Protein AF-0000000077169608 (afdb_homodimer)

Secondary structure (DSSP, 8-state):
-PPPSEEEEEEEEE-TTS-EEEEEEEEEE-TT-EEEEE--TTSSHHHHHHHHHTSS--SEEEEEETTEEEEETTEE--GGGTTEEEE-TTTT--TTS-HHHHHHTT-SS--HHHHHHHHHHTT-GGGTT--GGGS-HHHHHHHHHHHHHTT--SEEEEESTTTTS-HHHHHHHHHHHHHHHHHHT-EEEEEES-HHHHHHH-SEEEEEETTEEEEEE-HHHHHHS-SSHHHHHHHH--EEEEEEEETTEEEETTEE-SS--S---SEEEEEE-GGG-EEEE-TT-SEEEEEEEE-SSSEEEEEE-TTS-EEEEEE--SSPPPTT-EEEEE--GGGEEEEP-----------/-PPPSEEEEEEEEE-TTS-EEEEEEEEEE-TT-EEEEE--TTSSHHHHHHHHHTSS--SEEEEEETTEEEEETTEE--GGGTTEEEE-TTTT--TTS-HHHHHHTT-SS--HHHHHHHHHHTT-GGGTT--GGGS-HHHHHHHHHHHHHTT--SEEEEESTTTTS-HHHHHHHHHHHHHHHHHHT-EEEEEES-HHHHHHH-SEEEEEETTEEEEEE-HHHHHHS-SSHHHHHHHH--EEEEEEEETTEEEETTEE-SS--S---SEEEEEE-GGG-EEEE-TT-SEEEEEEEE-SSSEEEEEE-TTS-EEEEEE--SSPPPTT-EEEEE--GGGEEEEP-----------

pLDDT: mean 90.23, std 12.03, range [19.5, 98.5]

Organism: Gloeobacter violaceus (strain ATCC 29082 / PCC 7421) (NCBI:txid251221)

Nearest PDB structures (foldseek):
  1z47-assembly1_B-2  TM=8.874E-01  e=3.335E-36  Alicyclobacillus acidocaldarius
  2it1-assembly1_B  TM=8.930E-01  e=5.030E-36  Pyrococcus horikoshii
  2d62-assembly1_A-2  TM=8.670E-01  e=6.362E-36  Pyrococcus horikoshii
  2yyz-assembly1_A  TM=8.761E-01  e=1.144E-35  Thermotoga maritima MSB8
  2awo-assembly2_C  TM=8.278E-01  e=6.032E-32  Escherichia coli K-12

Solvent-accessible surface area (backbone atoms only — not comparable to full-atom values): 37170 Å² total; per-residue (Å²): 130,86,75,48,33,31,37,36,42,42,28,19,33,67,46,89,89,70,50,56,32,28,62,46,31,63,51,72,39,47,76,44,36,32,36,16,38,35,34,58,87,85,17,25,58,67,59,50,52,32,41,75,51,32,78,44,66,36,68,32,38,33,34,29,49,72,82,37,78,42,32,23,55,92,36,62,46,53,39,88,77,65,50,57,19,62,32,48,65,80,38,76,70,56,69,91,32,28,45,46,49,48,29,36,61,83,42,91,67,72,44,69,64,58,49,50,50,41,25,51,70,62,70,39,63,89,42,40,80,37,34,55,89,75,49,53,73,71,53,44,45,41,44,27,49,35,28,27,43,60,79,60,32,63,32,34,39,30,38,37,77,56,75,92,53,46,62,74,57,35,56,55,46,51,52,49,50,52,50,51,32,58,75,68,49,26,13,33,39,34,32,38,62,50,55,56,57,35,28,41,66,19,61,28,31,37,35,35,52,77,12,27,68,68,48,74,39,39,41,66,45,45,60,68,55,28,71,36,72,63,48,30,33,71,66,51,55,32,32,76,45,58,32,33,64,48,99,93,39,36,43,33,93,87,39,69,52,91,57,80,78,93,65,89,62,62,61,48,42,32,36,33,33,21,74,43,34,41,80,39,81,32,94,81,26,67,27,29,29,67,38,71,27,42,56,73,80,30,31,41,34,33,28,37,38,82,89,63,50,76,37,54,26,39,41,71,57,92,71,78,76,57,61,71,42,30,18,37,79,45,69,54,68,89,49,46,32,74,38,56,80,69,70,82,70,80,75,73,73,81,122,130,87,76,50,34,32,38,36,44,42,28,20,33,65,48,89,88,69,51,56,32,29,62,46,33,63,53,73,38,46,77,43,36,33,36,16,37,34,34,58,87,84,16,26,60,67,58,50,54,31,41,75,51,30,79,42,65,37,67,32,39,34,33,30,49,72,82,36,77,42,32,23,56,93,36,61,47,52,38,88,77,66,50,58,19,61,31,48,64,81,36,76,71,55,70,90,33,27,44,47,49,47,29,35,61,83,40,91,68,71,45,70,64,58,46,51,51,40,26,52,70,61,70,39,63,90,42,39,80,37,36,55,90,76,49,53,71,70,52,44,46,41,45,27,49,37,28,28,44,58,79,61,33,63,33,35,38,30,39,36,78,55,73,91,50,47,64,75,58,36,58,54,46,50,51,49,52,50,49,50,33,58,74,68,50,26,11,33,39,34,32,38,62,48,54,55,57,34,28,41,64,19,62,28,32,37,34,34,52,77,11,26,69,68,48,75,39,39,40,66,44,45,60,68,56,28,70,35,72,61,47,30,33,71,66,49,54,31,31,77,43,59,31,33,65,48,98,93,39,35,43,32,93,88,38,68,53,93,59,81,78,93,64,87,61,62,60,49,42,32,34,32,32,21,73,43,34,40,79,38,81,31,94,83,28,67,27,28,28,66,38,72,28,42,57,72,79,30,32,41,35,32,30,36,37,83,89,64,50,76,37,56,25,42,44,72,56,91,69,75,76,58,62,69,41,30,19,37,79,45,70,54,70,88,48,47,32,72,38,56,81,68,70,82,69,79,73,74,73,81,122

Structure (mmCIF, N/CA/C/O backbone):
data_AF-0000000077169608-model_v1
#
loop_
_entity.id
_entity.type
_entity.pdbx_description
1 polymer 'ABC-type quaternary amine transporter'
#
loop_
_atom_site.group_PDB
_atom_site.id
_atom_site.type_symbol
_atom_site.label_atom_id
_atom_site.label_alt_id
_atom_site.label_comp_id
_atom_site.label_asym_id
_atom_site.label_entity_id
_atom_site.label_seq_id
_atom_site.pdbx_PDB_ins_code
_atom_site.Cartn_x
_atom_site.Cartn_y
_atom_site.Cartn_z
_atom_site.occupancy
_atom_site.B_iso_or_equiv
_atom_site.auth_seq_id
_atom_site.auth_comp_id
_atom_site.auth_asym_id
_atom_site.auth_atom_id
_atom_site.pdbx_PDB_model_num
ATOM 1 N N . MET A 1 1 ? 3.414 -38.156 -12.648 1 49.41 1 MET A N 1
ATOM 2 C CA . MET A 1 1 ? 3.248 -36.812 -12.078 1 49.41 1 MET A CA 1
ATOM 3 C C . MET A 1 1 ? 2.771 -35.812 -13.141 1 49.41 1 MET A C 1
ATOM 5 O O . MET A 1 1 ? 3.273 -35.812 -14.266 1 49.41 1 MET A O 1
ATOM 9 N N . SER A 1 2 ? 1.501 -35.281 -13.055 1 71.06 2 SER A N 1
ATOM 10 C CA . SER A 1 2 ? 0.857 -34.531 -14.125 1 71.06 2 SER A CA 1
ATOM 11 C C . SER A 1 2 ? 1.682 -33.312 -14.508 1 71.06 2 SER A C 1
ATOM 13 O O . SER A 1 2 ? 2.416 -32.75 -13.68 1 71.06 2 SER A O 1
ATOM 15 N N . GLU A 1 3 ? 1.98 -33.094 -15.68 1 89.44 3 GLU A N 1
ATOM 16 C CA . GLU A 1 3 ? 2.762 -32 -16.266 1 89.44 3 GLU A CA 1
ATOM 17 C C . GLU A 1 3 ? 2.184 -30.656 -15.883 1 89.44 3 GLU A C 1
ATOM 19 O O . GLU A 1 3 ? 0.963 -30.469 -15.875 1 89.44 3 GLU A O 1
ATOM 24 N N . PRO A 1 4 ? 3.033 -29.75 -15.469 1 96.25 4 PRO A N 1
ATOM 25 C CA . PRO A 1 4 ? 2.551 -28.391 -15.148 1 96.25 4 PRO A CA 1
ATOM 26 C C . PRO A 1 4 ? 1.848 -27.734 -16.328 1 96.25 4 PRO A C 1
ATOM 28 O O . PRO A 1 4 ? 2.092 -28.094 -17.484 1 96.25 4 PRO A O 1
ATOM 31 N N . LEU A 1 5 ? 0.956 -26.922 -16.031 1 97.5 5 LEU A N 1
ATOM 32 C CA . LEU A 1 5 ? 0.209 -26.203 -17.062 1 97.5 5 LEU A CA 1
ATOM 33 C C . LEU A 1 5 ? 1.128 -25.281 -17.859 1 97.5 5 LEU A C 1
ATOM 35 O O . LEU A 1 5 ? 1.023 -25.203 -19.078 1 97.5 5 LEU A O 1
ATOM 39 N N . LEU A 1 6 ? 2.035 -24.578 -17.172 1 98 6 LEU A N 1
ATOM 40 C CA . LEU A 1 6 ? 2.977 -23.641 -17.766 1 98 6 LEU A CA 1
ATOM 41 C C . LEU A 1 6 ? 4.398 -23.906 -17.297 1 98 6 LEU A C 1
ATOM 43 O O . LEU A 1 6 ? 4.617 -24.156 -16.109 1 98 6 LEU A O 1
ATOM 47 N N . VAL A 1 7 ? 5.32 -23.922 -18.203 1 98.12 7 VAL A N 1
ATOM 48 C CA . VAL A 1 7 ? 6.73 -24.094 -17.859 1 98.12 7 VAL A CA 1
ATOM 49 C C . VAL A 1 7 ? 7.566 -23.031 -18.578 1 98.12 7 VAL A C 1
ATOM 51 O O . VAL A 1 7 ? 7.5 -22.906 -19.797 1 98.12 7 VAL A O 1
ATOM 54 N N . LEU A 1 8 ? 8.227 -22.203 -17.859 1 98.12 8 LEU A N 1
ATOM 55 C CA . LEU A 1 8 ? 9.258 -21.312 -18.375 1 98.12 8 LEU A CA 1
ATOM 56 C C . LEU A 1 8 ? 10.648 -21.891 -18.172 1 98.12 8 LEU A C 1
ATOM 58 O O . LEU A 1 8 ? 11.016 -22.25 -17.047 1 98.12 8 LEU A O 1
ATOM 62 N N . ASP A 1 9 ? 11.336 -22.016 -19.219 1 97.81 9 ASP A N 1
ATOM 63 C CA . ASP A 1 9 ? 12.664 -22.609 -19.172 1 97.81 9 ASP A CA 1
ATOM 64 C C . ASP A 1 9 ? 13.734 -21.625 -19.594 1 97.81 9 ASP A C 1
ATOM 66 O O . ASP A 1 9 ? 13.914 -21.359 -20.781 1 97.81 9 ASP A O 1
ATOM 70 N N . HIS A 1 10 ? 14.523 -21.062 -18.625 1 97.31 10 HIS A N 1
ATOM 71 C CA . HIS A 1 10 ? 15.633 -20.125 -18.828 1 97.31 10 HIS A CA 1
ATOM 72 C C . HIS A 1 10 ? 15.234 -19 -19.766 1 97.31 10 HIS A C 1
ATOM 74 O O . HIS A 1 10 ? 15.945 -18.703 -20.734 1 97.31 10 HIS A O 1
ATOM 80 N N . LEU A 1 11 ? 14.164 -18.422 -19.484 1 96.81 11 LEU A N 1
ATOM 81 C CA . LEU A 1 11 ? 13.594 -17.391 -20.328 1 96.81 11 LEU A CA 1
ATOM 82 C C . LEU A 1 11 ? 14.406 -16.094 -20.234 1 96.81 11 LEU A C 1
ATOM 84 O O . LEU A 1 11 ? 14.695 -15.625 -19.125 1 96.81 11 LEU A O 1
ATOM 88 N N . ALA A 1 12 ? 14.805 -15.578 -21.391 1 96.25 12 ALA A N 1
ATOM 89 C CA . ALA A 1 12 ? 15.578 -14.344 -21.422 1 96.25 12 ALA A CA 1
ATOM 90 C C . ALA A 1 12 ? 15.016 -13.367 -22.469 1 96.25 12 ALA A C 1
ATOM 92 O O . ALA A 1 12 ? 14.508 -13.789 -23.5 1 96.25 12 ALA A O 1
ATOM 93 N N . LYS A 1 13 ? 15.023 -12.141 -22.172 1 95.06 13 LYS A N 1
ATOM 94 C CA . LYS A 1 13 ? 14.57 -11.07 -23.047 1 95.06 13 LYS A CA 1
ATOM 95 C C . LYS A 1 13 ? 15.312 -9.766 -22.766 1 95.06 13 LYS A C 1
ATOM 97 O O . LYS A 1 13 ? 15.43 -9.359 -21.609 1 95.06 13 LYS A O 1
ATOM 102 N N . GLY A 1 14 ? 15.883 -9.188 -23.719 1 90.69 14 GLY A N 1
ATOM 103 C CA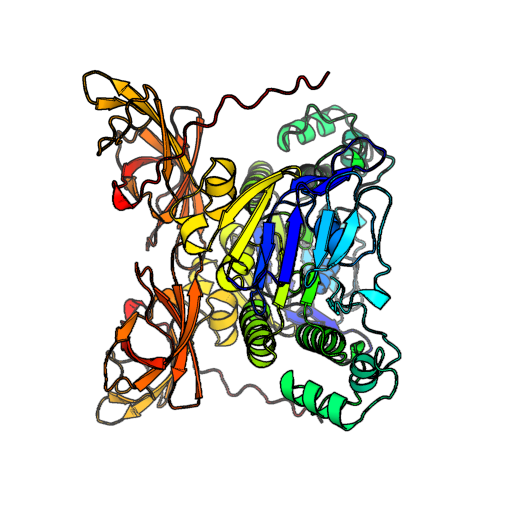 . GLY A 1 14 ? 16.531 -7.887 -23.625 1 90.69 14 GLY A CA 1
ATOM 104 C C . GLY A 1 14 ? 15.922 -6.855 -24.562 1 90.69 14 GLY A C 1
ATOM 105 O O . GLY A 1 14 ? 15.258 -7.211 -25.531 1 90.69 14 GLY A O 1
ATOM 106 N N . TYR A 1 15 ? 16 -5.602 -24.156 1 82.44 15 TYR A N 1
ATOM 107 C CA . TYR A 1 15 ? 15.594 -4.52 -25.047 1 82.44 15 TYR A CA 1
ATOM 108 C C . TYR A 1 15 ? 16.797 -3.697 -25.5 1 82.44 15 TYR A C 1
ATOM 110 O O . TYR A 1 15 ? 17.891 -3.834 -24.953 1 82.44 15 TYR A O 1
ATOM 118 N N . ALA A 1 16 ? 16.812 -3.041 -26.688 1 61.91 16 ALA A N 1
ATOM 119 C CA . ALA A 1 16 ? 17.891 -2.365 -27.406 1 61.91 16 ALA A CA 1
ATOM 120 C C . ALA A 1 16 ? 18.766 -1.556 -26.453 1 61.91 16 ALA A C 1
ATOM 122 O O . ALA A 1 16 ? 19.984 -1.476 -26.641 1 61.91 16 ALA A O 1
ATOM 123 N N . ARG A 1 17 ? 18.219 -0.854 -25.578 1 57.84 17 ARG A N 1
ATOM 124 C CA . ARG A 1 17 ? 19.188 0.002 -24.891 1 57.84 17 ARG A CA 1
ATOM 125 C C . ARG A 1 17 ? 19.984 -0.788 -23.859 1 57.84 17 ARG A C 1
ATOM 127 O O . ARG A 1 17 ? 20.469 -0.22 -22.875 1 57.84 17 ARG A O 1
ATOM 134 N N . GLY A 1 18 ? 20.141 -2.072 -24.141 1 58.16 18 GLY A N 1
ATOM 135 C CA . GLY A 1 18 ? 21.109 -2.85 -23.375 1 58.16 18 GLY A CA 1
ATOM 136 C C . GLY A 1 18 ? 20.562 -3.367 -22.062 1 58.16 18 GLY A C 1
ATOM 137 O O . GLY A 1 18 ? 21.219 -4.156 -21.375 1 58.16 18 GLY A O 1
ATOM 138 N N . GLN A 1 19 ? 19.375 -2.982 -21.734 1 65.62 19 GLN A N 1
ATOM 139 C CA . GLN A 1 19 ? 18.953 -3.461 -20.422 1 65.62 19 GLN A CA 1
ATOM 140 C C . GLN A 1 19 ? 18.188 -4.77 -20.531 1 65.62 19 GLN A C 1
ATOM 142 O O . GLN A 1 19 ? 17.25 -4.879 -21.328 1 65.62 19 GLN A O 1
ATOM 147 N N . SER A 1 20 ? 18.812 -5.879 -19.953 1 76.69 20 SER A N 1
ATOM 148 C CA . SER A 1 20 ? 18.125 -7.164 -19.875 1 76.69 20 SER A CA 1
ATOM 149 C C . SER A 1 20 ? 16.906 -7.078 -18.953 1 76.69 20 SER A C 1
ATOM 151 O O . SER A 1 20 ? 17.031 -6.746 -17.781 1 76.69 20 SER A O 1
ATOM 153 N N . ALA A 1 21 ? 15.789 -7.34 -19.594 1 87.44 21 ALA A N 1
ATOM 154 C CA . ALA A 1 21 ? 14.555 -7.332 -18.797 1 87.44 21 ALA A CA 1
ATOM 155 C C . ALA A 1 21 ? 14.398 -8.633 -18.016 1 87.44 21 ALA A C 1
ATOM 157 O O . ALA A 1 21 ? 14.062 -8.617 -16.828 1 87.44 21 ALA A O 1
ATOM 158 N N . LEU A 1 22 ? 14.734 -9.766 -18.656 1 94.88 22 LEU A N 1
ATOM 159 C CA . LEU A 1 22 ? 14.766 -11.078 -18.016 1 94.88 22 LEU A CA 1
ATOM 160 C C . LEU A 1 22 ? 16.062 -11.805 -18.344 1 94.88 22 LEU A C 1
ATOM 162 O O . LEU A 1 22 ? 16.531 -11.773 -19.469 1 94.88 22 LEU A O 1
ATOM 166 N N . ALA A 1 23 ? 16.656 -12.461 -17.328 1 94.56 23 ALA A N 1
ATOM 167 C CA . ALA A 1 23 ? 17.984 -13.062 -17.453 1 94.56 23 ALA A CA 1
ATOM 168 C C . ALA A 1 23 ? 17.953 -14.539 -17.047 1 94.56 23 ALA A C 1
ATOM 170 O O . ALA A 1 23 ? 18.688 -14.953 -16.141 1 94.56 23 ALA A O 1
ATOM 171 N N . GLY A 1 24 ? 17.172 -15.352 -17.766 1 95.69 24 GLY A N 1
ATOM 172 C CA . GLY A 1 24 ? 17.188 -16.797 -17.562 1 95.69 24 GLY A CA 1
ATOM 173 C C . GLY A 1 24 ? 16.234 -17.25 -16.469 1 95.69 24 GLY A C 1
ATOM 174 O O . GLY A 1 24 ? 16.625 -18 -15.57 1 95.69 24 GLY A O 1
ATOM 175 N N . VAL A 1 25 ? 15.016 -16.844 -16.547 1 97.19 25 VAL A N 1
ATOM 176 C CA . VAL A 1 25 ? 14.016 -17.141 -15.531 1 97.19 25 VAL A CA 1
ATOM 177 C C . VAL A 1 25 ? 13.375 -18.5 -15.82 1 97.19 25 VAL A C 1
ATOM 179 O O . VAL A 1 25 ? 12.938 -18.766 -16.938 1 97.19 25 VAL A O 1
ATOM 182 N N . SER A 1 26 ? 13.391 -19.375 -14.828 1 98.12 26 SER A N 1
ATOM 183 C CA . SER A 1 26 ? 12.734 -20.672 -14.914 1 98.12 26 SER A CA 1
ATOM 184 C C . SER A 1 26 ? 11.711 -20.859 -13.797 1 98.12 26 SER A C 1
ATOM 186 O O . SER A 1 26 ? 12 -20.578 -12.633 1 98.12 26 SER A O 1
ATOM 188 N N . LEU A 1 27 ? 10.523 -21.219 -14.203 1 97.06 27 LEU A N 1
ATOM 189 C CA . LEU A 1 27 ? 9.484 -21.531 -13.227 1 97.06 27 LEU A CA 1
ATOM 190 C C . LEU A 1 27 ? 8.359 -22.328 -13.867 1 97.06 27 LEU A C 1
ATOM 192 O O . LEU A 1 27 ? 8.352 -22.531 -15.086 1 97.06 27 LEU A O 1
ATOM 196 N N . ALA A 1 28 ? 7.488 -22.828 -13.023 1 98 28 ALA A N 1
ATOM 197 C CA . ALA A 1 28 ? 6.348 -23.609 -13.508 1 98 28 ALA A CA 1
ATOM 198 C C . ALA A 1 28 ? 5.078 -23.25 -12.742 1 98 28 ALA A C 1
ATOM 200 O O . ALA A 1 28 ? 5.145 -22.703 -11.641 1 98 28 ALA A O 1
ATOM 201 N N . LEU A 1 29 ? 4.016 -23.469 -13.367 1 97.81 29 LEU A N 1
ATOM 202 C CA . LEU A 1 29 ? 2.689 -23.203 -12.812 1 97.81 29 LEU A CA 1
ATOM 203 C C . LEU A 1 29 ? 1.771 -24.406 -13.031 1 97.81 29 LEU A C 1
ATOM 205 O O . LEU A 1 29 ? 1.654 -24.906 -14.148 1 97.81 29 LEU A O 1
ATOM 209 N N . GLU A 1 30 ? 1.168 -24.875 -11.945 1 97.44 30 GLU A N 1
ATOM 210 C CA . GLU A 1 30 ? 0.224 -25.984 -12.031 1 97.44 30 GLU A CA 1
ATOM 211 C C . GLU A 1 30 ? -1.169 -25.5 -12.422 1 97.44 30 GLU A C 1
ATOM 213 O O . GLU A 1 30 ? -1.482 -24.312 -12.266 1 97.44 30 GLU A O 1
ATOM 218 N N . ALA A 1 31 ? -1.94 -26.453 -12.906 1 96.31 31 ALA A N 1
ATOM 219 C CA . ALA A 1 31 ? -3.338 -26.125 -13.18 1 96.31 31 ALA A CA 1
ATOM 220 C C . ALA A 1 31 ? -4.059 -25.688 -11.914 1 96.31 31 ALA A C 1
ATOM 222 O O . ALA A 1 31 ? -3.877 -26.281 -10.844 1 96.31 31 ALA A O 1
ATOM 223 N N . GLY A 1 32 ? -4.738 -24.562 -12.047 1 95.31 32 GLY A N 1
ATOM 224 C CA . GLY A 1 32 ? -5.531 -24.078 -10.93 1 95.31 32 GLY A CA 1
ATOM 225 C C . GLY A 1 32 ? -4.715 -23.312 -9.906 1 95.31 32 GLY A C 1
ATOM 226 O O . GLY A 1 32 ? -5.262 -22.797 -8.93 1 95.31 32 GLY A O 1
ATOM 227 N N . GLU A 1 33 ? -3.449 -23.172 -10.141 1 97.12 33 GLU A N 1
ATOM 228 C CA . GLU A 1 33 ? -2.555 -22.5 -9.211 1 97.12 33 GLU A CA 1
ATOM 229 C C . GLU A 1 33 ? -2.496 -21 -9.492 1 97.12 33 GLU A C 1
ATOM 231 O O . GLU A 1 33 ? -2.564 -20.578 -10.648 1 97.12 33 GLU A O 1
ATOM 236 N N . ILE A 1 34 ? -2.393 -20.234 -8.461 1 97.62 34 ILE A N 1
ATOM 237 C CA . ILE A 1 34 ? -2.207 -18.797 -8.609 1 97.62 34 ILE A CA 1
ATOM 238 C C . ILE A 1 34 ? -0.76 -18.438 -8.281 1 97.62 34 ILE A C 1
ATOM 240 O O . ILE A 1 34 ? -0.298 -18.641 -7.16 1 97.62 34 ILE A O 1
ATOM 244 N N . LEU A 1 35 ? -0.103 -17.891 -9.266 1 98.38 35 LEU A N 1
ATOM 245 C CA . LEU A 1 35 ? 1.285 -17.469 -9.117 1 98.38 35 LEU A CA 1
ATOM 246 C C . LEU A 1 35 ? 1.395 -15.953 -9.094 1 98.38 35 LEU A C 1
ATOM 248 O O . LEU A 1 35 ? 0.927 -15.281 -10.016 1 98.38 35 LEU A O 1
ATOM 252 N N . ALA A 1 36 ? 1.974 -15.453 -8.023 1 98 36 ALA A N 1
ATOM 253 C CA . ALA A 1 36 ? 2.299 -14.031 -7.969 1 98 36 ALA A CA 1
ATOM 254 C C . ALA A 1 36 ? 3.738 -13.781 -8.406 1 98 36 ALA A C 1
ATOM 256 O O . ALA A 1 36 ? 4.66 -14.469 -7.961 1 98 36 ALA A O 1
ATOM 257 N N . VAL A 1 37 ? 3.887 -12.898 -9.312 1 97.94 37 VAL A N 1
ATOM 258 C CA . VAL A 1 37 ? 5.215 -12.406 -9.672 1 97.94 37 VAL A CA 1
ATOM 259 C C . VAL A 1 37 ? 5.465 -11.055 -9.008 1 97.94 37 VAL A C 1
ATOM 261 O O . VAL A 1 37 ? 4.789 -10.07 -9.32 1 97.94 37 VAL A O 1
ATOM 264 N N . LEU A 1 38 ? 6.426 -11.078 -8.117 1 95.94 38 LEU A N 1
ATOM 265 C CA . LEU A 1 38 ? 6.707 -9.945 -7.25 1 95.94 38 LEU A CA 1
ATOM 266 C C . LEU A 1 38 ? 8.094 -9.367 -7.535 1 95.94 38 LEU A C 1
ATOM 268 O O . LEU A 1 38 ? 9.047 -10.117 -7.766 1 95.94 38 LEU A O 1
ATOM 272 N N . GLY A 1 39 ? 8.203 -8.078 -7.52 1 92.56 39 GLY A N 1
ATOM 273 C CA . GLY A 1 39 ? 9.484 -7.418 -7.711 1 92.56 39 GLY A CA 1
ATOM 274 C C . GLY A 1 39 ? 9.359 -5.91 -7.84 1 92.56 39 GLY A C 1
ATOM 275 O O . GLY A 1 39 ? 8.25 -5.379 -7.953 1 92.56 39 GLY A O 1
ATOM 276 N N . PRO A 1 40 ? 10.523 -5.273 -7.781 1 88.19 40 PRO A N 1
ATOM 277 C CA . PRO A 1 40 ? 10.516 -3.814 -7.934 1 88.19 40 PRO A CA 1
ATOM 278 C C . PRO A 1 40 ? 10.109 -3.371 -9.336 1 88.19 40 PRO A C 1
ATOM 280 O O . PRO A 1 40 ? 10 -4.203 -10.242 1 88.19 40 PRO A O 1
ATOM 283 N N . SER A 1 41 ? 9.852 -2.111 -9.422 1 80.62 41 SER A N 1
ATOM 284 C CA . SER A 1 41 ? 9.539 -1.562 -10.734 1 80.62 41 SER A CA 1
ATOM 285 C C . SER A 1 41 ? 10.695 -1.775 -11.711 1 80.62 41 SER A C 1
ATOM 287 O O . SER A 1 41 ? 11.859 -1.621 -11.344 1 80.62 41 SER A O 1
ATOM 289 N N . GLY A 1 42 ? 10.398 -2.182 -12.859 1 79.69 42 GLY A N 1
ATOM 290 C CA . GLY A 1 42 ? 11.391 -2.295 -13.914 1 79.69 42 GLY A CA 1
ATOM 291 C C . GLY A 1 42 ? 12.156 -3.602 -13.867 1 79.69 42 GLY A C 1
ATOM 292 O O . GLY A 1 42 ? 13.109 -3.797 -14.641 1 79.69 42 GLY A O 1
ATOM 293 N N . CYS A 1 43 ? 11.711 -4.488 -13.031 1 87.06 43 CYS A N 1
ATOM 294 C CA . CYS A 1 43 ? 12.523 -5.688 -12.867 1 87.06 43 CYS A CA 1
ATOM 295 C C . CYS A 1 43 ? 12.141 -6.746 -13.898 1 87.06 43 CYS A C 1
ATOM 297 O O . CYS A 1 43 ? 12.711 -7.84 -13.914 1 87.06 43 CYS A O 1
ATOM 299 N N . GLY A 1 44 ? 11.086 -6.5 -14.703 1 91.19 44 GLY A N 1
ATOM 300 C CA . GLY A 1 44 ? 10.797 -7.426 -15.789 1 91.19 44 GLY A CA 1
ATOM 301 C C . GLY A 1 44 ? 9.461 -8.125 -15.633 1 91.19 44 GLY A C 1
ATOM 302 O O . GLY A 1 44 ? 9.133 -9.031 -16.391 1 91.19 44 GLY A O 1
ATOM 303 N N . LYS A 1 45 ? 8.664 -7.793 -14.641 1 93.62 45 LYS A N 1
ATOM 304 C CA . LYS A 1 45 ? 7.395 -8.461 -14.367 1 93.62 45 LYS A CA 1
ATOM 305 C C . LYS A 1 45 ? 6.469 -8.391 -15.578 1 93.62 45 LYS A C 1
ATOM 307 O O . LYS A 1 45 ? 5.953 -9.422 -16.031 1 93.62 45 LYS A O 1
ATOM 312 N N . THR A 1 46 ? 6.316 -7.168 -16.141 1 90.06 46 THR A N 1
ATOM 313 C CA . THR A 1 46 ? 5.441 -6.965 -17.297 1 90.06 46 THR A CA 1
ATOM 314 C C . THR A 1 46 ? 5.988 -7.688 -18.516 1 90.06 46 THR A C 1
ATOM 316 O O . THR A 1 46 ? 5.223 -8.266 -19.297 1 90.06 46 THR A O 1
ATOM 319 N N . THR A 1 47 ? 7.27 -7.633 -18.703 1 93.38 47 THR A N 1
ATOM 320 C CA . THR A 1 47 ? 7.895 -8.359 -19.797 1 93.38 47 THR A CA 1
ATOM 321 C C . THR A 1 47 ? 7.594 -9.852 -19.703 1 93.38 47 THR A C 1
ATOM 323 O O . THR A 1 47 ? 7.266 -10.484 -20.719 1 93.38 47 THR A O 1
ATOM 326 N N . LEU A 1 48 ? 7.711 -10.367 -18.531 1 96.25 48 LEU A N 1
ATOM 327 C CA . LEU A 1 48 ? 7.406 -11.781 -18.328 1 96.25 48 LEU A CA 1
ATOM 328 C C . LEU A 1 48 ? 5.973 -12.094 -18.734 1 96.25 48 LEU A C 1
ATOM 330 O O . LEU A 1 48 ? 5.727 -13.062 -19.453 1 96.25 48 LEU A O 1
ATOM 334 N N . LEU A 1 49 ? 5.012 -11.289 -18.297 1 96.25 49 LEU A N 1
ATOM 335 C CA . LEU A 1 49 ? 3.607 -11.492 -18.641 1 96.25 49 LEU A CA 1
ATOM 336 C C . LEU A 1 49 ? 3.398 -11.43 -20.156 1 96.25 49 LEU A C 1
ATOM 338 O O . LEU A 1 49 ? 2.672 -12.25 -20.719 1 96.25 49 LEU A O 1
ATOM 342 N N . ARG A 1 50 ? 4.066 -10.492 -20.781 1 94.88 50 ARG A N 1
ATOM 343 C CA . ARG A 1 50 ? 3.91 -10.305 -22.234 1 94.88 50 ARG A CA 1
ATOM 344 C C . ARG A 1 50 ? 4.492 -11.477 -23 1 94.88 50 ARG A C 1
ATOM 346 O O . ARG A 1 50 ? 3.975 -11.844 -24.062 1 94.88 50 ARG A O 1
ATOM 353 N N . LEU A 1 51 ? 5.543 -11.992 -22.516 1 96.62 51 LEU A N 1
ATOM 354 C CA . LEU A 1 51 ? 6.121 -13.188 -23.141 1 96.62 51 LEU A CA 1
ATOM 355 C C . LEU A 1 51 ? 5.16 -14.367 -23.047 1 96.62 51 LEU A C 1
ATOM 357 O O . LEU A 1 51 ? 4.938 -15.07 -24.031 1 96.62 51 LEU A O 1
ATOM 361 N N . VAL A 1 52 ? 4.578 -14.555 -21.906 1 97.62 52 VAL A N 1
ATOM 362 C CA . VAL A 1 52 ? 3.648 -15.656 -21.688 1 97.62 52 VAL A CA 1
ATOM 363 C C . VAL A 1 52 ? 2.404 -15.461 -22.562 1 97.62 52 VAL A C 1
ATOM 365 O O . VAL A 1 52 ? 1.904 -16.406 -23.172 1 97.62 52 VAL A O 1
ATOM 368 N N . ALA A 1 53 ? 1.967 -14.242 -22.672 1 96.19 53 ALA A N 1
ATOM 369 C CA . ALA A 1 53 ? 0.768 -13.906 -23.422 1 96.19 53 ALA A CA 1
ATOM 370 C C . ALA A 1 53 ? 1.021 -14.023 -24.922 1 96.19 53 ALA A C 1
ATOM 372 O O . ALA A 1 53 ? 0.079 -14.133 -25.719 1 96.19 53 ALA A O 1
ATOM 373 N N . GLY A 1 54 ? 2.268 -13.828 -25.344 1 96.19 54 GLY A N 1
ATOM 374 C CA . GLY A 1 54 ? 2.609 -13.93 -26.75 1 96.19 54 GLY A CA 1
ATOM 375 C C . GLY A 1 54 ? 2.756 -12.578 -27.422 1 96.19 54 GLY A C 1
ATOM 376 O O . GLY A 1 54 ? 2.789 -12.5 -28.656 1 96.19 54 GLY A O 1
ATOM 377 N N . PHE A 1 55 ? 2.838 -11.555 -26.625 1 94.12 55 PHE A N 1
ATOM 378 C CA . PHE A 1 55 ? 2.992 -10.211 -27.172 1 94.12 55 PHE A CA 1
ATOM 379 C C . PHE A 1 55 ? 4.453 -9.922 -27.484 1 94.12 55 PHE A C 1
ATOM 381 O O . PHE A 1 55 ? 4.762 -8.969 -28.203 1 94.12 55 PHE A O 1
ATOM 388 N N . GLU A 1 56 ? 5.363 -10.727 -26.953 1 93.69 56 GLU A N 1
ATOM 389 C CA . GLU A 1 56 ? 6.801 -10.609 -27.188 1 93.69 56 GLU A CA 1
ATOM 390 C C . GLU A 1 56 ? 7.434 -11.969 -27.453 1 93.69 56 GLU A C 1
ATOM 392 O O . GLU A 1 56 ? 6.879 -13 -27.062 1 93.69 56 GLU A O 1
ATOM 397 N N . VAL A 1 57 ? 8.633 -11.953 -28.125 1 95.25 57 VAL A N 1
ATOM 398 C CA . VAL A 1 57 ? 9.375 -13.172 -28.422 1 95.25 57 VAL A CA 1
ATOM 399 C C . VAL A 1 57 ? 10.625 -13.242 -27.531 1 95.25 57 VAL A C 1
ATOM 401 O O . VAL A 1 57 ? 11.375 -12.273 -27.438 1 95.25 57 VAL A O 1
ATOM 404 N N . PRO A 1 58 ? 10.766 -14.32 -26.891 1 96.88 58 PRO A N 1
ATOM 405 C CA . PRO A 1 58 ? 11.977 -14.438 -26.078 1 96.88 58 PRO A CA 1
ATOM 406 C C . PRO A 1 58 ? 13.25 -14.5 -26.922 1 96.88 58 PRO A C 1
ATOM 408 O O . PRO A 1 58 ? 13.227 -15.016 -28.031 1 96.88 58 PRO A O 1
ATOM 411 N N . ASP A 1 59 ? 14.305 -13.977 -26.344 1 95.88 59 ASP A N 1
ATOM 412 C CA . ASP A 1 59 ? 15.609 -14.047 -27 1 95.88 59 ASP A CA 1
ATOM 413 C C . ASP A 1 59 ? 16.266 -15.414 -26.781 1 95.88 59 ASP A C 1
ATOM 415 O O . ASP A 1 59 ? 17.047 -15.875 -27.609 1 95.88 59 ASP A O 1
ATOM 419 N N . ALA A 1 60 ? 15.984 -15.992 -25.672 1 96.5 60 ALA A N 1
ATOM 420 C CA . ALA A 1 60 ? 16.469 -17.328 -25.328 1 96.5 60 ALA A CA 1
ATOM 421 C C . ALA A 1 60 ? 15.484 -18.047 -24.406 1 96.5 60 ALA A C 1
ATOM 423 O O . ALA A 1 60 ? 14.602 -17.406 -23.812 1 96.5 60 ALA A O 1
ATOM 424 N N . GLY A 1 61 ? 15.594 -19.328 -24.344 1 97.5 61 GLY A N 1
ATOM 425 C CA . GLY A 1 61 ? 14.695 -20.125 -23.516 1 97.5 61 GLY A CA 1
ATOM 426 C C . GLY A 1 61 ? 13.398 -20.484 -24.234 1 97.5 61 GLY A C 1
ATOM 427 O O . GLY A 1 61 ? 13.305 -20.359 -25.453 1 97.5 61 GLY A O 1
ATOM 428 N N . SER A 1 62 ? 12.469 -21.031 -23.406 1 98.06 62 SER A N 1
ATOM 429 C CA . SER A 1 62 ? 11.219 -21.469 -24.031 1 98.06 62 SER A CA 1
ATOM 430 C C . SER A 1 62 ? 10.055 -21.375 -23.047 1 98.06 62 SER A C 1
ATOM 432 O O . SER A 1 62 ? 10.258 -21.281 -21.828 1 98.06 62 SER A O 1
ATOM 434 N N . ILE A 1 63 ? 8.906 -21.328 -23.641 1 98.12 63 ILE A N 1
ATOM 435 C CA . ILE A 1 63 ? 7.648 -21.375 -22.906 1 98.12 63 ILE A CA 1
ATOM 436 C C . ILE A 1 63 ? 6.801 -22.547 -23.375 1 98.12 63 ILE A C 1
ATOM 438 O O . ILE A 1 63 ? 6.508 -22.656 -24.578 1 98.12 63 ILE A O 1
ATOM 442 N N . ARG A 1 64 ? 6.484 -23.391 -22.453 1 97.88 64 ARG A N 1
ATOM 443 C CA . ARG A 1 64 ? 5.555 -24.469 -22.75 1 97.88 64 ARG A CA 1
ATOM 444 C C . ARG A 1 64 ? 4.234 -24.266 -22.016 1 97.88 64 ARG A C 1
ATOM 446 O O . ARG A 1 64 ? 4.219 -23.969 -20.812 1 97.88 64 ARG A O 1
ATOM 453 N N . PHE A 1 65 ? 3.176 -24.375 -22.75 1 97.19 65 PHE A N 1
ATOM 454 C CA . PHE A 1 65 ? 1.829 -24.25 -22.203 1 97.19 65 PHE A CA 1
ATOM 455 C C . PHE A 1 65 ? 0.991 -25.484 -22.531 1 97.19 65 PHE A C 1
ATOM 457 O O . PHE A 1 65 ? 0.849 -25.844 -23.688 1 97.19 65 PHE A O 1
ATOM 464 N N . ALA A 1 66 ? 0.499 -26.109 -21.469 1 94.81 66 ALA A N 1
ATOM 465 C CA . ALA A 1 66 ? -0.289 -27.328 -21.625 1 94.81 66 ALA A CA 1
ATOM 466 C C . ALA A 1 66 ? 0.454 -28.375 -22.453 1 94.81 66 ALA A C 1
ATOM 468 O O . ALA A 1 66 ? -0.112 -28.938 -23.391 1 94.81 66 ALA A O 1
ATOM 469 N N . GLY A 1 67 ? 1.713 -28.406 -22.25 1 93.88 67 GLY A N 1
ATOM 470 C CA . GLY A 1 67 ? 2.523 -29.453 -22.875 1 93.88 67 GLY A CA 1
ATOM 471 C C . GLY A 1 67 ? 3.047 -29.062 -24.234 1 93.88 67 GLY A C 1
ATOM 472 O O . GLY A 1 67 ? 3.859 -29.781 -24.828 1 93.88 67 GLY A O 1
ATOM 473 N N . GLN A 1 68 ? 2.668 -27.953 -24.766 1 95.25 68 GLN A N 1
ATOM 474 C CA . GLN A 1 68 ? 3.08 -27.516 -26.078 1 95.25 68 GLN A CA 1
ATOM 475 C C . GLN A 1 68 ? 3.992 -26.297 -25.984 1 95.25 68 GLN A C 1
ATOM 477 O O . GLN A 1 68 ? 3.727 -25.375 -25.219 1 95.25 68 GLN A O 1
ATOM 482 N N . THR A 1 69 ? 5.016 -26.344 -26.781 1 97 69 THR A N 1
ATOM 483 C CA . THR A 1 69 ? 5.879 -25.156 -26.859 1 97 69 THR A CA 1
ATOM 484 C C . THR A 1 69 ? 5.168 -24.016 -27.594 1 97 69 THR A C 1
ATOM 486 O O . THR A 1 69 ? 4.77 -24.172 -28.75 1 97 69 THR A O 1
ATOM 489 N N . VAL A 1 70 ? 5.008 -22.938 -26.922 1 97.81 70 VAL A N 1
ATOM 490 C CA . VAL A 1 70 ? 4.27 -21.828 -27.531 1 97.81 70 VAL A CA 1
ATOM 491 C C . VAL A 1 70 ? 5.23 -20.703 -27.891 1 97.81 70 VAL A C 1
ATOM 493 O O . VAL A 1 70 ? 4.879 -19.812 -28.672 1 97.81 70 VAL A O 1
ATOM 496 N N . ALA A 1 71 ? 6.418 -20.703 -27.328 1 97.75 71 ALA A N 1
ATOM 497 C CA . ALA A 1 71 ? 7.41 -19.688 -27.672 1 97.75 71 ALA A CA 1
ATOM 498 C C . ALA A 1 71 ? 8.828 -20.203 -27.438 1 97.75 71 ALA A C 1
ATOM 500 O O . ALA A 1 71 ? 9.055 -21 -26.516 1 97.75 71 ALA A O 1
ATOM 501 N N . ALA A 1 72 ? 9.75 -19.797 -28.188 1 97.44 72 ALA A N 1
ATOM 502 C CA . ALA A 1 72 ? 11.188 -20.031 -28.125 1 97.44 72 ALA A CA 1
ATOM 503 C C . ALA A 1 72 ? 11.938 -19 -28.969 1 97.44 72 ALA A C 1
ATOM 505 O O . ALA A 1 72 ? 11.328 -18.094 -29.547 1 97.44 72 ALA A O 1
ATOM 506 N N . ALA A 1 73 ? 13.242 -19.156 -28.844 1 93.38 73 ALA A N 1
ATOM 507 C CA . ALA A 1 73 ? 14 -18.219 -29.688 1 93.38 73 ALA A CA 1
ATOM 508 C C . ALA A 1 73 ? 13.57 -18.328 -31.141 1 93.38 73 ALA A C 1
ATOM 510 O O . ALA A 1 73 ? 13.609 -19.422 -31.734 1 93.38 73 ALA A O 1
ATOM 511 N N . GLY A 1 74 ? 13.086 -17.266 -31.688 1 91.75 74 GLY A N 1
ATOM 512 C CA . GLY A 1 74 ? 12.711 -17.219 -33.094 1 91.75 74 GLY A CA 1
ATOM 513 C C . GLY A 1 74 ? 11.32 -17.781 -33.344 1 91.75 74 GLY A C 1
ATOM 514 O O . GLY A 1 74 ? 10.898 -17.875 -34.5 1 91.75 74 GLY A O 1
ATOM 515 N N . TYR A 1 75 ? 10.695 -18.203 -32.344 1 94.56 75 TYR A N 1
ATOM 516 C CA . TYR A 1 75 ? 9.352 -18.75 -32.5 1 94.56 75 TYR A CA 1
ATOM 517 C C . TYR A 1 75 ? 8.414 -18.219 -31.422 1 94.56 75 TYR A C 1
ATOM 519 O O . TYR A 1 75 ? 8.773 -18.156 -30.234 1 94.56 75 TYR A O 1
ATOM 527 N N . CYS A 1 76 ? 7.148 -17.891 -31.859 1 95.44 76 CYS A N 1
ATOM 528 C CA . CYS A 1 76 ? 6.141 -17.406 -30.938 1 95.44 76 CYS A CA 1
ATOM 529 C C . CYS A 1 76 ? 4.734 -17.625 -31.484 1 95.44 76 CYS A C 1
ATOM 531 O O . CYS A 1 76 ? 4.387 -17.109 -32.531 1 95.44 76 CYS A O 1
ATOM 533 N N . LEU A 1 77 ? 4.031 -18.5 -30.766 1 95.62 77 LEU A N 1
ATOM 534 C CA . LEU A 1 77 ? 2.621 -18.641 -31.109 1 95.62 77 LEU A CA 1
ATOM 535 C C . LEU A 1 77 ? 1.855 -17.359 -30.812 1 95.62 77 LEU A C 1
ATOM 537 O O . LEU A 1 77 ? 2.029 -16.75 -29.75 1 95.62 77 LEU A O 1
ATOM 541 N N . ASN A 1 78 ? 1.014 -16.953 -31.703 1 93.94 78 ASN A N 1
ATOM 542 C CA . ASN A 1 78 ? 0.243 -15.727 -31.547 1 93.94 78 ASN A CA 1
ATOM 543 C C . ASN A 1 78 ? -0.658 -15.781 -30.312 1 93.94 78 ASN A C 1
ATOM 545 O O . ASN A 1 78 ? -1.154 -16.859 -29.953 1 93.94 78 ASN A O 1
ATOM 549 N N . PRO A 1 79 ? -0.911 -14.641 -29.703 1 92.69 79 PRO A N 1
ATOM 550 C CA . PRO A 1 79 ? -1.726 -14.578 -28.484 1 92.69 79 PRO A CA 1
ATOM 551 C C . PRO A 1 79 ? -3.096 -15.234 -28.656 1 92.69 79 PRO A C 1
ATOM 553 O O . PRO A 1 79 ? -3.549 -15.969 -27.781 1 92.69 79 PRO A O 1
ATOM 556 N N . GLU A 1 80 ? -3.707 -15.062 -29.797 1 88.62 80 GLU A N 1
ATOM 557 C CA . GLU A 1 80 ? -5.074 -15.516 -30.031 1 88.62 80 GLU A CA 1
ATOM 558 C C . GLU A 1 80 ? -5.152 -17.031 -30.047 1 88.62 80 GLU A C 1
ATOM 560 O O . GLU A 1 80 ? -6.23 -17.609 -29.875 1 88.62 80 GLU A O 1
ATOM 565 N N . ARG A 1 81 ? -4.051 -17.656 -30.234 1 91.94 81 ARG A N 1
ATOM 566 C CA . ARG A 1 81 ? -4.031 -19.109 -30.375 1 91.94 81 ARG A CA 1
ATOM 567 C C . ARG A 1 81 ? -3.6 -19.781 -29.078 1 91.94 81 ARG A C 1
ATOM 569 O O . ARG A 1 81 ? -3.582 -21.016 -29 1 91.94 81 ARG A O 1
ATOM 576 N N . ARG A 1 82 ? -3.328 -19.031 -28.031 1 93.75 82 ARG A N 1
ATOM 577 C CA . ARG A 1 82 ? -2.779 -19.609 -26.812 1 93.75 82 ARG A CA 1
ATOM 578 C C . ARG A 1 82 ? -3.889 -19.969 -25.828 1 93.75 82 ARG A C 1
ATOM 580 O O . ARG A 1 82 ? -3.666 -20.75 -24.891 1 93.75 82 ARG A O 1
ATOM 587 N N . GLY A 1 83 ? -5.051 -19.281 -26.047 1 91.12 83 GLY A N 1
ATOM 588 C CA . GLY A 1 83 ? -6.141 -19.547 -25.109 1 91.12 83 GLY A CA 1
ATOM 589 C C . GLY A 1 83 ? -5.895 -18.984 -23.719 1 91.12 83 GLY A C 1
ATOM 590 O O . GLY A 1 83 ? -6.234 -19.625 -22.719 1 91.12 83 GLY A O 1
ATOM 591 N N . ILE A 1 84 ? -5.223 -17.922 -23.641 1 95 84 ILE A N 1
ATOM 592 C CA . ILE A 1 84 ? -4.898 -17.266 -22.391 1 95 84 ILE A CA 1
ATOM 593 C C . ILE A 1 84 ? -5.668 -15.945 -22.281 1 95 84 ILE A C 1
ATOM 595 O O . ILE A 1 84 ? -5.777 -15.203 -23.25 1 95 84 ILE A O 1
ATOM 599 N N . GLY A 1 85 ? -6.32 -15.766 -21.094 1 94.62 85 GLY A N 1
ATOM 600 C CA . GLY A 1 85 ? -6.957 -14.484 -20.828 1 94.62 85 GLY A CA 1
ATOM 601 C C . GLY A 1 85 ? -6.016 -13.469 -20.219 1 94.62 85 GLY A C 1
ATOM 602 O O . GLY A 1 85 ? -5.062 -13.828 -19.516 1 94.62 85 GLY A O 1
ATOM 603 N N . MET A 1 86 ? -6.371 -12.203 -20.453 1 94 86 MET A N 1
ATOM 604 C CA . MET A 1 86 ? -5.5 -11.148 -19.922 1 94 86 MET A CA 1
ATOM 605 C C . MET A 1 86 ? -6.32 -10 -19.359 1 94 86 MET A C 1
ATOM 607 O O . MET A 1 86 ? -7.328 -9.602 -19.953 1 94 86 MET A O 1
ATOM 611 N N . VAL A 1 87 ? -5.902 -9.602 -18.188 1 93.81 87 VAL A N 1
ATOM 612 C CA . VAL A 1 87 ? -6.41 -8.375 -17.578 1 93.81 87 VAL A CA 1
ATOM 613 C C . VAL A 1 87 ? -5.297 -7.332 -17.5 1 93.81 87 VAL A C 1
ATOM 615 O O . VAL A 1 87 ? -4.289 -7.535 -16.828 1 93.81 87 VAL A O 1
ATOM 618 N N . PHE A 1 88 ? -5.555 -6.195 -18.141 1 90.56 88 PHE A N 1
ATOM 619 C CA . PHE A 1 88 ? -4.555 -5.137 -18.219 1 90.56 88 PHE A CA 1
ATOM 620 C C . PHE A 1 88 ? -4.641 -4.227 -17 1 90.56 88 PHE A C 1
ATOM 622 O O . PHE A 1 88 ? -5.656 -4.207 -16.297 1 90.56 88 PHE A O 1
ATOM 629 N N . GLN A 1 89 ? -3.594 -3.471 -16.828 1 84.5 89 GLN A N 1
ATOM 630 C CA . GLN A 1 89 ? -3.494 -2.584 -15.672 1 84.5 89 GLN A CA 1
ATOM 631 C C . GLN A 1 89 ? -4.613 -1.546 -15.672 1 84.5 89 GLN A C 1
ATOM 633 O O . GLN A 1 89 ? -5.18 -1.23 -14.625 1 84.5 89 GLN A O 1
ATOM 638 N N . ASP A 1 90 ? -4.922 -1.048 -16.781 1 86.44 90 ASP A N 1
ATOM 639 C CA . ASP A 1 90 ? -5.973 -0.038 -16.891 1 86.44 90 ASP A CA 1
ATOM 640 C C . ASP A 1 90 ? -7.32 -0.68 -17.203 1 86.44 90 ASP A C 1
ATOM 642 O O . ASP A 1 90 ? -8.281 0.016 -17.531 1 86.44 90 ASP A O 1
ATOM 646 N N . PHE A 1 91 ? -7.367 -1.979 -17.156 1 88.81 91 PHE A N 1
ATOM 647 C CA . PHE A 1 91 ? -8.547 -2.809 -17.359 1 88.81 91 PHE A CA 1
ATOM 648 C C . PHE A 1 91 ? -8.938 -2.834 -18.828 1 88.81 91 PHE A C 1
ATOM 650 O O . PHE A 1 91 ? -9.531 -3.803 -19.312 1 88.81 91 PHE A O 1
ATOM 657 N N . ALA A 1 92 ? -8.602 -1.713 -19.578 1 90.69 92 ALA A N 1
ATOM 658 C CA . ALA A 1 92 ? -8.805 -1.631 -21.031 1 90.69 92 ALA A CA 1
ATOM 659 C C . ALA A 1 92 ? -10.242 -1.968 -21.406 1 90.69 92 ALA A C 1
ATOM 661 O O . ALA A 1 92 ? -10.484 -2.75 -22.328 1 90.69 92 ALA A O 1
ATOM 662 N N . LEU A 1 93 ? -11.156 -1.509 -20.609 1 94.25 93 LEU A N 1
ATOM 663 C CA . LEU A 1 93 ? -12.562 -1.7 -20.969 1 94.25 93 LEU A CA 1
ATOM 664 C C . LEU A 1 93 ? -12.961 -0.771 -22.109 1 94.25 93 LEU A C 1
ATOM 666 O O . LEU A 1 93 ? -12.484 0.365 -22.188 1 94.25 93 LEU A O 1
ATOM 670 N N . PHE A 1 94 ? -13.82 -1.252 -22.969 1 94.69 94 PHE A N 1
ATOM 671 C CA . PHE A 1 94 ? -14.352 -0.415 -24.047 1 94.69 94 PHE A CA 1
ATOM 672 C C . PHE A 1 94 ? -15.398 0.551 -23.5 1 94.69 94 PHE A C 1
ATOM 674 O O . PHE A 1 94 ? -16.484 0.133 -23.078 1 94.69 94 PHE A O 1
ATOM 681 N N . PRO A 1 95 ? -15.07 1.768 -23.562 1 93.81 95 PRO A N 1
ATOM 682 C CA . PRO A 1 95 ? -15.969 2.742 -22.938 1 93.81 95 PRO A CA 1
ATOM 683 C C . PRO A 1 95 ? -17.328 2.822 -23.625 1 93.81 95 PRO A C 1
ATOM 685 O O . PRO A 1 95 ? -18.312 3.248 -23.016 1 93.81 95 PRO A O 1
ATOM 688 N N . HIS A 1 96 ? -17.422 2.418 -24.891 1 94.56 96 HIS A N 1
ATOM 689 C CA . HIS A 1 96 ? -18.641 2.545 -25.672 1 94.56 96 HIS A CA 1
ATOM 690 C C . HIS A 1 96 ? -19.469 1.272 -25.594 1 94.56 96 HIS A C 1
ATOM 692 O O . HIS A 1 96 ? -20.547 1.196 -26.203 1 94.56 96 HIS A O 1
ATOM 698 N N . LEU A 1 97 ? -18.984 0.252 -24.906 1 95.69 97 LEU A N 1
ATOM 699 C CA . LEU A 1 97 ? -19.734 -0.99 -24.719 1 95.69 97 LEU A CA 1
ATOM 700 C C . LEU A 1 97 ? -20.25 -1.102 -23.281 1 95.69 97 LEU A C 1
ATOM 702 O O . LEU A 1 97 ? -19.594 -0.63 -22.344 1 95.69 97 LEU A O 1
ATOM 706 N N . SER A 1 98 ? -21.344 -1.691 -23.203 1 96.19 98 SER A N 1
ATOM 707 C CA . SER A 1 98 ? -21.891 -1.963 -21.875 1 96.19 98 SER A CA 1
ATOM 708 C C . SER A 1 98 ? -21.062 -3.018 -21.141 1 96.19 98 SER A C 1
ATOM 710 O O . SER A 1 98 ? -20.188 -3.643 -21.734 1 96.19 98 SER A O 1
ATOM 712 N N . VAL A 1 99 ? -21.375 -3.133 -19.891 1 96.5 99 VAL A N 1
ATOM 713 C CA . VAL A 1 99 ? -20.734 -4.152 -19.078 1 96.5 99 VAL A CA 1
ATOM 714 C C . VAL A 1 99 ? -20.906 -5.523 -19.719 1 96.5 99 VAL A C 1
ATOM 716 O O . VAL A 1 99 ? -19.938 -6.254 -19.906 1 96.5 99 VAL A O 1
ATOM 719 N N . ALA A 1 100 ? -22.094 -5.82 -20.125 1 95.62 100 ALA A N 1
ATOM 720 C CA . ALA A 1 100 ? -22.391 -7.109 -20.75 1 95.62 100 ALA A CA 1
ATOM 721 C C . ALA A 1 100 ? -21.641 -7.258 -22.078 1 95.62 100 ALA A C 1
ATOM 723 O O . ALA A 1 100 ? -21.109 -8.328 -22.391 1 95.62 100 ALA A O 1
ATOM 724 N N . GLN A 1 101 ? -21.578 -6.238 -22.812 1 94.44 101 GLN A N 1
ATOM 725 C CA . GLN A 1 101 ? -20.906 -6.266 -24.109 1 94.44 101 GLN A CA 1
ATOM 726 C C . GLN A 1 101 ? -19.391 -6.418 -23.938 1 94.44 101 GLN A C 1
ATOM 728 O O . GLN A 1 101 ? -18.75 -7.098 -24.734 1 94.44 101 GLN A O 1
ATOM 733 N N . ASN A 1 102 ? -18.891 -5.73 -22.953 1 96.06 102 ASN A N 1
ATOM 734 C CA . ASN A 1 102 ? -17.469 -5.902 -22.656 1 96.06 102 ASN A CA 1
ATOM 735 C C . ASN A 1 102 ? -17.141 -7.355 -22.344 1 96.06 102 ASN A C 1
ATOM 737 O O . ASN A 1 102 ? -16.172 -7.906 -22.875 1 96.06 102 ASN A O 1
ATOM 741 N N . ILE A 1 103 ? -17.953 -7.941 -21.547 1 95.19 103 ILE A N 1
ATOM 742 C CA . ILE A 1 103 ? -17.719 -9.312 -21.109 1 95.19 103 ILE A CA 1
ATOM 743 C C . ILE A 1 103 ? -17.812 -10.258 -22.297 1 95.19 103 ILE A C 1
ATOM 745 O O . ILE A 1 103 ? -17.031 -11.195 -22.422 1 95.19 103 ILE A O 1
ATOM 749 N N . GLY A 1 104 ? -18.719 -9.984 -23.203 1 93.31 104 GLY A N 1
ATOM 750 C CA . GLY A 1 104 ? -18.938 -10.875 -24.328 1 93.31 104 GLY A CA 1
ATOM 751 C C . GLY A 1 104 ? -18.078 -10.547 -25.547 1 93.31 104 GLY A C 1
ATOM 752 O O . GLY A 1 104 ? -18.203 -11.203 -26.578 1 93.31 104 GLY A O 1
ATOM 753 N N . PHE A 1 105 ? -17.25 -9.609 -25.438 1 89.25 105 PHE A N 1
ATOM 754 C CA . PHE A 1 105 ? -16.547 -9.07 -26.594 1 89.25 105 PHE A CA 1
ATOM 755 C C . PHE A 1 105 ? -15.719 -10.148 -27.281 1 89.25 105 PHE A C 1
ATOM 757 O O . PHE A 1 105 ? -15.648 -10.203 -28.5 1 89.25 105 PHE A O 1
ATOM 764 N N . GLY A 1 106 ? -15.117 -11 -26.547 1 81.06 106 GLY A N 1
ATOM 765 C CA . GLY A 1 106 ? -14.211 -11.992 -27.109 1 81.06 106 GLY A CA 1
ATOM 766 C C . GLY A 1 106 ? -14.891 -13.297 -27.469 1 81.06 106 GLY A C 1
ATOM 767 O O . GLY A 1 106 ? -14.242 -14.234 -27.938 1 81.06 106 GLY A O 1
ATOM 768 N N . LEU A 1 107 ? -16.172 -13.336 -27.375 1 87.69 107 LEU A N 1
ATOM 769 C CA . LEU A 1 107 ? -16.891 -14.57 -27.672 1 87.69 107 LEU A CA 1
ATOM 770 C C . LEU A 1 107 ? -17.359 -14.594 -29.109 1 87.69 107 LEU A C 1
ATOM 772 O O . LEU A 1 107 ? -17.797 -13.578 -29.641 1 87.69 107 LEU A O 1
ATOM 776 N N . LYS A 1 108 ? -16.953 -15.594 -29.875 1 76.44 108 LYS A N 1
ATOM 777 C CA . LYS A 1 108 ? -17.375 -15.758 -31.266 1 76.44 108 LYS A CA 1
ATOM 778 C C . LYS A 1 108 ? -18.891 -15.781 -31.391 1 76.44 108 LYS A C 1
ATOM 780 O O . LYS A 1 108 ? -19.453 -15.148 -32.281 1 76.44 108 LYS A O 1
ATOM 785 N N . ASN A 1 109 ? -19.594 -16.5 -30.562 1 73.25 109 ASN A N 1
ATOM 786 C CA . ASN A 1 109 ? -21.047 -16.516 -30.484 1 73.25 109 ASN A CA 1
ATOM 787 C C . ASN A 1 109 ? -21.547 -16.078 -29.109 1 73.25 109 ASN A C 1
ATOM 789 O O . ASN A 1 109 ? -21.391 -16.812 -28.125 1 73.25 109 ASN A O 1
ATOM 793 N N . PRO A 1 110 ? -21.766 -14.68 -29.141 1 64.06 110 PRO A N 1
ATOM 794 C CA . PRO A 1 110 ? -22.203 -14.25 -27.812 1 64.06 110 PRO A CA 1
ATOM 795 C C . PRO A 1 110 ? -23.344 -15.094 -27.25 1 64.06 110 PRO A C 1
ATOM 797 O O . PRO A 1 110 ? -24.344 -15.32 -27.938 1 64.06 110 PRO A O 1
ATOM 800 N N . ALA A 1 111 ? -23.016 -15.891 -26.25 1 79.5 111 ALA A N 1
ATOM 801 C CA . ALA A 1 111 ? -24.016 -16.688 -25.562 1 79.5 111 ALA A CA 1
ATOM 802 C C . ALA A 1 111 ? -24.578 -15.945 -24.344 1 79.5 111 ALA A C 1
ATOM 804 O O . ALA A 1 111 ? -23.875 -15.781 -23.344 1 79.5 111 ALA A O 1
ATOM 805 N N . PRO A 1 112 ? -25.719 -15.406 -24.484 1 86.81 112 PRO A N 1
ATOM 806 C CA . PRO A 1 112 ? -26.344 -14.664 -23.391 1 86.81 112 PRO A CA 1
ATOM 807 C C . PRO A 1 112 ? -26.281 -15.414 -22.062 1 86.81 112 PRO A C 1
ATOM 809 O O . PRO A 1 112 ? -26.109 -14.797 -21 1 86.81 112 PRO A O 1
ATOM 812 N N . LYS A 1 113 ? -26.281 -16.672 -22.188 1 90.31 113 LYS A N 1
ATOM 813 C CA . LYS A 1 113 ? -26.234 -17.469 -20.969 1 90.31 113 LYS A CA 1
ATOM 814 C C . LYS A 1 113 ? -24.875 -17.359 -20.297 1 90.31 113 LYS A C 1
ATOM 816 O O . LYS A 1 113 ? -24.781 -17.219 -19.078 1 90.31 113 LYS A O 1
ATOM 821 N N . ARG A 1 114 ? -23.875 -17.406 -21.125 1 91.56 114 ARG A N 1
ATOM 822 C CA . ARG A 1 114 ? -22.516 -17.312 -20.594 1 91.56 114 ARG A CA 1
ATOM 823 C C . ARG A 1 114 ? -22.266 -15.961 -19.953 1 91.56 114 ARG A C 1
ATOM 825 O O . ARG A 1 114 ? -21.672 -15.883 -18.875 1 91.56 114 ARG A O 1
ATOM 832 N N . ILE A 1 115 ? -22.719 -14.969 -20.562 1 93.44 115 ILE A N 1
ATOM 833 C CA . ILE A 1 115 ? -22.562 -13.609 -20.062 1 93.44 115 ILE A CA 1
ATOM 834 C C . ILE A 1 115 ? -23.297 -13.461 -18.734 1 93.44 115 ILE A C 1
ATOM 836 O O . ILE A 1 115 ? -22.766 -12.891 -17.781 1 93.44 115 ILE A O 1
ATOM 840 N N . ALA A 1 116 ? -24.453 -14.016 -18.656 1 92.88 116 ALA A N 1
ATOM 841 C CA . ALA A 1 116 ? -25.234 -13.953 -17.422 1 92.88 116 ALA A CA 1
ATOM 842 C C . ALA A 1 116 ? -24.562 -14.703 -16.297 1 92.88 116 ALA A C 1
ATOM 844 O O . ALA A 1 116 ? -24.547 -14.234 -15.148 1 92.88 116 ALA A O 1
ATOM 845 N N . GLU A 1 117 ? -24.047 -15.836 -16.641 1 92.06 117 GLU A N 1
ATOM 846 C CA . GLU A 1 117 ? -23.312 -16.625 -15.656 1 92.06 117 GLU A CA 1
ATOM 847 C C . GLU A 1 117 ? -22.125 -15.859 -15.094 1 92.06 117 GLU A C 1
ATOM 849 O O . GLU A 1 117 ? -21.875 -15.875 -13.891 1 92.06 117 GLU A O 1
ATOM 854 N N . LEU A 1 118 ? -21.438 -15.203 -15.938 1 92.88 118 LEU A N 1
ATOM 855 C CA . LEU A 1 118 ? -20.25 -14.461 -15.531 1 92.88 118 LEU A CA 1
ATOM 856 C C . LEU A 1 118 ? -20.625 -13.234 -14.711 1 92.88 118 LEU A C 1
ATOM 858 O O . LEU A 1 118 ? -19.953 -12.898 -13.734 1 92.88 118 LEU A O 1
ATOM 862 N N . LEU A 1 119 ? -21.703 -12.609 -15.117 1 94.25 119 LEU A N 1
ATOM 863 C CA . LEU A 1 119 ? -22.188 -11.469 -14.352 1 94.25 119 LEU A CA 1
ATOM 864 C C . LEU A 1 119 ? -22.562 -11.891 -12.93 1 94.25 119 LEU A C 1
ATOM 866 O O . LEU A 1 119 ? -22.25 -11.172 -11.969 1 94.25 119 LEU A O 1
ATOM 870 N N . GLU A 1 120 ? -23.141 -13.016 -12.859 1 92.06 120 GLU A N 1
ATOM 871 C CA . GLU A 1 120 ? -23.484 -13.562 -11.547 1 92.06 120 GLU A CA 1
ATOM 872 C C . GLU A 1 120 ? -22.219 -13.914 -10.758 1 92.06 120 GLU A C 1
ATOM 874 O O . GLU A 1 120 ? -22.125 -13.617 -9.562 1 92.06 120 GLU A O 1
ATOM 879 N N . LEU A 1 121 ? -21.359 -14.477 -11.438 1 88.81 121 LEU A N 1
ATOM 880 C CA . LEU A 1 121 ? -20.109 -14.914 -10.812 1 88.81 121 LEU A CA 1
ATOM 881 C C . LEU A 1 121 ? -19.375 -13.734 -10.195 1 88.81 121 LEU A C 1
ATOM 883 O O . LEU A 1 121 ? -18.828 -13.844 -9.094 1 88.81 121 LEU A O 1
ATOM 887 N N . VAL A 1 122 ? -19.375 -12.555 -10.883 1 89.38 122 VAL A N 1
ATOM 888 C CA . VAL A 1 122 ? -18.594 -11.422 -10.406 1 89.38 122 VAL A CA 1
ATOM 889 C C . VAL A 1 122 ? -19.5 -10.469 -9.617 1 89.38 122 VAL A C 1
ATOM 891 O O . VAL A 1 122 ? -19.078 -9.367 -9.25 1 89.38 122 VAL A O 1
ATOM 894 N N . GLY A 1 123 ? -20.75 -10.758 -9.445 1 88.81 123 GLY A N 1
ATOM 895 C CA . GLY A 1 123 ? -21.672 -9.984 -8.625 1 88.81 123 GLY A CA 1
ATOM 896 C C . GLY A 1 123 ? -22.125 -8.703 -9.297 1 88.81 123 GLY A C 1
ATOM 897 O O . GLY A 1 123 ? -22.266 -7.668 -8.641 1 88.81 123 GLY A O 1
ATOM 898 N N . LEU A 1 124 ? -22.281 -8.75 -10.57 1 92.56 124 LEU A N 1
ATOM 899 C CA . LEU A 1 124 ? -22.672 -7.543 -11.305 1 92.56 124 LEU A CA 1
ATOM 900 C C . LEU A 1 124 ? -23.906 -7.797 -12.156 1 92.56 124 LEU A C 1
ATOM 902 O O . LEU A 1 124 ? -24.031 -7.238 -13.25 1 92.56 124 LEU A O 1
ATOM 906 N N . SER A 1 125 ? -24.75 -8.688 -11.703 1 92.56 125 SER A N 1
ATOM 907 C CA . SER A 1 125 ? -25.953 -9.055 -12.445 1 92.56 125 SER A CA 1
ATOM 908 C C . SER A 1 125 ? -26.828 -7.836 -12.695 1 92.56 125 SER A C 1
ATOM 910 O O . SER A 1 125 ? -27.484 -7.742 -13.734 1 92.56 125 SER A O 1
ATOM 912 N N . GLY A 1 126 ? -26.812 -6.902 -11.828 1 91.75 126 GLY A N 1
ATOM 913 C CA . GLY A 1 126 ? -27.656 -5.727 -11.945 1 91.75 126 GLY A CA 1
ATOM 914 C C . GLY A 1 126 ? -27.016 -4.609 -12.75 1 91.75 126 GLY A C 1
ATOM 915 O O . GLY A 1 126 ? -27.656 -3.588 -13.023 1 91.75 126 GLY A O 1
ATOM 916 N N . GLU A 1 127 ? -25.812 -4.809 -13.234 1 93.44 127 GLU A N 1
ATOM 917 C CA . GLU A 1 127 ? -25.078 -3.732 -13.891 1 93.44 127 GLU A CA 1
ATOM 918 C C . GLU A 1 127 ? -24.891 -4.023 -15.375 1 93.44 127 GLU A C 1
ATOM 920 O O . GLU A 1 127 ? -24.094 -3.365 -16.047 1 93.44 127 GLU A O 1
ATOM 925 N N . ARG A 1 128 ? -25.594 -4.922 -15.906 1 93.56 128 ARG A N 1
ATOM 926 C CA . ARG A 1 128 ? -25.422 -5.469 -17.25 1 93.56 128 ARG A CA 1
ATOM 927 C C . ARG A 1 128 ? -25.453 -4.363 -18.297 1 93.56 128 ARG A C 1
ATOM 929 O O . ARG A 1 128 ? -24.656 -4.371 -19.234 1 93.56 128 ARG A O 1
ATOM 936 N N . GLU A 1 129 ? -26.266 -3.396 -18.062 1 95.31 129 GLU A N 1
ATOM 937 C CA . GLU A 1 129 ? -26.5 -2.393 -19.109 1 95.31 129 GLU A CA 1
ATOM 938 C C . GLU A 1 129 ? -25.688 -1.124 -18.828 1 95.31 129 GLU A C 1
ATOM 940 O O . GLU A 1 129 ? -25.703 -0.19 -19.641 1 95.31 129 GLU A O 1
ATOM 945 N N . ARG A 1 130 ? -25.016 -1.135 -17.797 1 95.38 130 ARG A N 1
ATOM 946 C CA . ARG A 1 130 ? -24.219 0.04 -17.453 1 95.38 130 ARG A CA 1
ATOM 947 C C . ARG A 1 130 ? -22.938 0.095 -18.297 1 95.38 130 ARG A C 1
ATOM 949 O O . ARG A 1 130 ? -22.531 -0.908 -18.875 1 95.38 130 ARG A O 1
ATOM 956 N N . TYR A 1 131 ? -22.438 1.262 -18.359 1 95.25 131 TYR A N 1
ATOM 957 C CA . TYR A 1 131 ? -21.172 1.477 -19.062 1 95.25 131 TYR A CA 1
ATOM 958 C C . TYR A 1 131 ? -20.031 1.636 -18.062 1 95.25 131 TYR A C 1
ATOM 960 O O . TYR A 1 131 ? -20.266 1.944 -16.891 1 95.25 131 TYR A O 1
ATOM 968 N N . PRO A 1 132 ? -18.781 1.43 -18.5 1 93.06 132 PRO A N 1
ATOM 969 C CA . PRO A 1 132 ? -17.625 1.486 -17.609 1 93.06 132 PRO A CA 1
ATOM 970 C C . PRO A 1 132 ? -17.547 2.785 -16.812 1 93.06 132 PRO A C 1
ATOM 972 O O . PRO A 1 132 ? -17.234 2.764 -15.617 1 93.06 132 PRO A O 1
ATOM 975 N N . HIS A 1 133 ? -17.906 3.879 -17.359 1 88.38 133 HIS A N 1
ATOM 976 C CA . HIS A 1 133 ? -17.812 5.164 -16.672 1 88.38 133 HIS A CA 1
ATOM 977 C C . HIS A 1 133 ? -18.875 5.285 -15.594 1 88.38 133 HIS A C 1
ATOM 979 O O . HIS A 1 133 ? -18.812 6.18 -14.75 1 88.38 133 HIS A O 1
ATOM 985 N N . GLN A 1 134 ? -19.828 4.367 -15.594 1 89.25 134 GLN A N 1
ATOM 986 C CA . GLN A 1 134 ? -20.953 4.426 -14.672 1 89.25 134 GLN A CA 1
ATOM 987 C C . GLN A 1 134 ? -20.75 3.482 -13.484 1 89.25 134 GLN A C 1
ATOM 989 O O . GLN A 1 134 ? -21.594 3.393 -12.602 1 89.25 134 GLN A O 1
ATOM 994 N N . ILE A 1 135 ? -19.688 2.756 -13.492 1 87.81 135 ILE A N 1
ATOM 995 C CA . ILE A 1 135 ? -19.438 1.812 -12.406 1 87.81 135 ILE A CA 1
ATOM 996 C C . ILE A 1 135 ? -18.109 2.145 -11.719 1 87.81 135 ILE A C 1
ATOM 998 O O . ILE A 1 135 ? -17.297 2.902 -12.258 1 87.81 135 ILE A O 1
ATOM 1002 N N . SER A 1 136 ? -17.906 1.605 -10.461 1 79.44 136 SER A N 1
ATOM 1003 C CA . SER A 1 136 ? -16.719 1.908 -9.664 1 79.44 136 SER A CA 1
ATOM 1004 C C . SER A 1 136 ? -15.492 1.19 -10.211 1 79.44 136 SER A C 1
ATOM 1006 O O . SER A 1 136 ? -15.609 0.283 -11.039 1 79.44 136 SER A O 1
ATOM 1008 N N . GLY A 1 137 ? -14.281 1.603 -9.758 1 80.69 137 GLY A N 1
ATOM 1009 C CA . GLY A 1 137 ? -13.031 0.958 -10.141 1 80.69 137 GLY A CA 1
ATOM 1010 C C . GLY A 1 137 ? -13.008 -0.528 -9.836 1 80.69 137 GLY A C 1
ATOM 1011 O O . GLY A 1 137 ? -12.562 -1.329 -10.656 1 80.69 137 GLY A O 1
ATOM 1012 N N . GLY A 1 138 ? -13.492 -0.822 -8.648 1 82.69 138 GLY A N 1
ATOM 1013 C CA . GLY A 1 138 ? -13.586 -2.229 -8.289 1 82.69 138 GLY A CA 1
ATOM 1014 C C . GLY A 1 138 ? -14.5 -3.02 -9.203 1 82.69 138 GLY A C 1
ATOM 1015 O O . GLY A 1 138 ? -14.203 -4.164 -9.555 1 82.69 138 GLY A O 1
ATOM 1016 N N . GLN A 1 139 ? -15.586 -2.395 -9.547 1 87.31 139 GLN A N 1
ATOM 1017 C CA . GLN A 1 139 ? -16.516 -3.035 -10.484 1 87.31 139 GLN A CA 1
ATOM 1018 C C . GLN A 1 139 ? -15.883 -3.191 -11.859 1 87.31 139 GLN A C 1
ATOM 1020 O O . GLN A 1 139 ? -16.047 -4.223 -12.516 1 87.31 139 GLN A O 1
ATOM 1025 N N . GLN A 1 140 ? -15.141 -2.23 -12.273 1 91.25 140 GLN A N 1
ATOM 1026 C CA . GLN A 1 140 ? -14.453 -2.307 -13.555 1 91.25 140 GLN A CA 1
ATOM 1027 C C . GLN A 1 140 ? -13.477 -3.479 -13.578 1 91.25 140 GLN A C 1
ATOM 1029 O O . GLN A 1 140 ? -13.367 -4.18 -14.586 1 91.25 140 GLN A O 1
ATOM 1034 N N . GLN A 1 141 ? -12.82 -3.648 -12.508 1 89 141 GLN A N 1
ATOM 1035 C CA . GLN A 1 141 ? -11.891 -4.77 -12.406 1 89 141 GLN A CA 1
ATOM 1036 C C . GLN A 1 141 ? -12.617 -6.102 -12.562 1 89 141 GLN A C 1
ATOM 1038 O O . GLN A 1 141 ? -12.133 -7 -13.25 1 89 141 GLN A O 1
ATOM 1043 N N . ARG A 1 142 ? -13.727 -6.176 -11.906 1 89.88 142 ARG A N 1
ATOM 1044 C CA . ARG A 1 142 ? -14.516 -7.402 -11.984 1 89.88 142 ARG A CA 1
ATOM 1045 C C . ARG A 1 142 ? -15.016 -7.641 -13.406 1 89.88 142 ARG A C 1
ATOM 1047 O O . ARG A 1 142 ? -15.047 -8.781 -13.875 1 89.88 142 ARG A O 1
ATOM 1054 N N . VAL A 1 143 ? -15.359 -6.582 -14.086 1 94.19 143 VAL A N 1
ATOM 1055 C CA . VAL A 1 143 ? -15.781 -6.699 -15.477 1 94.19 143 VAL A CA 1
ATOM 1056 C C . VAL A 1 143 ? -14.609 -7.195 -16.328 1 94.19 143 VAL A C 1
ATOM 1058 O O . VAL A 1 143 ? -14.773 -8.094 -17.156 1 94.19 143 VAL A O 1
ATOM 1061 N N . ALA A 1 144 ? -13.477 -6.594 -16.094 1 94.44 144 ALA A N 1
ATOM 1062 C CA . ALA A 1 144 ? -12.281 -6.988 -16.844 1 94.44 144 ALA A CA 1
ATOM 1063 C C . ALA A 1 144 ? -11.953 -8.461 -16.609 1 94.44 144 ALA A C 1
ATOM 1065 O O . ALA A 1 144 ? -11.594 -9.18 -17.547 1 94.44 144 ALA A O 1
ATOM 1066 N N . LEU A 1 145 ? -12.086 -8.875 -15.391 1 93.12 145 LEU A N 1
ATOM 1067 C CA . LEU A 1 145 ? -11.844 -10.273 -15.062 1 93.12 145 LEU A CA 1
ATOM 1068 C C . LEU A 1 145 ? -12.859 -11.188 -15.75 1 93.12 145 LEU A C 1
ATOM 1070 O O . LEU A 1 145 ? -12.484 -12.211 -16.328 1 93.12 145 LEU A O 1
ATOM 1074 N N . ALA A 1 146 ? -14.109 -10.805 -15.68 1 93.75 146 ALA A N 1
ATOM 1075 C CA . ALA A 1 146 ? -15.156 -11.578 -16.344 1 93.75 146 ALA A CA 1
ATOM 1076 C C . ALA A 1 146 ? -14.891 -11.695 -17.844 1 93.75 146 ALA A C 1
ATOM 1078 O O . ALA A 1 146 ? -15.047 -12.773 -18.422 1 93.75 146 ALA A O 1
ATOM 1079 N N . ARG A 1 147 ? -14.531 -10.633 -18.391 1 94.69 147 ARG A N 1
ATOM 1080 C CA . ARG A 1 147 ? -14.203 -10.641 -19.812 1 94.69 147 ARG A CA 1
ATOM 1081 C C . ARG A 1 147 ? -13.078 -11.625 -20.109 1 94.69 147 ARG A C 1
ATOM 1083 O O . ARG A 1 147 ? -13.141 -12.375 -21.078 1 94.69 147 ARG A O 1
ATOM 1090 N N . ALA A 1 148 ? -12.094 -11.578 -19.297 1 94.19 148 ALA A N 1
ATOM 1091 C CA . ALA A 1 148 ? -10.945 -12.461 -19.484 1 94.19 148 ALA A CA 1
ATOM 1092 C C . ALA A 1 148 ? -11.352 -13.93 -19.328 1 94.19 148 ALA A C 1
ATOM 1094 O O . ALA A 1 148 ? -10.773 -14.812 -19.953 1 94.19 148 ALA A O 1
ATOM 1095 N N . LEU A 1 149 ? -12.391 -14.227 -18.547 1 94.19 149 LEU A N 1
ATOM 1096 C CA . LEU A 1 149 ? -12.797 -15.586 -18.219 1 94.19 149 LEU A CA 1
ATOM 1097 C C . LEU A 1 149 ? -13.828 -16.094 -19.203 1 94.19 149 LEU A C 1
ATOM 1099 O O . LEU A 1 149 ? -14.094 -17.297 -19.266 1 94.19 149 LEU A O 1
ATOM 1103 N N . ALA A 1 150 ? -14.398 -15.219 -19.922 1 93.5 150 ALA A N 1
ATOM 1104 C CA . ALA A 1 150 ? -15.531 -15.539 -20.781 1 93.5 150 ALA A CA 1
ATOM 1105 C C . ALA A 1 150 ? -15.188 -16.688 -21.734 1 93.5 150 ALA A C 1
ATOM 1107 O O . ALA A 1 150 ? -15.969 -17.641 -21.875 1 93.5 150 ALA A O 1
ATOM 1108 N N . PRO A 1 151 ? -14.031 -16.688 -22.344 1 92.06 151 PRO A N 1
ATOM 1109 C CA . PRO A 1 151 ? -13.703 -17.766 -23.266 1 92.06 151 PRO A CA 1
ATOM 1110 C C . PRO A 1 151 ? -13.281 -19.047 -22.547 1 92.06 151 PRO A C 1
ATOM 1112 O O . PRO A 1 151 ? -12.812 -20 -23.188 1 92.06 151 PRO A O 1
ATOM 1115 N N . GLU A 1 152 ? -13.297 -18.984 -21.203 1 92.12 152 GLU A N 1
ATOM 1116 C CA . GLU A 1 152 ? -12.938 -20.125 -20.375 1 92.12 152 GLU A CA 1
ATOM 1117 C C . GLU A 1 152 ? -11.477 -20.516 -20.578 1 92.12 152 GLU A C 1
ATOM 1119 O O . GLU A 1 152 ? -11.164 -21.688 -20.844 1 92.12 152 GLU A O 1
ATOM 1124 N N . PRO A 1 153 ? -10.641 -19.641 -20.359 1 94.81 153 PRO A N 1
ATOM 1125 C CA . PRO A 1 153 ? -9.211 -19.922 -20.484 1 94.81 153 PRO A CA 1
ATOM 1126 C C . PRO A 1 153 ? -8.688 -20.828 -19.375 1 94.81 153 PRO A C 1
ATOM 1128 O O . PRO A 1 153 ? -9.328 -20.953 -18.328 1 94.81 153 PRO A O 1
ATOM 1131 N N . ARG A 1 154 ? -7.57 -21.484 -19.672 1 94.69 154 ARG A N 1
ATOM 1132 C CA . ARG A 1 154 ? -6.926 -22.281 -18.641 1 94.69 154 ARG A CA 1
ATOM 1133 C C . ARG A 1 154 ? -6.004 -21.438 -17.781 1 94.69 154 ARG A C 1
ATOM 1135 O O . ARG A 1 154 ? -5.59 -21.859 -16.703 1 94.69 154 ARG A O 1
ATOM 1142 N N . LEU A 1 155 ? -5.684 -20.266 -18.312 1 97.69 155 LEU A N 1
ATOM 1143 C CA . LEU A 1 155 ? -4.766 -19.359 -17.641 1 97.69 155 LEU A CA 1
ATOM 1144 C C . LEU A 1 155 ? -5.191 -17.906 -17.844 1 97.69 155 LEU A C 1
ATOM 1146 O O . LEU A 1 155 ? -5.566 -17.516 -18.953 1 97.69 155 LEU A O 1
ATOM 1150 N N . VAL A 1 156 ? -5.195 -17.188 -16.734 1 97.75 156 VAL A N 1
ATOM 1151 C CA . VAL A 1 156 ? -5.457 -15.75 -16.812 1 97.75 156 VAL A CA 1
ATOM 1152 C C . VAL A 1 156 ? -4.242 -14.977 -16.297 1 97.75 156 VAL A C 1
ATOM 1154 O O . VAL A 1 156 ? -3.654 -15.336 -15.273 1 97.75 156 VAL A O 1
ATOM 1157 N N . LEU A 1 157 ? -3.844 -13.969 -17.047 1 98.06 157 LEU A N 1
ATOM 1158 C CA . LEU A 1 157 ? -2.764 -13.07 -16.672 1 98.06 157 LEU A CA 1
ATOM 1159 C C . LEU A 1 157 ? -3.314 -11.727 -16.203 1 98.06 157 LEU A C 1
ATOM 1161 O O . LEU A 1 157 ? -4.188 -11.148 -16.844 1 98.06 157 LEU A O 1
ATOM 1165 N N . LEU A 1 158 ? -2.832 -11.289 -15.047 1 96.81 158 LEU A N 1
ATOM 1166 C CA . LEU A 1 158 ? -3.271 -10.008 -14.508 1 96.81 158 LEU A CA 1
ATOM 1167 C C . LEU A 1 158 ? -2.086 -9.078 -14.289 1 96.81 158 LEU A C 1
ATOM 1169 O O . LEU A 1 158 ? -1.159 -9.398 -13.547 1 96.81 158 LEU A O 1
ATOM 1173 N N . ASP A 1 159 ? -2.133 -7.98 -14.891 1 94.25 159 ASP A N 1
ATOM 1174 C CA . ASP A 1 159 ? -1.062 -6.992 -14.773 1 94.25 159 ASP A CA 1
ATOM 1175 C C . ASP A 1 159 ? -1.42 -5.906 -13.766 1 94.25 159 ASP A C 1
ATOM 1177 O O . ASP A 1 159 ? -2.131 -4.957 -14.094 1 94.25 159 ASP A O 1
ATOM 1181 N N . GLU A 1 160 ? -0.913 -6.027 -12.539 1 90.56 160 GLU A N 1
ATOM 1182 C CA . GLU A 1 160 ? -1.139 -5.113 -11.422 1 90.56 160 GLU A CA 1
ATOM 1183 C C . GLU A 1 160 ? -2.627 -4.848 -11.219 1 90.56 160 GLU A C 1
ATOM 1185 O O . GLU A 1 160 ? -3.059 -3.691 -11.188 1 90.56 160 GLU A O 1
ATOM 1190 N N . PRO A 1 161 ? -3.35 -5.828 -10.914 1 89.69 161 PRO A N 1
ATOM 1191 C CA . PRO A 1 161 ? -4.812 -5.75 -10.93 1 89.69 161 PRO A CA 1
ATOM 1192 C C . PRO A 1 161 ? -5.371 -4.855 -9.828 1 89.69 161 PRO A C 1
ATOM 1194 O O . PRO A 1 161 ? -6.516 -4.402 -9.914 1 89.69 161 PRO A O 1
ATOM 1197 N N . PHE A 1 162 ? -4.562 -4.531 -8.82 1 87.5 162 PHE A N 1
ATOM 1198 C CA . PHE A 1 162 ? -5.141 -3.826 -7.68 1 87.5 162 PHE A CA 1
ATOM 1199 C C . PHE A 1 162 ? -4.441 -2.49 -7.461 1 87.5 162 PHE A C 1
ATOM 1201 O O . PHE A 1 162 ? -4.629 -1.846 -6.426 1 87.5 162 PHE A O 1
ATOM 1208 N N . SER A 1 163 ? -3.645 -1.994 -8.32 1 78.06 163 SER A N 1
ATOM 1209 C CA . SER A 1 163 ? -2.764 -0.845 -8.133 1 78.06 163 SER A CA 1
ATOM 1210 C C . SER A 1 163 ? -3.561 0.452 -8.039 1 78.06 163 SER A C 1
ATOM 1212 O O . SER A 1 163 ? -3.109 1.423 -7.43 1 78.06 163 SER A O 1
ATOM 1214 N N . ASN A 1 164 ? -4.688 0.618 -8.562 1 70.5 164 ASN A N 1
ATOM 1215 C CA . ASN A 1 164 ? -5.398 1.89 -8.633 1 70.5 164 ASN A CA 1
ATOM 1216 C C . ASN A 1 164 ? -6.594 1.915 -7.68 1 70.5 164 ASN A C 1
ATOM 1218 O O . ASN A 1 164 ? -7.449 2.795 -7.777 1 70.5 164 ASN A O 1
ATOM 1222 N N . LEU A 1 165 ? -6.539 1.003 -6.762 1 74.19 165 LEU A N 1
ATOM 1223 C CA . LEU A 1 165 ? -7.68 0.894 -5.859 1 74.19 165 LEU A CA 1
ATOM 1224 C C . LEU A 1 165 ? -7.281 1.265 -4.434 1 74.19 165 LEU A C 1
ATOM 1226 O O . LEU A 1 165 ? -6.109 1.143 -4.062 1 74.19 165 LEU A O 1
ATOM 1230 N N . ASP A 1 166 ? -8.227 1.812 -3.697 1 73.56 166 ASP A N 1
ATOM 1231 C CA . ASP A 1 166 ? -7.977 2.08 -2.283 1 73.56 166 ASP A CA 1
ATOM 1232 C C . ASP A 1 166 ? -7.832 0.782 -1.494 1 73.56 166 ASP A C 1
ATOM 1234 O O . ASP A 1 166 ? -8.242 -0.283 -1.959 1 73.56 166 ASP A O 1
ATOM 1238 N N . TYR A 1 167 ? -7.25 0.875 -0.357 1 69.69 167 TYR A N 1
ATOM 1239 C CA . TYR A 1 167 ? -6.871 -0.287 0.439 1 69.69 167 TYR A CA 1
ATOM 1240 C C . TYR A 1 167 ? -8.094 -1.136 0.781 1 69.69 167 TYR A C 1
ATOM 1242 O O . TYR A 1 167 ? -8.062 -2.359 0.631 1 69.69 167 TYR A O 1
ATOM 1250 N N . SER A 1 168 ? -9.133 -0.48 1.24 1 68.62 168 SER A N 1
ATOM 1251 C CA . SER A 1 168 ? -10.297 -1.241 1.677 1 68.62 168 SER A CA 1
ATOM 1252 C C . SER A 1 168 ? -10.914 -2.025 0.521 1 68.62 168 SER A C 1
ATOM 1254 O O . SER A 1 168 ? -11.312 -3.178 0.69 1 68.62 168 SER A O 1
ATOM 1256 N N . VAL A 1 169 ? -10.906 -1.462 -0.583 1 75 169 VAL A N 1
ATOM 1257 C CA . VAL A 1 169 ? -11.461 -2.104 -1.77 1 75 169 VAL A CA 1
ATOM 1258 C C . VAL A 1 169 ? -10.523 -3.205 -2.252 1 75 169 VAL A C 1
ATOM 1260 O O . VAL A 1 169 ? -10.969 -4.281 -2.648 1 75 169 VAL A O 1
ATOM 1263 N N . ARG A 1 170 ? -9.234 -2.959 -2.014 1 80.19 170 ARG A N 1
ATOM 1264 C CA . ARG A 1 170 ? -8.227 -3.906 -2.479 1 80.19 170 ARG A CA 1
ATOM 1265 C C . ARG A 1 170 ? -8.359 -5.242 -1.757 1 80.19 170 ARG A C 1
ATOM 1267 O O . ARG A 1 170 ? -8.328 -6.301 -2.389 1 80.19 170 ARG A O 1
ATOM 1274 N N . VAL A 1 171 ? -8.523 -5.172 -0.513 1 76.19 171 VAL A N 1
ATOM 1275 C CA . VAL A 1 171 ? -8.555 -6.387 0.298 1 76.19 171 VAL A CA 1
ATOM 1276 C C . VAL A 1 171 ? -9.766 -7.234 -0.084 1 76.19 171 VAL A C 1
ATOM 1278 O O . VAL A 1 171 ? -9.641 -8.438 -0.327 1 76.19 171 VAL A O 1
ATOM 1281 N N . ALA A 1 172 ? -10.867 -6.582 -0.188 1 76.62 172 ALA A N 1
ATOM 1282 C CA . ALA A 1 172 ? -12.094 -7.297 -0.546 1 76.62 172 ALA A CA 1
ATOM 1283 C C . ALA A 1 172 ? -12 -7.875 -1.955 1 76.62 172 ALA A C 1
ATOM 1285 O O . ALA A 1 172 ? -12.391 -9.016 -2.193 1 76.62 172 ALA A O 1
ATOM 1286 N N . LEU A 1 173 ? -11.453 -7.137 -2.789 1 84.75 173 L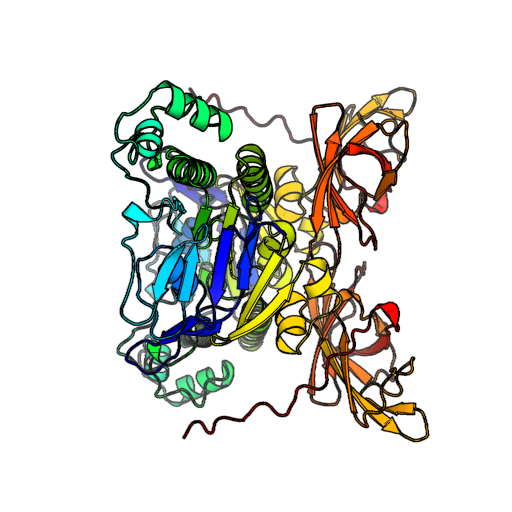EU A N 1
ATOM 1287 C CA . LEU A 1 173 ? -11.383 -7.555 -4.188 1 84.75 173 LEU A CA 1
ATOM 1288 C C . LEU A 1 173 ? -10.398 -8.703 -4.363 1 84.75 173 LEU A C 1
ATOM 1290 O O . LEU A 1 173 ? -10.609 -9.586 -5.203 1 84.75 173 LEU A O 1
ATOM 1294 N N . ARG A 1 174 ? -9.336 -8.672 -3.613 1 86.88 174 ARG A N 1
ATOM 1295 C CA . ARG A 1 174 ? -8.383 -9.773 -3.666 1 86.88 174 ARG A CA 1
ATOM 1296 C C . ARG A 1 174 ? -9.055 -11.102 -3.344 1 86.88 174 ARG A C 1
ATOM 1298 O O . ARG A 1 174 ? -8.859 -12.086 -4.051 1 86.88 174 ARG A O 1
ATOM 1305 N N . GLU A 1 175 ? -9.836 -11.023 -2.385 1 83.88 175 GLU A N 1
ATOM 1306 C CA . GLU A 1 175 ? -10.539 -12.234 -1.966 1 83.88 175 GLU A CA 1
ATOM 1307 C C . GLU A 1 175 ? -11.539 -12.68 -3.023 1 83.88 175 GLU A C 1
ATOM 1309 O O . GLU A 1 175 ? -11.688 -13.883 -3.279 1 83.88 175 GLU A O 1
ATOM 1314 N N . GLU A 1 176 ? -12.18 -11.742 -3.512 1 85.5 176 GLU A N 1
ATOM 1315 C CA . GLU A 1 176 ? -13.172 -12.055 -4.535 1 85.5 176 GLU A CA 1
ATOM 1316 C C . GLU A 1 176 ? -12.516 -12.656 -5.773 1 85.5 176 GLU A C 1
ATOM 1318 O O . GLU A 1 176 ? -13.008 -13.648 -6.316 1 85.5 176 GLU A O 1
ATOM 1323 N N . VAL A 1 177 ? -11.469 -12.078 -6.18 1 89.75 177 VAL A N 1
ATOM 1324 C CA . VAL A 1 177 ? -10.75 -12.57 -7.348 1 89.75 177 VAL A CA 1
ATOM 1325 C C . VAL A 1 177 ? -10.258 -13.992 -7.09 1 89.75 177 VAL A C 1
ATOM 1327 O O . VAL A 1 177 ? -10.398 -14.867 -7.941 1 89.75 177 VAL A O 1
ATOM 1330 N N . ARG A 1 178 ? -9.727 -14.211 -5.973 1 90.44 178 ARG A N 1
ATOM 1331 C CA . ARG A 1 178 ? -9.266 -15.555 -5.613 1 90.44 178 ARG A CA 1
ATOM 1332 C C . ARG A 1 178 ? -10.414 -16.562 -5.668 1 90.44 178 ARG A C 1
ATOM 1334 O O . ARG A 1 178 ? -10.258 -17.641 -6.223 1 90.44 178 ARG A O 1
ATOM 1341 N N . ALA A 1 179 ? -11.492 -16.172 -5.109 1 87.88 179 ALA A N 1
ATOM 1342 C CA . ALA A 1 179 ? -12.648 -17.062 -5.07 1 87.88 179 ALA A CA 1
ATOM 1343 C C . ALA A 1 179 ? -13.133 -17.391 -6.48 1 87.88 179 ALA A C 1
ATOM 1345 O O . ALA A 1 179 ? -13.469 -18.547 -6.766 1 87.88 179 ALA A O 1
ATOM 1346 N N . ILE A 1 180 ? -13.148 -16.391 -7.285 1 90.19 180 ILE A N 1
ATOM 1347 C CA . ILE A 1 180 ? -13.609 -16.578 -8.656 1 90.19 180 ILE A CA 1
ATOM 1348 C C . ILE A 1 180 ? -12.672 -17.531 -9.391 1 90.19 180 ILE A C 1
ATOM 1350 O O . ILE A 1 180 ? -13.125 -18.469 -10.062 1 90.19 180 ILE A O 1
ATOM 1354 N N . LEU A 1 181 ? -11.406 -17.391 -9.25 1 92.56 181 LEU A N 1
ATOM 1355 C CA . LEU A 1 181 ? -10.422 -18.219 -9.922 1 92.56 181 LEU A CA 1
ATOM 1356 C C . LEU A 1 181 ? -10.469 -19.656 -9.406 1 92.56 181 LEU A C 1
ATOM 1358 O O . LEU A 1 181 ? -10.32 -20.609 -10.172 1 92.56 181 LEU A O 1
ATOM 1362 N N . GLN A 1 182 ? -10.695 -19.828 -8.18 1 89.69 182 GLN A N 1
ATOM 1363 C CA . GLN A 1 182 ? -10.805 -21.156 -7.578 1 89.69 182 GLN A CA 1
ATOM 1364 C C . GLN A 1 182 ? -12.055 -21.875 -8.062 1 89.69 182 GLN A C 1
ATOM 1366 O O . GLN A 1 182 ? -12.008 -23.062 -8.406 1 89.69 182 GLN A O 1
ATOM 1371 N N . LYS A 1 183 ? -13.102 -21.141 -8.086 1 88.81 183 LYS A N 1
ATOM 1372 C CA . LYS A 1 183 ? -14.367 -21.734 -8.523 1 88.81 183 LYS A CA 1
ATOM 1373 C C . LYS A 1 183 ? -14.281 -22.203 -9.969 1 88.81 183 LYS A C 1
ATOM 1375 O O . LYS A 1 183 ? -14.844 -23.25 -10.32 1 88.81 183 LYS A O 1
ATOM 1380 N N . THR A 1 184 ? -13.609 -21.453 -10.773 1 92.19 184 THR A N 1
ATOM 1381 C CA . THR A 1 184 ? -13.5 -21.797 -12.188 1 92.19 184 THR A CA 1
ATOM 1382 C C . THR A 1 184 ? -12.305 -22.719 -12.43 1 92.19 184 THR A C 1
ATOM 1384 O O . THR A 1 184 ? -12.094 -23.188 -13.547 1 92.19 184 THR A O 1
ATOM 1387 N N . ARG A 1 185 ? -11.477 -22.938 -11.406 1 93.31 185 ARG A N 1
ATOM 1388 C CA . ARG A 1 185 ? -10.266 -23.75 -11.477 1 93.31 185 ARG A CA 1
ATOM 1389 C C . ARG A 1 185 ? -9.312 -23.203 -12.531 1 93.31 185 ARG A C 1
ATOM 1391 O O . ARG A 1 185 ? -8.68 -23.984 -13.266 1 93.31 185 ARG A O 1
ATOM 1398 N N . THR A 1 186 ? -9.352 -21.953 -12.742 1 96.12 186 THR A N 1
ATOM 1399 C CA . THR A 1 186 ? -8.469 -21.297 -13.695 1 96.12 186 THR A CA 1
ATOM 1400 C C . THR A 1 186 ? -7.148 -20.922 -13.023 1 96.12 186 THR A C 1
ATOM 1402 O O . THR A 1 186 ? -7.141 -20.375 -11.922 1 96.12 186 THR A O 1
ATOM 1405 N N . ALA A 1 187 ? -6.062 -21.297 -13.664 1 97.88 187 ALA A N 1
ATOM 1406 C CA . ALA A 1 187 ? -4.766 -20.828 -13.18 1 97.88 187 ALA A CA 1
ATOM 1407 C C . ALA A 1 187 ? -4.582 -19.344 -13.453 1 97.88 187 ALA A C 1
ATOM 1409 O O . ALA A 1 187 ? -5.238 -18.781 -14.336 1 97.88 187 ALA A O 1
ATOM 1410 N N . ALA A 1 188 ? -3.705 -18.75 -12.656 1 98.25 188 ALA A N 1
ATOM 1411 C CA . ALA A 1 188 ? -3.494 -17.312 -12.844 1 98.25 188 ALA A CA 1
ATOM 1412 C C . ALA A 1 188 ? -2.053 -16.922 -12.531 1 98.25 188 ALA A C 1
ATOM 1414 O O . ALA A 1 188 ? -1.405 -17.547 -11.68 1 98.25 188 ALA A O 1
ATOM 1415 N N . ILE A 1 189 ? -1.583 -15.969 -13.258 1 98.44 189 ILE A N 1
ATOM 1416 C CA . ILE A 1 189 ? -0.359 -15.242 -12.938 1 98.44 189 ILE A CA 1
ATOM 1417 C C . ILE A 1 189 ? -0.664 -13.75 -12.789 1 98.44 189 ILE A C 1
ATOM 1419 O O . ILE A 1 189 ? -1.259 -13.148 -13.68 1 98.44 189 ILE A O 1
ATOM 1423 N N . PHE A 1 190 ? -0.328 -13.234 -11.664 1 97.19 190 PHE A N 1
ATOM 1424 C CA . PHE A 1 190 ? -0.466 -11.789 -11.57 1 97.19 190 PHE A CA 1
ATOM 1425 C C . PHE A 1 190 ? 0.841 -11.148 -11.117 1 97.19 190 PHE A C 1
ATOM 1427 O O . PHE A 1 190 ? 1.617 -11.758 -10.383 1 97.19 190 PHE A O 1
ATOM 1434 N N . VAL A 1 191 ? 1.076 -10 -11.633 1 96.06 191 VAL A N 1
ATOM 1435 C CA . VAL A 1 191 ? 2.279 -9.258 -11.281 1 96.06 191 VAL A CA 1
ATOM 1436 C C . VAL A 1 191 ? 1.923 -8.125 -10.312 1 96.06 191 VAL A C 1
ATOM 1438 O O . VAL A 1 191 ? 0.854 -7.523 -10.422 1 96.06 191 VAL A O 1
ATOM 1441 N N . THR A 1 192 ? 2.801 -7.895 -9.406 1 92.44 192 THR A N 1
ATOM 1442 C CA . THR A 1 192 ? 2.58 -6.832 -8.43 1 92.44 192 THR A CA 1
ATOM 1443 C C . THR A 1 192 ? 3.9 -6.398 -7.797 1 92.44 192 THR A C 1
ATOM 1445 O O . THR A 1 192 ? 4.871 -7.156 -7.785 1 92.44 192 THR A O 1
ATOM 1448 N N . HIS A 1 193 ? 3.908 -5.242 -7.387 1 87.62 193 HIS A N 1
ATOM 1449 C CA . HIS A 1 193 ? 5.035 -4.777 -6.586 1 87.62 193 HIS A CA 1
ATOM 1450 C C . HIS A 1 193 ? 4.684 -4.758 -5.102 1 87.62 193 HIS A C 1
ATOM 1452 O O . HIS A 1 193 ? 5.523 -4.43 -4.262 1 87.62 193 HIS A O 1
ATOM 1458 N N . ASP A 1 194 ? 3.496 -5.148 -4.758 1 88.5 194 ASP A N 1
ATOM 1459 C CA . ASP A 1 194 ? 3.014 -5.137 -3.381 1 88.5 194 ASP A CA 1
ATOM 1460 C C . ASP A 1 194 ? 3.178 -6.508 -2.729 1 88.5 194 ASP A C 1
ATOM 1462 O O . ASP A 1 194 ? 2.518 -7.469 -3.123 1 88.5 194 ASP A O 1
ATOM 1466 N N . CYS A 1 195 ? 3.898 -6.516 -1.671 1 91.44 195 CYS A N 1
ATOM 1467 C CA . CYS A 1 195 ? 4.215 -7.773 -1.005 1 91.44 195 CYS A CA 1
ATOM 1468 C C . CYS A 1 195 ? 2.965 -8.391 -0.383 1 91.44 195 CYS A C 1
ATOM 1470 O O . CYS A 1 195 ? 2.768 -9.602 -0.451 1 91.44 195 CYS A O 1
ATOM 1472 N N . SER A 1 196 ? 2.189 -7.547 0.205 1 90.12 196 SER A N 1
ATOM 1473 C CA . SER A 1 196 ? 0.995 -8.062 0.869 1 90.12 196 SER A CA 1
ATOM 1474 C C . SER A 1 196 ? 0.062 -8.742 -0.123 1 90.12 196 SER A C 1
ATOM 1476 O O . SER A 1 196 ? -0.521 -9.789 0.184 1 90.12 196 SER A O 1
ATOM 1478 N N . GLU A 1 197 ? -0.052 -8.18 -1.265 1 92.31 197 GLU A N 1
ATOM 1479 C CA . GLU A 1 197 ? -0.884 -8.766 -2.311 1 92.31 197 GLU A CA 1
ATOM 1480 C C . GLU A 1 197 ? -0.347 -10.133 -2.742 1 92.31 197 GLU A C 1
ATOM 1482 O O . GLU A 1 197 ? -1.101 -11.102 -2.822 1 92.31 197 GLU A O 1
ATOM 1487 N N . ALA A 1 198 ? 0.914 -10.141 -2.957 1 95.62 198 ALA A N 1
ATOM 1488 C CA . ALA A 1 198 ? 1.55 -11.367 -3.43 1 95.62 198 ALA A CA 1
ATOM 1489 C C . ALA A 1 198 ? 1.415 -12.484 -2.4 1 95.62 198 ALA A C 1
ATOM 1491 O O . ALA A 1 198 ? 1.032 -13.609 -2.74 1 95.62 198 ALA A O 1
ATOM 1492 N N . LEU A 1 199 ? 1.628 -12.141 -1.185 1 95.75 199 LEU A N 1
ATOM 1493 C CA . LEU A 1 199 ? 1.644 -13.141 -0.123 1 95.75 199 LEU A CA 1
ATOM 1494 C C . LEU A 1 199 ? 0.234 -13.641 0.177 1 95.75 199 LEU A C 1
ATOM 1496 O O . LEU A 1 199 ? 0.044 -14.805 0.529 1 95.75 199 LEU A O 1
ATOM 1500 N N . SER A 1 200 ? -0.695 -12.758 0.03 1 94.19 200 SER A N 1
ATOM 1501 C CA . SER A 1 200 ? -2.049 -13.109 0.45 1 94.19 200 SER A CA 1
ATOM 1502 C C . SER A 1 200 ? -2.803 -13.828 -0.661 1 94.19 200 SER A C 1
ATOM 1504 O O . SER A 1 200 ? -3.662 -14.672 -0.389 1 94.19 200 SER A O 1
ATOM 1506 N N . LEU A 1 201 ? -2.479 -13.547 -1.887 1 94.44 201 LEU A N 1
ATOM 1507 C CA . LEU A 1 201 ? -3.275 -14.062 -2.996 1 94.44 201 LEU A CA 1
ATOM 1508 C C . LEU A 1 201 ? -2.572 -15.227 -3.676 1 94.44 201 LEU A C 1
ATOM 1510 O O . LEU A 1 201 ? -3.227 -16.156 -4.168 1 94.44 201 LEU A O 1
ATOM 1514 N N . GLY A 1 202 ? -1.341 -15.242 -3.65 1 96.06 202 GLY A N 1
ATOM 1515 C CA . GLY A 1 202 ? -0.593 -16.25 -4.379 1 96.06 202 GLY A CA 1
ATOM 1516 C C . GLY A 1 202 ? -0.458 -17.562 -3.617 1 96.06 202 GLY A C 1
ATOM 1517 O O . GLY A 1 202 ? -0.232 -17.562 -2.406 1 96.06 202 GLY A O 1
ATOM 1518 N N . ASP A 1 203 ? -0.607 -18.672 -4.387 1 96.5 203 ASP A N 1
ATOM 1519 C CA . ASP A 1 203 ? -0.198 -19.953 -3.846 1 96.5 203 ASP A CA 1
ATOM 1520 C C . ASP A 1 203 ? 1.323 -20.078 -3.793 1 96.5 203 ASP A C 1
ATOM 1522 O O . ASP A 1 203 ? 1.875 -20.656 -2.859 1 96.5 203 ASP A O 1
ATOM 1526 N N . ARG A 1 204 ? 1.854 -19.562 -4.816 1 97.75 204 ARG A N 1
ATOM 1527 C CA . ARG A 1 204 ? 3.299 -19.391 -4.926 1 97.75 204 ARG A CA 1
ATOM 1528 C C . ARG A 1 204 ? 3.656 -17.969 -5.34 1 97.75 204 ARG A C 1
ATOM 1530 O O . ARG A 1 204 ? 2.844 -17.266 -5.953 1 97.75 204 ARG A O 1
ATOM 1537 N N . VAL A 1 205 ? 4.859 -17.609 -4.969 1 98.25 205 VAL A N 1
ATOM 1538 C CA . VAL A 1 205 ? 5.348 -16.281 -5.305 1 98.25 205 VAL A CA 1
ATOM 1539 C C . VAL A 1 205 ? 6.738 -16.375 -5.93 1 98.25 205 VAL A C 1
ATOM 1541 O O . VAL A 1 205 ? 7.617 -17.062 -5.395 1 98.25 205 VAL A O 1
ATOM 1544 N N . ALA A 1 206 ? 6.887 -15.797 -7.07 1 98.5 206 ALA A N 1
ATOM 1545 C CA . ALA A 1 206 ? 8.188 -15.625 -7.715 1 98.5 206 ALA A CA 1
ATOM 1546 C C . ALA A 1 206 ? 8.719 -14.211 -7.523 1 98.5 206 ALA A C 1
ATOM 1548 O O . ALA A 1 206 ? 8.094 -13.242 -7.973 1 98.5 206 ALA A O 1
ATOM 1549 N N . VAL A 1 207 ? 9.828 -14.094 -6.875 1 97.5 207 VAL A N 1
ATOM 1550 C CA . VAL A 1 207 ? 10.438 -12.789 -6.637 1 97.5 207 VAL A CA 1
ATOM 1551 C C . VAL A 1 207 ? 11.508 -12.516 -7.695 1 97.5 207 VAL A C 1
ATOM 1553 O O . VAL A 1 207 ? 12.492 -13.25 -7.793 1 97.5 207 VAL A O 1
ATOM 1556 N N . LEU A 1 208 ? 11.289 -11.445 -8.445 1 96.19 208 LEU A N 1
ATOM 1557 C CA . LEU A 1 208 ? 12.234 -11.039 -9.484 1 96.19 208 LEU A CA 1
ATOM 1558 C C . LEU A 1 208 ? 13.07 -9.844 -9.031 1 96.19 208 LEU A C 1
ATOM 1560 O O . LEU A 1 208 ? 12.562 -8.953 -8.352 1 96.19 208 LEU A O 1
ATOM 1564 N N . ASN A 1 209 ? 14.281 -9.852 -9.414 1 93.62 209 ASN A N 1
ATOM 1565 C CA . ASN A 1 209 ? 15.219 -8.766 -9.172 1 93.62 209 ASN A CA 1
ATOM 1566 C C . ASN A 1 209 ? 16.172 -8.578 -10.344 1 93.62 209 ASN A C 1
ATOM 1568 O O . ASN A 1 209 ? 16.969 -9.469 -10.641 1 93.62 209 ASN A O 1
ATOM 1572 N N . GLY A 1 210 ? 16.141 -7.418 -10.977 1 89.25 210 GLY A N 1
ATOM 1573 C CA . GLY A 1 210 ? 17.031 -7.16 -12.094 1 89.25 210 GLY A CA 1
ATOM 1574 C C . GLY A 1 210 ? 16.906 -8.195 -13.203 1 89.25 210 GLY A C 1
ATOM 1575 O O . GLY A 1 210 ? 17.922 -8.625 -13.758 1 89.25 210 GLY A O 1
ATOM 1576 N N . GLY A 1 211 ? 15.758 -8.695 -13.344 1 93.62 211 GLY A N 1
ATOM 1577 C CA . GLY A 1 211 ? 15.516 -9.641 -14.414 1 93.62 211 GLY A CA 1
ATOM 1578 C C . GLY A 1 211 ? 15.781 -11.086 -14.016 1 93.62 211 GLY A C 1
ATOM 1579 O O . GLY A 1 211 ? 15.562 -12 -14.812 1 93.62 211 GLY A O 1
ATOM 1580 N N . CYS A 1 212 ? 16.234 -11.273 -12.828 1 95.25 212 CYS A N 1
ATOM 1581 C CA . CYS A 1 212 ? 16.547 -12.609 -12.344 1 95.25 212 CYS A CA 1
ATOM 1582 C C . CYS A 1 212 ? 15.531 -13.078 -11.312 1 95.25 212 CYS A C 1
ATOM 1584 O O . CYS A 1 212 ? 14.953 -12.258 -10.586 1 95.25 212 CYS A O 1
ATOM 1586 N N . LEU A 1 213 ? 15.367 -14.375 -11.273 1 96.94 213 LEU A N 1
ATOM 1587 C CA . LEU A 1 213 ? 14.508 -14.977 -10.258 1 96.94 213 LEU A CA 1
ATOM 1588 C C . LEU A 1 213 ? 15.281 -15.195 -8.961 1 96.94 213 LEU A C 1
ATOM 1590 O O . LEU A 1 213 ? 16.188 -16.031 -8.898 1 96.94 213 LEU A O 1
ATOM 1594 N N . GLU A 1 214 ? 14.93 -14.5 -7.906 1 96.06 214 GLU A N 1
ATOM 1595 C CA . GLU A 1 214 ? 15.602 -14.594 -6.617 1 96.06 214 GLU A CA 1
ATOM 1596 C C . GLU A 1 214 ? 15.117 -15.797 -5.82 1 96.06 214 GLU A C 1
ATOM 1598 O O . GLU A 1 214 ? 15.906 -16.484 -5.172 1 96.06 214 GLU A O 1
ATOM 1603 N N . GLN A 1 215 ? 13.898 -16.016 -5.824 1 97.06 215 GLN A N 1
ATOM 1604 C CA . GLN A 1 215 ? 13.273 -17.109 -5.074 1 97.06 215 GLN A CA 1
ATOM 1605 C C . GLN A 1 215 ? 11.859 -17.375 -5.574 1 97.06 215 GLN A C 1
ATOM 1607 O O . GLN A 1 215 ? 11.125 -16.438 -5.914 1 97.06 215 GLN A O 1
ATOM 1612 N N . TRP A 1 216 ? 11.539 -18.531 -5.734 1 97.56 216 TRP A N 1
ATOM 1613 C CA . TRP A 1 216 ? 10.227 -19.047 -6.109 1 97.56 216 TRP A CA 1
ATOM 1614 C C . TRP A 1 216 ? 9.734 -20.078 -5.098 1 97.56 216 TRP A C 1
ATOM 1616 O O . TRP A 1 216 ? 10.258 -21.188 -5.039 1 97.56 216 TRP A O 1
ATOM 1626 N N . ASP A 1 217 ? 8.711 -19.688 -4.293 1 97.88 217 ASP A N 1
ATOM 1627 C CA . ASP A 1 217 ? 8.32 -20.516 -3.16 1 97.88 217 ASP A CA 1
ATOM 1628 C C . ASP A 1 217 ? 6.926 -20.141 -2.656 1 97.88 217 ASP A C 1
ATOM 1630 O O . ASP A 1 217 ? 6.277 -19.25 -3.217 1 97.88 217 ASP A O 1
ATOM 1634 N N . THR A 1 218 ? 6.453 -20.891 -1.648 1 97.31 218 THR A N 1
ATOM 1635 C CA . THR A 1 218 ? 5.215 -20.5 -0.981 1 97.31 218 THR A CA 1
ATOM 1636 C C . THR A 1 218 ? 5.391 -19.172 -0.241 1 97.31 218 THR A C 1
ATOM 1638 O O . THR A 1 218 ? 6.512 -18.797 0.112 1 97.31 218 THR A O 1
ATOM 1641 N N . PRO A 1 219 ? 4.301 -18.469 -0.05 1 97.06 219 PRO A N 1
ATOM 1642 C CA . PRO A 1 219 ? 4.383 -17.219 0.709 1 97.06 219 PRO A CA 1
ATOM 1643 C C . PRO A 1 219 ? 5.062 -17.406 2.066 1 97.06 219 PRO A C 1
ATOM 1645 O O . PRO A 1 219 ? 5.926 -16.594 2.436 1 97.06 219 PRO A O 1
ATOM 1648 N N . GLU A 1 220 ? 4.762 -18.438 2.775 1 96.06 220 GLU A N 1
ATOM 1649 C CA . GLU A 1 220 ? 5.316 -18.688 4.105 1 96.06 220 GLU A CA 1
ATOM 1650 C C . GLU A 1 220 ? 6.824 -18.906 4.043 1 96.06 220 GLU A C 1
ATOM 1652 O O . GLU A 1 220 ? 7.57 -18.344 4.848 1 96.06 220 GLU A O 1
ATOM 1657 N N . ARG A 1 221 ? 7.234 -19.656 3.07 1 95.62 221 ARG A N 1
ATOM 1658 C CA . ARG A 1 221 ? 8.656 -19.953 2.957 1 95.62 221 ARG A CA 1
ATOM 1659 C C . ARG A 1 221 ? 9.445 -18.719 2.502 1 95.62 221 ARG A C 1
ATOM 1661 O O . ARG A 1 221 ? 10.586 -18.531 2.908 1 95.62 221 ARG A O 1
ATOM 1668 N N . LEU A 1 222 ? 8.836 -17.953 1.66 1 95.38 222 LEU A N 1
ATOM 1669 C CA . LEU A 1 222 ? 9.492 -16.703 1.249 1 95.38 222 LEU A CA 1
ATOM 1670 C C . LEU A 1 222 ? 9.805 -15.836 2.457 1 95.38 222 LEU A C 1
ATOM 1672 O O . LEU A 1 222 ? 10.867 -15.219 2.525 1 95.38 222 LEU A O 1
ATOM 1676 N N . TYR A 1 223 ? 8.875 -15.781 3.369 1 94.94 223 TYR A N 1
ATOM 1677 C CA . TYR A 1 223 ? 9.023 -14.93 4.543 1 94.94 223 TYR A CA 1
ATOM 1678 C C . TYR A 1 223 ? 9.891 -15.602 5.602 1 94.94 223 TYR A C 1
ATOM 1680 O O . TYR A 1 223 ? 10.758 -14.969 6.199 1 94.94 223 TYR A O 1
ATOM 1688 N N . ARG A 1 224 ? 9.773 -16.906 5.797 1 93.94 224 ARG A N 1
ATOM 1689 C CA . ARG A 1 224 ? 10.398 -17.594 6.918 1 93.94 224 ARG A CA 1
ATOM 1690 C C . ARG A 1 224 ? 11.797 -18.078 6.547 1 93.94 224 ARG A C 1
ATOM 1692 O O . ARG A 1 224 ? 12.633 -18.297 7.422 1 93.94 224 ARG A O 1
ATOM 1699 N N . ALA A 1 225 ? 11.961 -18.266 5.207 1 94.25 225 ALA A N 1
ATOM 1700 C CA . ALA A 1 225 ? 13.242 -18.797 4.742 1 94.25 225 ALA A CA 1
ATOM 1701 C C . ALA A 1 225 ? 13.695 -18.078 3.471 1 94.25 225 ALA A C 1
ATOM 1703 O O . ALA A 1 225 ? 13.898 -18.719 2.436 1 94.25 225 ALA A O 1
ATOM 1704 N N . PRO A 1 226 ? 13.906 -16.797 3.637 1 95.81 226 PRO A N 1
ATOM 1705 C CA . PRO A 1 226 ? 14.414 -16.078 2.459 1 95.81 226 PRO A CA 1
ATOM 1706 C C . PRO A 1 226 ? 15.773 -16.594 2.002 1 95.81 226 PRO A C 1
ATOM 1708 O O . PRO A 1 226 ? 16.641 -16.891 2.832 1 95.81 226 PRO A O 1
ATOM 1711 N N . ARG A 1 227 ? 15.992 -16.656 0.696 1 94.69 227 ARG A N 1
ATOM 1712 C CA . ARG A 1 227 ? 17.203 -17.281 0.158 1 94.69 227 ARG A CA 1
ATOM 1713 C C . ARG A 1 227 ? 18.266 -16.219 -0.139 1 94.69 227 ARG A C 1
ATOM 1715 O O . ARG A 1 227 ? 19.375 -16.562 -0.553 1 94.69 227 ARG A O 1
ATOM 1722 N N . SER A 1 228 ? 17.938 -14.969 -0.004 1 94.12 228 SER A N 1
ATOM 1723 C CA . SER A 1 228 ? 18.891 -13.883 -0.24 1 94.12 228 SER A CA 1
ATOM 1724 C C . SER A 1 228 ? 18.562 -12.664 0.615 1 94.12 228 SER A C 1
ATOM 1726 O O . SER A 1 228 ? 17.453 -12.555 1.151 1 94.12 228 SER A O 1
ATOM 1728 N N . ARG A 1 229 ? 19.594 -11.812 0.727 1 93.69 229 ARG A N 1
ATOM 1729 C CA . ARG A 1 229 ? 19.391 -10.531 1.403 1 93.69 229 ARG A CA 1
ATOM 1730 C C . ARG A 1 229 ? 18.297 -9.719 0.734 1 93.69 229 ARG A C 1
ATOM 1732 O O . ARG A 1 229 ? 17.5 -9.062 1.413 1 93.69 229 ARG A O 1
ATOM 1739 N N . PHE A 1 230 ? 18.297 -9.836 -0.539 1 93.38 230 PHE A N 1
ATOM 1740 C CA . PHE A 1 230 ? 17.297 -9.07 -1.287 1 93.38 230 PHE A CA 1
ATOM 1741 C C . PHE A 1 230 ? 15.891 -9.516 -0.926 1 93.38 230 PHE A C 1
ATOM 1743 O O . PHE A 1 230 ? 15.031 -8.688 -0.615 1 93.38 230 PHE A O 1
ATOM 1750 N N . VAL A 1 231 ? 15.586 -10.82 -0.915 1 95.38 231 VAL A N 1
ATOM 1751 C CA . VAL A 1 231 ? 14.25 -11.336 -0.627 1 95.38 231 VAL A CA 1
ATOM 1752 C C . VAL A 1 231 ? 13.844 -10.961 0.796 1 95.38 231 VAL A C 1
ATOM 1754 O O . VAL A 1 231 ? 12.719 -10.523 1.03 1 95.38 231 VAL A O 1
ATOM 1757 N N . ALA A 1 232 ? 14.805 -11.094 1.724 1 94.81 232 ALA A N 1
ATOM 1758 C CA . ALA A 1 232 ? 14.516 -10.773 3.121 1 94.81 232 ALA A CA 1
ATOM 1759 C C . ALA A 1 232 ? 14.133 -9.305 3.277 1 94.81 232 ALA A C 1
ATOM 1761 O O . ALA A 1 232 ? 13.18 -8.984 3.986 1 94.81 232 ALA A O 1
ATOM 1762 N N . ARG A 1 233 ? 14.844 -8.461 2.592 1 92.88 233 ARG A N 1
ATOM 1763 C CA . ARG A 1 233 ? 14.609 -7.027 2.697 1 92.88 233 ARG A CA 1
ATOM 1764 C C . ARG A 1 233 ? 13.344 -6.625 1.94 1 92.88 233 ARG A C 1
ATOM 1766 O O . ARG A 1 233 ? 12.531 -5.855 2.449 1 92.88 233 ARG A O 1
ATOM 1773 N N . PHE A 1 234 ? 13.203 -7.148 0.802 1 91.75 234 PHE A N 1
ATOM 1774 C CA . PHE A 1 234 ? 12.109 -6.73 -0.072 1 91.75 234 PHE A CA 1
ATOM 1775 C C . PHE A 1 234 ? 10.773 -7.25 0.44 1 91.75 234 PHE A C 1
ATOM 1777 O O . PHE A 1 234 ? 9.773 -6.535 0.411 1 91.75 234 PHE A O 1
ATOM 1784 N N . VAL A 1 235 ? 10.727 -8.461 0.913 1 92.5 235 VAL A N 1
ATOM 1785 C CA . VAL A 1 235 ? 9.484 -9.109 1.32 1 92.5 235 VAL A CA 1
ATOM 1786 C C . VAL A 1 235 ? 9.188 -8.773 2.779 1 92.5 235 VAL A C 1
ATOM 1788 O O . VAL A 1 235 ? 8.047 -8.445 3.127 1 92.5 235 VAL A O 1
ATOM 1791 N N . GLY A 1 236 ? 10.234 -8.859 3.574 1 91.31 236 GLY A N 1
ATOM 1792 C CA . GLY A 1 236 ? 9.984 -8.734 5.004 1 91.31 236 GLY A CA 1
ATOM 1793 C C . GLY A 1 236 ? 10.547 -7.457 5.598 1 91.31 236 GLY A C 1
ATOM 1794 O O . GLY A 1 236 ? 10.508 -7.27 6.816 1 91.31 236 GLY A O 1
ATOM 1795 N N . ARG A 1 237 ? 11.164 -6.613 4.828 1 90.94 237 ARG A N 1
ATOM 1796 C CA . ARG A 1 237 ? 11.812 -5.398 5.316 1 90.94 237 ARG A CA 1
ATOM 1797 C C . ARG A 1 237 ? 12.844 -5.715 6.391 1 90.94 237 ARG A C 1
ATOM 1799 O O . ARG A 1 237 ? 12.898 -5.039 7.422 1 90.94 237 ARG A O 1
ATOM 1806 N N . ALA A 1 238 ? 13.562 -6.652 6.156 1 94.88 238 ALA A N 1
ATOM 1807 C CA . ALA A 1 238 ? 14.453 -7.219 7.164 1 94.88 238 ALA A CA 1
ATOM 1808 C C . ALA A 1 238 ? 15.617 -6.277 7.461 1 94.88 238 ALA A C 1
ATOM 1810 O O . ALA A 1 238 ? 16.156 -5.637 6.551 1 94.88 238 ALA A O 1
ATOM 1811 N N . ASN A 1 239 ? 15.883 -6.195 8.75 1 95.69 239 ASN A N 1
ATOM 1812 C CA . ASN A 1 239 ? 17.203 -5.75 9.172 1 95.69 239 ASN A CA 1
ATOM 1813 C C . ASN A 1 239 ? 18.25 -6.855 9.031 1 95.69 239 ASN A C 1
ATOM 1815 O O . ASN A 1 239 ? 17.969 -8.016 9.344 1 95.69 239 ASN A O 1
ATOM 1819 N N . VAL A 1 240 ? 19.391 -6.512 8.547 1 94.88 240 VAL A N 1
ATOM 1820 C CA . VAL A 1 240 ? 20.406 -7.547 8.367 1 94.88 240 VAL A CA 1
ATOM 1821 C C . VAL A 1 240 ? 21.578 -7.297 9.305 1 94.88 240 VAL A C 1
ATOM 1823 O O . VAL A 1 240 ? 22.172 -6.211 9.305 1 94.88 240 VAL A O 1
ATOM 1826 N N . LEU A 1 241 ? 21.875 -8.289 10.07 1 94.44 241 LEU A N 1
ATOM 1827 C CA . LEU A 1 241 ? 22.984 -8.25 11.031 1 94.44 241 LEU A CA 1
ATOM 1828 C C . LEU A 1 241 ? 24.109 -9.18 10.602 1 94.44 241 LEU A C 1
ATOM 1830 O O . LEU A 1 241 ? 23.875 -10.352 10.289 1 94.44 241 LEU A O 1
ATOM 1834 N N . VAL A 1 242 ? 25.281 -8.633 10.594 1 94.38 242 VAL A N 1
ATOM 1835 C CA . VAL A 1 242 ? 26.453 -9.445 10.305 1 94.38 242 VAL A CA 1
ATOM 1836 C C . VAL A 1 242 ? 27.172 -9.812 11.602 1 94.38 242 VAL A C 1
ATOM 1838 O O . VAL A 1 242 ? 27.359 -8.969 12.477 1 94.38 242 VAL A O 1
ATOM 1841 N N . ALA A 1 243 ? 27.453 -11.086 11.711 1 94.88 243 ALA A N 1
ATOM 1842 C CA . ALA A 1 243 ? 28.172 -11.562 12.883 1 94.88 243 ALA A CA 1
ATOM 1843 C C . ALA A 1 243 ? 29.359 -12.43 12.484 1 94.88 243 ALA A C 1
ATOM 1845 O O . ALA A 1 243 ? 29.281 -13.18 11.508 1 94.88 243 ALA A O 1
ATOM 1846 N N . ARG A 1 244 ? 30.359 -12.305 13.25 1 95.31 244 ARG A N 1
ATOM 1847 C CA . ARG A 1 244 ? 31.578 -13.078 13.008 1 95.31 244 ARG A CA 1
ATOM 1848 C C . ARG A 1 244 ? 31.859 -14.031 14.164 1 95.31 244 ARG A C 1
ATOM 1850 O O . ARG A 1 244 ? 31.625 -13.688 15.328 1 95.31 244 ARG A O 1
ATOM 1857 N N . ARG A 1 245 ? 32.375 -15.156 13.758 1 93.88 245 ARG A N 1
ATOM 1858 C CA . ARG A 1 245 ? 32.719 -16.156 14.766 1 93.88 245 ARG A CA 1
ATOM 1859 C C . ARG A 1 245 ? 33.969 -15.766 15.539 1 93.88 245 ARG A C 1
ATOM 1861 O O . ARG A 1 245 ? 35 -15.414 14.938 1 93.88 245 ARG A O 1
ATOM 1868 N N . THR A 1 246 ? 33.875 -15.742 16.844 1 93.25 246 THR A N 1
ATOM 1869 C CA . THR A 1 246 ? 35 -15.516 17.75 1 93.25 246 THR A CA 1
ATOM 1870 C C . THR A 1 246 ? 35.031 -16.594 18.844 1 93.25 246 THR A C 1
ATOM 1872 O O . THR A 1 246 ? 34.094 -17.375 18.969 1 93.25 246 THR A O 1
ATOM 1875 N N . PRO A 1 247 ? 36.156 -16.672 19.531 1 91.69 247 PRO A N 1
ATOM 1876 C CA . PRO A 1 247 ? 36.219 -17.656 20.625 1 91.69 247 PRO A CA 1
ATOM 1877 C C . PRO A 1 247 ? 35.094 -17.453 21.656 1 91.69 247 PRO A C 1
ATOM 1879 O O . PRO A 1 247 ? 34.688 -18.406 22.297 1 91.69 247 PRO A O 1
ATOM 1882 N N . GLU A 1 248 ? 34.562 -16.266 21.781 1 92.69 248 GLU A N 1
ATOM 1883 C CA . GLU A 1 248 ? 33.562 -15.938 22.781 1 92.69 248 GLU A CA 1
ATOM 1884 C C . GLU A 1 248 ? 32.156 -16.172 22.234 1 92.69 248 GLU A C 1
ATOM 1886 O O . GLU A 1 248 ? 31.172 -16.141 23 1 92.69 248 GLU A O 1
ATOM 1891 N N . GLY A 1 249 ? 32.125 -16.422 20.938 1 92.75 249 GLY A N 1
ATOM 1892 C CA . GLY A 1 249 ? 30.828 -16.562 20.297 1 92.75 249 GLY A CA 1
ATOM 1893 C C . GLY A 1 249 ? 30.719 -15.805 18.984 1 92.75 249 GLY A C 1
ATOM 1894 O O . GLY A 1 249 ? 31.719 -15.633 18.281 1 92.75 249 GLY A O 1
ATOM 1895 N N . TRP A 1 250 ? 29.516 -15.484 18.672 1 93.31 250 TRP A N 1
ATOM 1896 C CA . TRP A 1 250 ? 29.312 -14.727 17.438 1 93.31 250 TRP A CA 1
ATOM 1897 C C . TRP A 1 250 ? 29.188 -13.234 17.734 1 93.31 250 TRP A C 1
ATOM 1899 O O . TRP A 1 250 ? 28.219 -12.789 18.359 1 93.31 250 TRP A O 1
ATOM 1909 N N . GLN A 1 251 ? 30.172 -12.445 17.266 1 95.12 251 GLN A N 1
ATOM 1910 C CA . GLN A 1 251 ? 30.266 -11.023 17.562 1 95.12 251 GLN A CA 1
ATOM 1911 C C . GLN A 1 251 ? 29.641 -10.188 16.453 1 95.12 251 GLN A C 1
ATOM 1913 O O . GLN A 1 251 ? 29.906 -10.422 15.266 1 95.12 251 GLN A O 1
ATOM 1918 N N . SER A 1 252 ? 28.766 -9.266 16.797 1 94.44 252 SER A N 1
ATOM 1919 C CA . SER A 1 252 ? 28.188 -8.297 15.875 1 94.44 252 SER A CA 1
ATOM 1920 C C . SER A 1 252 ? 28.328 -6.875 16.406 1 94.44 252 SER A C 1
ATOM 1922 O O . SER A 1 252 ? 28.891 -6.66 17.484 1 94.44 252 SER A O 1
ATOM 1924 N N . GLU A 1 253 ? 27.859 -5.891 15.625 1 94.12 253 GLU A N 1
ATOM 1925 C CA . GLU A 1 253 ? 27.922 -4.504 16.078 1 94.12 253 GLU A CA 1
ATOM 1926 C C . GLU A 1 253 ? 26.984 -4.258 17.25 1 94.12 253 GLU A C 1
ATOM 1928 O O . GLU A 1 253 ? 27.109 -3.248 17.953 1 94.12 253 GLU A O 1
ATOM 1933 N N . LEU A 1 254 ? 26.094 -5.258 17.516 1 92.94 254 LEU A N 1
ATOM 1934 C CA . LEU A 1 254 ? 25.172 -5.145 18.641 1 92.94 254 LEU A CA 1
ATOM 1935 C C . LEU A 1 254 ? 25.672 -5.945 19.828 1 92.94 254 LEU A C 1
ATOM 1937 O O . LEU A 1 254 ? 24.969 -6.062 20.844 1 92.94 254 LEU A O 1
ATOM 1941 N N . GLY A 1 255 ? 26.828 -6.535 19.672 1 92 255 GLY A N 1
ATOM 1942 C CA . GLY A 1 255 ? 27.375 -7.398 20.703 1 92 255 GLY A CA 1
ATOM 1943 C C . GLY A 1 255 ? 27.312 -8.867 20.344 1 92 255 GLY A C 1
ATOM 1944 O O . GLY A 1 255 ? 27.25 -9.227 19.172 1 92 255 GLY A O 1
ATOM 1945 N N . LEU A 1 256 ? 27.391 -9.695 21.375 1 92.69 256 LEU A N 1
ATOM 1946 C CA . LEU A 1 256 ? 27.344 -11.133 21.172 1 92.69 256 LEU A CA 1
ATOM 1947 C C . LEU A 1 256 ? 25.906 -11.578 20.859 1 92.69 256 LEU A C 1
ATOM 1949 O O . LEU A 1 256 ? 24.969 -11.141 21.516 1 92.69 256 LEU A O 1
ATOM 1953 N N . LEU A 1 257 ? 25.844 -12.414 19.859 1 91.75 257 LEU A N 1
ATOM 1954 C CA . LEU A 1 257 ? 24.531 -12.977 19.562 1 91.75 257 LEU A CA 1
ATOM 1955 C C . LEU A 1 257 ? 24.031 -13.828 20.719 1 91.75 257 LEU A C 1
ATOM 1957 O O . LEU A 1 257 ? 24.812 -14.547 21.359 1 91.75 257 LEU A O 1
ATOM 1961 N N . PRO A 1 258 ? 22.703 -13.758 20.938 1 89.81 258 PRO A N 1
ATOM 1962 C CA . PRO A 1 258 ? 22.141 -14.555 22.031 1 89.81 258 PRO A CA 1
ATOM 1963 C C . PRO A 1 258 ? 21.938 -16.016 21.641 1 89.81 258 PRO A C 1
ATOM 1965 O O . PRO A 1 258 ? 21.312 -16.781 22.375 1 89.81 258 PRO A O 1
ATOM 1968 N N . PHE A 1 259 ? 22.344 -16.469 20.469 1 88.62 259 PHE A N 1
ATOM 1969 C CA . PHE A 1 259 ? 22.266 -17.844 20 1 88.62 259 PHE A CA 1
ATOM 1970 C C . PHE A 1 259 ? 23.453 -18.172 19.078 1 88.62 259 PHE A C 1
ATOM 1972 O O . PHE A 1 259 ? 24.172 -17.266 18.641 1 88.62 259 PHE A O 1
ATOM 1979 N N . ALA A 1 260 ? 23.641 -19.484 18.906 1 85.81 260 ALA A N 1
ATOM 1980 C CA . ALA A 1 260 ? 24.719 -19.938 18.047 1 85.81 260 ALA A CA 1
ATOM 1981 C C . ALA A 1 260 ? 24.203 -20.422 16.688 1 85.81 260 ALA A C 1
ATOM 1983 O O . ALA A 1 260 ? 23.5 -21.438 16.625 1 85.81 260 ALA A O 1
ATOM 1984 N N . PRO A 1 261 ? 24.562 -19.625 15.664 1 86.62 261 PRO A N 1
ATOM 1985 C CA . PRO A 1 261 ? 24.172 -20.109 14.344 1 86.62 261 PRO A CA 1
ATOM 1986 C C . PRO A 1 261 ? 24.766 -21.469 14.008 1 86.62 261 PRO A C 1
ATOM 1988 O O . PRO A 1 261 ? 25.922 -21.75 14.375 1 86.62 261 PRO A O 1
ATOM 1991 N N . ALA A 1 262 ? 23.984 -22.312 13.352 1 83.62 262 ALA A N 1
ATOM 1992 C CA . ALA A 1 262 ? 24.453 -23.641 12.945 1 83.62 262 ALA A CA 1
ATOM 1993 C C . ALA A 1 262 ? 25.188 -23.578 11.617 1 83.62 262 ALA A C 1
ATOM 1995 O O . ALA A 1 262 ? 24.625 -23.922 10.57 1 83.62 262 ALA A O 1
ATOM 1996 N N . THR A 1 263 ? 26.344 -23.203 11.625 1 86.62 263 THR A N 1
ATOM 1997 C CA . THR A 1 263 ? 27.141 -23.109 10.406 1 86.62 263 THR A CA 1
ATOM 1998 C C . THR A 1 263 ? 28.625 -23.203 10.727 1 86.62 263 THR A C 1
ATOM 2000 O O . THR A 1 263 ? 29.047 -22.922 11.852 1 86.62 263 THR A O 1
ATOM 2003 N N . ASP A 1 264 ? 29.391 -23.609 9.773 1 86.62 264 ASP A N 1
ATOM 2004 C CA . ASP A 1 264 ? 30.844 -23.672 9.922 1 86.62 264 ASP A CA 1
ATOM 2005 C C . ASP A 1 264 ? 31.516 -22.422 9.344 1 86.62 264 ASP A C 1
ATOM 2007 O O . ASP A 1 264 ? 32.719 -22.266 9.438 1 86.62 264 ASP A O 1
ATOM 2011 N N . ALA A 1 265 ? 30.656 -21.578 8.859 1 88.88 265 ALA A N 1
ATOM 2012 C CA . ALA A 1 265 ? 31.203 -20.375 8.242 1 88.88 265 ALA A CA 1
ATOM 2013 C C . ALA A 1 265 ? 31.797 -19.438 9.297 1 88.88 265 ALA A C 1
ATOM 2015 O O . ALA A 1 265 ? 31.453 -19.531 10.477 1 88.88 265 ALA A O 1
ATOM 2016 N N . ALA A 1 266 ? 32.719 -18.547 8.891 1 91.5 266 ALA A N 1
ATOM 2017 C CA . ALA A 1 266 ? 33.375 -17.594 9.789 1 91.5 266 ALA A CA 1
ATOM 2018 C C . ALA A 1 266 ? 32.5 -16.359 9.984 1 91.5 266 ALA A C 1
ATOM 2020 O O . ALA A 1 266 ? 32.688 -15.586 10.93 1 91.5 266 ALA A O 1
ATOM 2021 N N . GLN A 1 267 ? 31.594 -16.172 9.031 1 93.5 267 GLN A N 1
ATOM 2022 C CA . GLN A 1 267 ? 30.703 -15.023 9.062 1 93.5 267 GLN A CA 1
ATOM 2023 C C . GLN A 1 267 ? 29.281 -15.414 8.625 1 93.5 267 GLN A C 1
ATOM 2025 O O . GLN A 1 267 ? 29.125 -16.281 7.773 1 93.5 267 GLN A O 1
ATOM 2030 N N . VAL A 1 268 ? 28.359 -14.781 9.312 1 92.81 268 VAL A N 1
ATOM 2031 C CA . VAL A 1 268 ? 26.969 -15.078 8.953 1 92.81 268 VAL A CA 1
ATOM 2032 C C . VAL A 1 268 ? 26.172 -13.781 8.859 1 92.81 268 VAL A C 1
ATOM 2034 O O . VAL A 1 268 ? 26.547 -12.773 9.469 1 92.81 268 VAL A O 1
ATOM 2037 N N . GLU A 1 269 ? 25.156 -13.82 8.023 1 94.5 269 GLU A N 1
ATOM 2038 C CA . GLU A 1 269 ? 24.156 -12.758 7.965 1 94.5 269 GLU A CA 1
ATOM 2039 C C . GLU A 1 269 ? 22.812 -13.234 8.523 1 94.5 269 GLU A C 1
ATOM 2041 O O . GLU A 1 269 ? 22.344 -14.32 8.18 1 94.5 269 GLU A O 1
ATOM 2046 N N . ILE A 1 270 ? 22.344 -12.398 9.391 1 94 270 ILE A N 1
ATOM 2047 C CA . ILE A 1 270 ? 21.094 -12.719 10.047 1 94 270 ILE A CA 1
ATOM 2048 C C . ILE A 1 270 ? 20.047 -11.664 9.695 1 94 270 ILE A C 1
ATOM 2050 O O . ILE A 1 270 ? 20.281 -10.469 9.867 1 94 270 ILE A O 1
ATOM 2054 N N . ALA A 1 271 ? 18.938 -12.141 9.18 1 95.75 271 ALA A N 1
ATOM 2055 C CA . ALA A 1 271 ? 17.812 -11.25 8.914 1 95.75 271 ALA A CA 1
ATOM 2056 C C . ALA A 1 271 ? 16.875 -11.172 10.125 1 95.75 271 ALA A C 1
ATOM 2058 O O . ALA A 1 271 ? 16.469 -12.195 10.664 1 95.75 271 ALA A O 1
ATOM 2059 N N . LEU A 1 272 ? 16.672 -9.953 10.57 1 96.12 272 LEU A N 1
ATOM 2060 C CA . LEU A 1 272 ? 15.719 -9.648 11.633 1 96.12 272 LEU A CA 1
ATOM 2061 C C . LEU A 1 272 ? 14.609 -8.734 11.133 1 96.12 272 LEU A C 1
ATOM 2063 O O . LEU A 1 272 ? 14.852 -7.578 10.797 1 96.12 272 LEU A O 1
ATOM 2067 N N . TYR A 1 273 ? 13.43 -9.32 11.117 1 96.12 273 TYR A N 1
ATOM 2068 C CA . TYR A 1 273 ? 12.312 -8.469 10.703 1 96.12 273 TYR A CA 1
ATOM 2069 C C . TYR A 1 273 ? 12 -7.422 11.766 1 96.12 273 TYR A C 1
ATOM 2071 O O . TYR A 1 273 ? 12.328 -7.605 12.938 1 96.12 273 TYR A O 1
ATOM 2079 N N . PRO A 1 274 ? 11.391 -6.285 11.359 1 95.5 274 PRO A N 1
ATOM 2080 C CA . PRO A 1 274 ? 11.18 -5.18 12.297 1 95.5 274 PRO A CA 1
ATOM 2081 C C . PRO A 1 274 ? 10.359 -5.586 13.516 1 95.5 274 PRO A C 1
ATOM 2083 O O . PRO A 1 274 ? 10.602 -5.09 14.617 1 95.5 274 PRO A O 1
ATOM 2086 N N . GLU A 1 275 ? 9.445 -6.492 13.32 1 94.06 275 GLU A N 1
ATOM 2087 C CA . GLU A 1 275 ? 8.578 -6.902 14.422 1 94.06 275 GLU A CA 1
ATOM 2088 C C . GLU A 1 275 ? 9.32 -7.812 15.398 1 94.06 275 GLU A C 1
ATOM 2090 O O . GLU A 1 275 ? 8.844 -8.062 16.516 1 94.06 275 GLU A O 1
ATOM 2095 N N . ALA A 1 276 ? 10.492 -8.289 14.992 1 93.5 276 ALA A N 1
ATOM 2096 C CA . ALA A 1 276 ? 11.258 -9.211 15.82 1 93.5 276 ALA A CA 1
ATOM 2097 C C . ALA A 1 276 ? 12.242 -8.461 16.703 1 93.5 276 ALA A C 1
ATOM 2099 O O . ALA A 1 276 ? 12.867 -9.055 17.594 1 93.5 276 ALA A O 1
ATOM 2100 N N . VAL A 1 277 ? 12.344 -7.164 16.469 1 94.62 277 VAL A N 1
ATOM 2101 C CA . VAL A 1 277 ? 13.312 -6.352 17.203 1 94.62 277 VAL A CA 1
ATOM 2102 C C . VAL A 1 277 ? 12.594 -5.562 18.297 1 94.62 277 VAL A C 1
ATOM 2104 O O . VAL A 1 277 ? 11.633 -4.84 18.031 1 94.62 277 VAL A O 1
ATOM 2107 N N . CYS A 1 278 ? 13.078 -5.73 19.5 1 95.19 278 CYS A N 1
ATOM 2108 C CA . CYS A 1 278 ? 12.516 -4.992 20.625 1 95.19 278 CYS A CA 1
ATOM 2109 C C . CYS A 1 278 ? 13.5 -3.945 21.125 1 95.19 278 CYS A C 1
ATOM 2111 O O . CYS A 1 278 ? 14.648 -4.27 21.453 1 95.19 278 CYS A O 1
ATOM 2113 N N . CYS A 1 279 ? 13.016 -2.752 21.203 1 95.81 279 CYS A N 1
ATOM 2114 C CA . CYS A 1 279 ? 13.836 -1.651 21.703 1 95.81 279 CYS A CA 1
ATOM 2115 C C . CYS A 1 279 ? 13.633 -1.46 23.203 1 95.81 279 CYS A C 1
ATOM 2117 O O . CYS A 1 279 ? 12.516 -1.221 23.656 1 95.81 279 CYS A O 1
ATOM 2119 N N . VAL A 1 280 ? 14.719 -1.52 23.906 1 95.94 280 VAL A N 1
ATOM 2120 C CA . VAL A 1 280 ? 14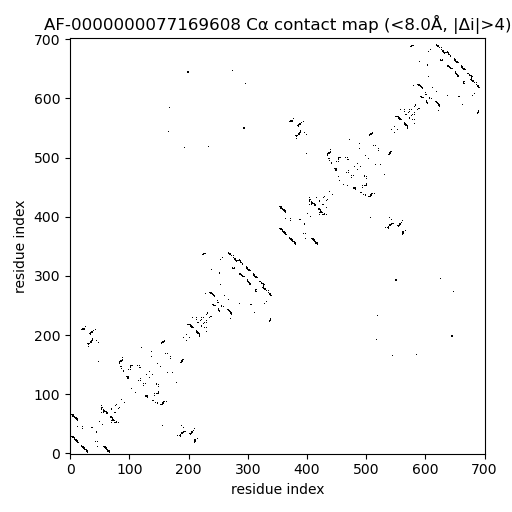.672 -1.285 25.344 1 95.94 280 VAL A CA 1
ATOM 2121 C C . VAL A 1 280 ? 15.555 -0.089 25.703 1 95.94 280 VAL A C 1
ATOM 2123 O O . VAL A 1 280 ? 16.766 -0.126 25.516 1 95.94 280 VAL A O 1
ATOM 2126 N N . PRO A 1 281 ? 14.883 0.911 26.203 1 96.25 281 PRO A N 1
ATOM 2127 C CA . PRO A 1 281 ? 15.688 2.078 26.562 1 96.25 281 PRO A CA 1
ATOM 2128 C C . PRO A 1 281 ? 16.781 1.748 27.578 1 96.25 281 PRO A C 1
ATOM 2130 O O . PRO A 1 281 ? 16.547 0.997 28.531 1 96.25 281 PRO A O 1
ATOM 2133 N N . ALA A 1 282 ? 17.984 2.199 27.297 1 96.12 282 ALA A N 1
ATOM 2134 C CA . ALA A 1 282 ? 19.141 1.997 28.172 1 96.12 282 ALA A CA 1
ATOM 2135 C C . ALA A 1 282 ? 20.188 3.08 27.938 1 96.12 282 ALA A C 1
ATOM 2137 O O . ALA A 1 282 ? 20.547 3.379 26.797 1 96.12 282 ALA A O 1
ATOM 2138 N N . ALA A 1 283 ? 20.703 3.605 28.953 1 93.94 283 ALA A N 1
ATOM 2139 C CA . ALA A 1 283 ? 21.719 4.656 28.859 1 93.94 283 ALA A CA 1
ATOM 2140 C C . ALA A 1 283 ? 22.938 4.172 28.094 1 93.94 283 ALA A C 1
ATOM 2142 O O . ALA A 1 283 ? 23.578 4.949 27.375 1 93.94 283 ALA A O 1
ATOM 2143 N N . ASP A 1 284 ? 23.188 2.857 28.234 1 92.75 284 ASP A N 1
ATOM 2144 C CA . ASP A 1 284 ? 24.344 2.295 27.547 1 92.75 284 ASP A CA 1
ATOM 2145 C C . ASP A 1 284 ? 23.922 1.587 26.266 1 92.75 284 ASP A C 1
ATOM 2147 O O . ASP A 1 284 ? 24.641 0.712 25.766 1 92.75 284 ASP A O 1
ATOM 2151 N N . GLY A 1 285 ? 22.812 1.941 25.812 1 93.94 285 GLY A N 1
ATOM 2152 C CA . GLY A 1 285 ? 22.328 1.349 24.578 1 93.94 285 GLY A CA 1
ATOM 2153 C C . GLY A 1 285 ? 23.234 1.601 23.391 1 93.94 285 GLY A C 1
ATOM 2154 O O . GLY A 1 285 ? 23.812 2.684 23.25 1 93.94 285 GLY A O 1
ATOM 2155 N N . VAL A 1 286 ? 23.344 0.613 22.516 1 92.38 286 VAL A N 1
ATOM 2156 C CA . VAL A 1 286 ? 24.281 0.671 21.406 1 92.38 286 VAL A CA 1
ATOM 2157 C C . VAL A 1 286 ? 23.641 1.361 20.219 1 92.38 286 VAL A C 1
ATOM 2159 O O . VAL A 1 286 ? 24.328 1.92 19.359 1 92.38 286 VAL A O 1
ATOM 2162 N N . ALA A 1 287 ? 22.328 1.269 20.109 1 96.25 287 ALA A N 1
ATOM 2163 C CA . ALA A 1 287 ? 21.594 1.945 19.047 1 96.25 287 ALA A CA 1
ATOM 2164 C C . ALA A 1 287 ? 20.859 3.172 19.578 1 96.25 287 ALA A C 1
ATOM 2166 O O . ALA A 1 287 ? 20.625 3.289 20.781 1 96.25 287 ALA A O 1
ATOM 2167 N N . VAL A 1 288 ? 20.578 4.078 18.688 1 97.44 288 VAL A N 1
ATOM 2168 C CA . VAL A 1 288 ? 19.859 5.293 19.078 1 97.44 288 VAL A CA 1
ATOM 2169 C C . VAL A 1 288 ? 18.625 5.461 18.188 1 97.44 288 VAL A C 1
ATOM 2171 O O . VAL A 1 288 ? 18.688 5.242 16.984 1 97.44 288 VAL A O 1
ATOM 2174 N N . ILE A 1 289 ? 17.531 5.785 18.797 1 96.94 289 ILE A N 1
ATOM 2175 C CA . ILE A 1 289 ? 16.328 6.07 18.016 1 96.94 289 ILE A CA 1
ATOM 2176 C C . ILE A 1 289 ? 16.516 7.344 17.203 1 96.94 289 ILE A C 1
ATOM 2178 O O . ILE A 1 289 ? 16.734 8.422 17.766 1 96.94 289 ILE A O 1
ATOM 2182 N N . ASP A 1 290 ? 16.422 7.184 15.938 1 94.56 290 ASP A N 1
ATOM 2183 C CA . ASP A 1 290 ? 16.625 8.305 15.023 1 94.56 290 ASP A CA 1
ATOM 2184 C C . ASP A 1 290 ? 15.305 8.992 14.695 1 94.56 290 ASP A C 1
ATOM 2186 O O . ASP A 1 290 ? 15.242 10.219 14.594 1 94.56 290 ASP A O 1
ATOM 2190 N N . ALA A 1 291 ? 14.297 8.188 14.562 1 92.75 291 ALA A N 1
ATOM 2191 C CA . ALA A 1 291 ? 12.977 8.711 14.234 1 92.75 291 ALA A CA 1
ATOM 2192 C C . ALA A 1 291 ? 11.883 7.762 14.727 1 92.75 291 ALA A C 1
ATOM 2194 O O . ALA A 1 291 ? 12.141 6.586 14.984 1 92.75 291 ALA A O 1
ATOM 2195 N N . VAL A 1 292 ? 10.719 8.359 14.875 1 93.69 292 VAL A N 1
ATOM 2196 C CA . VAL A 1 292 ? 9.547 7.613 15.312 1 93.69 292 VAL A CA 1
ATOM 2197 C C . VAL A 1 292 ? 8.344 7.965 14.43 1 93.69 292 VAL A C 1
ATOM 2199 O O . VAL A 1 292 ? 8.102 9.141 14.141 1 93.69 292 VAL A O 1
ATOM 2202 N N . ALA A 1 293 ? 7.695 6.938 13.984 1 92.81 293 ALA A N 1
ATOM 2203 C CA . ALA A 1 293 ? 6.5 7.141 13.172 1 92.81 293 ALA A CA 1
ATOM 2204 C C . ALA A 1 293 ? 5.355 6.254 13.656 1 92.81 293 ALA A C 1
ATOM 2206 O O . ALA A 1 293 ? 5.562 5.09 14 1 92.81 293 ALA A O 1
ATOM 2207 N N . PHE A 1 294 ? 4.223 6.844 13.703 1 94.69 294 PHE A N 1
ATOM 2208 C CA . PHE A 1 294 ? 3.043 6.082 14.094 1 94.69 294 PHE A CA 1
ATOM 2209 C C . PHE A 1 294 ? 2.42 5.398 12.883 1 94.69 294 PHE A C 1
ATOM 2211 O O . PHE A 1 294 ? 2.176 6.039 11.859 1 94.69 294 PHE A O 1
ATOM 2218 N N . LEU A 1 295 ? 2.117 4.055 13.023 1 93 295 LEU A N 1
ATOM 2219 C CA . LEU A 1 295 ? 1.589 3.287 11.906 1 93 295 LEU A CA 1
ATOM 2220 C C . LEU A 1 295 ? 0.168 2.812 12.195 1 93 295 LEU A C 1
ATOM 2222 O O . LEU A 1 295 ? -0.368 1.97 11.469 1 93 295 LEU A O 1
ATOM 2226 N N . GLY A 1 296 ? -0.461 3.301 13.211 1 92.88 296 GLY A N 1
ATOM 2227 C CA . GLY A 1 296 ? -1.775 2.83 13.617 1 92.88 296 GLY A CA 1
ATOM 2228 C C . GLY A 1 296 ? -1.729 1.893 14.812 1 92.88 296 GLY A C 1
ATOM 2229 O O . GLY A 1 296 ? -1.773 2.338 15.961 1 92.88 296 GLY A O 1
ATOM 2230 N N . ARG A 1 297 ? -1.352 0.632 14.562 1 92.75 297 ARG A N 1
ATOM 2231 C CA . ARG A 1 297 ? -1.373 -0.363 15.625 1 92.75 297 ARG A CA 1
ATOM 2232 C C . ARG A 1 297 ? -0.033 -0.416 16.359 1 92.75 297 ARG A C 1
ATOM 2234 O O . ARG A 1 297 ? 0.078 -1.027 17.422 1 92.75 297 ARG A O 1
ATOM 2241 N N . GLU A 1 298 ? 0.934 0.255 15.758 1 95.12 298 GLU A N 1
ATOM 2242 C CA . GLU A 1 298 ? 2.283 0.215 16.312 1 95.12 298 GLU A CA 1
ATOM 2243 C C . GLU A 1 298 ? 3.102 1.422 15.875 1 95.12 298 GLU A C 1
ATOM 2245 O O . GLU A 1 298 ? 2.662 2.195 15.016 1 95.12 298 GLU A O 1
ATOM 2250 N N . TYR A 1 299 ? 4.219 1.617 16.547 1 96.06 299 TYR A N 1
ATOM 2251 C CA . TYR A 1 299 ? 5.191 2.625 16.141 1 96.06 299 TYR A CA 1
ATOM 2252 C C . TYR A 1 299 ? 6.348 1.988 15.375 1 96.06 299 TYR A C 1
ATOM 2254 O O . TYR A 1 299 ? 6.785 0.885 15.711 1 96.06 299 TYR A O 1
ATOM 2262 N N . CYS A 1 300 ? 6.793 2.627 14.367 1 95.25 300 CYS A N 1
ATOM 2263 C CA . CYS A 1 300 ? 8.039 2.285 13.688 1 95.25 300 CYS A CA 1
ATOM 2264 C C . CYS A 1 300 ? 9.195 3.127 14.211 1 95.25 300 CYS A C 1
ATOM 2266 O O . CYS A 1 300 ? 9.188 4.352 14.07 1 95.25 300 CYS A O 1
ATOM 2268 N N . TYR A 1 301 ? 10.109 2.498 14.836 1 96.19 301 TYR A N 1
ATOM 2269 C CA . TYR A 1 301 ? 11.336 3.16 15.273 1 96.19 301 TYR A CA 1
ATOM 2270 C C . TYR A 1 301 ? 12.445 2.984 14.25 1 96.19 301 TYR A C 1
ATOM 2272 O O . TYR A 1 301 ? 12.75 1.862 13.836 1 96.19 301 TYR A O 1
ATOM 2280 N N . THR A 1 302 ? 12.922 4.031 13.789 1 94.88 302 THR A N 1
ATOM 2281 C CA . THR A 1 302 ? 14.164 3.996 13.023 1 94.88 302 THR A CA 1
ATOM 2282 C C . THR A 1 302 ? 15.375 4.082 13.945 1 94.88 302 THR A C 1
ATOM 2284 O O . THR A 1 302 ? 15.492 5.023 14.734 1 94.88 302 THR A O 1
ATOM 2287 N N . LEU A 1 303 ? 16.25 3.115 13.852 1 96.31 303 LEU A N 1
ATOM 2288 C CA . LEU A 1 303 ? 17.359 2.99 14.773 1 96.31 303 LEU A CA 1
ATOM 2289 C C . LEU A 1 303 ? 18.688 3.201 14.055 1 96.31 303 LEU A C 1
ATOM 2291 O O . LEU A 1 303 ? 18.969 2.543 13.047 1 96.31 303 LEU A O 1
ATOM 2295 N N . LYS A 1 304 ? 19.438 4.074 14.562 1 96.12 304 LYS A N 1
ATOM 2296 C CA . LYS A 1 304 ? 20.797 4.262 14.055 1 96.12 304 LYS A CA 1
ATOM 2297 C C . LYS A 1 304 ? 21.781 3.381 14.812 1 96.12 304 LYS A C 1
ATOM 2299 O O . LYS A 1 304 ? 21.906 3.488 16.031 1 96.12 304 LYS A O 1
ATOM 2304 N N . LEU A 1 305 ? 22.484 2.559 14.055 1 96.38 305 LEU A N 1
ATOM 2305 C CA . LEU A 1 305 ? 23.469 1.665 14.648 1 96.38 305 LEU A CA 1
ATOM 2306 C C . LEU A 1 305 ? 24.844 2.336 14.711 1 96.38 305 LEU A C 1
ATOM 2308 O O . LEU A 1 305 ? 25.047 3.389 14.109 1 96.38 305 LEU A O 1
ATOM 2312 N N . PRO A 1 306 ? 25.781 1.731 15.445 1 94 306 PRO A N 1
ATOM 2313 C CA . PRO A 1 306 ? 27.141 2.295 15.492 1 94 306 PRO A CA 1
ATOM 2314 C C . PRO A 1 306 ? 27.797 2.365 14.117 1 94 306 PRO A C 1
ATOM 2316 O O . PRO A 1 306 ? 28.547 3.297 13.844 1 94 306 PRO A O 1
ATOM 2319 N N . SER A 1 307 ? 27.5 1.479 13.242 1 93.44 307 SER A N 1
ATOM 2320 C CA . SER A 1 307 ? 28.047 1.445 11.891 1 93.44 307 SER A CA 1
ATOM 2321 C C . SER A 1 307 ? 27.5 2.588 11.039 1 93.44 307 SER A C 1
ATOM 2323 O O . SER A 1 307 ? 28.047 2.896 9.977 1 93.44 307 SER A O 1
ATOM 2325 N N . GLY A 1 308 ? 26.406 3.08 11.523 1 92.31 308 GLY A N 1
ATOM 2326 C CA . GLY A 1 308 ? 25.734 4.086 10.727 1 92.31 308 GLY A CA 1
ATOM 2327 C C . GLY A 1 308 ? 24.531 3.539 9.984 1 92.31 308 GLY A C 1
ATOM 2328 O O . GLY A 1 308 ? 23.719 4.305 9.445 1 92.31 308 GLY A O 1
ATOM 2329 N N . ASP A 1 309 ? 24.375 2.27 10.047 1 92.19 309 ASP A N 1
ATOM 2330 C CA . ASP A 1 309 ? 23.234 1.651 9.383 1 92.19 309 ASP A CA 1
ATOM 2331 C C . ASP A 1 309 ? 21.938 1.991 10.109 1 92.19 309 ASP A C 1
ATOM 2333 O O . ASP A 1 309 ? 21.938 2.236 11.32 1 92.19 309 ASP A O 1
ATOM 2337 N N . LEU A 1 310 ? 20.875 1.979 9.328 1 92.25 310 LEU A N 1
ATOM 2338 C CA . LEU A 1 310 ? 19.562 2.248 9.891 1 92.25 310 LEU A CA 1
ATOM 2339 C C . LEU A 1 310 ? 18.719 0.974 9.953 1 92.25 310 LEU A C 1
ATOM 2341 O O . LEU A 1 310 ? 18.656 0.218 8.977 1 92.25 310 LEU A O 1
ATOM 2345 N N . TRP A 1 311 ? 18.109 0.736 11.086 1 95.25 311 TRP A N 1
ATOM 2346 C CA . TRP A 1 311 ? 17.219 -0.39 11.305 1 95.25 311 TRP A CA 1
ATOM 2347 C C . TRP A 1 311 ? 15.797 0.094 11.594 1 95.25 311 TRP A C 1
ATOM 2349 O O . TRP A 1 311 ? 15.594 1.254 11.961 1 95.25 311 TRP A O 1
ATOM 2359 N N . GLN A 1 312 ? 14.93 -0.788 11.406 1 94.44 312 GLN A N 1
ATOM 2360 C CA . GLN A 1 312 ? 13.547 -0.525 11.797 1 94.44 312 GLN A CA 1
ATOM 2361 C C . GLN A 1 312 ? 13.078 -1.524 12.852 1 94.44 312 GLN A C 1
ATOM 2363 O O . GLN A 1 312 ? 13.438 -2.703 12.797 1 94.44 312 GLN A O 1
ATOM 2368 N N . ALA A 1 313 ? 12.297 -1.044 13.797 1 96.56 313 ALA A N 1
ATOM 2369 C CA . ALA A 1 313 ? 11.625 -1.871 14.797 1 96.56 313 ALA A CA 1
ATOM 2370 C C . ALA A 1 313 ? 10.164 -1.451 14.969 1 96.56 313 ALA A C 1
ATOM 2372 O O . ALA A 1 313 ? 9.859 -0.258 14.984 1 96.56 313 ALA A O 1
ATOM 2373 N N . TYR A 1 314 ? 9.32 -2.443 15 1 95.88 314 TYR A N 1
ATOM 2374 C CA . TYR A 1 314 ? 7.902 -2.199 15.234 1 95.88 314 TYR A CA 1
ATOM 2375 C C . TYR A 1 314 ? 7.512 -2.566 16.656 1 95.88 314 TYR A C 1
ATOM 2377 O O . TYR A 1 314 ? 7.766 -3.688 17.109 1 95.88 314 TYR A O 1
ATOM 2385 N N . GLN A 1 315 ? 6.902 -1.604 17.375 1 95.69 315 GLN A N 1
ATOM 2386 C CA . GLN A 1 315 ? 6.477 -1.872 18.75 1 95.69 315 GLN A CA 1
ATOM 2387 C C . GLN A 1 315 ? 5.133 -1.218 19.047 1 95.69 315 GLN A C 1
ATOM 2389 O O . GLN A 1 315 ? 4.879 -0.085 18.625 1 95.69 315 GLN A O 1
ATOM 2394 N N . ALA A 1 316 ? 4.246 -2.016 19.672 1 91.38 316 ALA A N 1
ATOM 2395 C CA . ALA A 1 316 ? 2.92 -1.524 20.047 1 91.38 316 ALA A CA 1
ATOM 2396 C C . ALA A 1 316 ? 2.963 -0.765 21.375 1 91.38 316 ALA A C 1
ATOM 2398 O O . ALA A 1 316 ? 2.191 -1.057 22.281 1 91.38 316 ALA A O 1
ATOM 2399 N N . ASP A 1 317 ? 3.689 0.265 21.453 1 90.44 317 ASP A N 1
ATOM 2400 C CA . ASP A 1 317 ? 3.811 1.062 22.672 1 90.44 317 ASP A CA 1
ATOM 2401 C C . ASP A 1 317 ? 2.627 2.014 22.812 1 90.44 317 ASP A C 1
ATOM 2403 O O . ASP A 1 317 ? 2.055 2.469 21.828 1 90.44 317 ASP A O 1
ATOM 2407 N N . GLU A 1 318 ? 2.221 2.15 24 1 88.5 318 GLU A N 1
ATOM 2408 C CA . GLU A 1 318 ? 1.23 3.193 24.25 1 88.5 318 GLU A CA 1
ATOM 2409 C C . GLU A 1 318 ? 1.828 4.582 24.047 1 88.5 318 GLU A C 1
ATOM 2411 O O . GLU A 1 318 ? 1.26 5.406 23.328 1 88.5 318 GLU A O 1
ATOM 2416 N N . ASP A 1 319 ? 2.971 4.781 24.672 1 91.94 319 ASP A N 1
ATOM 2417 C CA . ASP A 1 319 ? 3.75 6 24.5 1 91.94 319 ASP A CA 1
ATOM 2418 C C . ASP A 1 319 ? 5.094 5.699 23.828 1 91.94 319 ASP A C 1
ATOM 2420 O O . ASP A 1 319 ? 5.891 4.918 24.359 1 91.94 319 ASP A O 1
ATOM 2424 N N . PRO A 1 320 ? 5.297 6.32 22.734 1 94.12 320 PRO A N 1
ATOM 2425 C CA . PRO A 1 320 ? 6.539 6.004 22.031 1 94.12 320 PRO A CA 1
ATOM 2426 C C . PRO A 1 320 ? 7.777 6.551 22.734 1 94.12 320 PRO A C 1
ATOM 2428 O O . PRO A 1 320 ? 7.695 7.551 23.453 1 94.12 320 PRO A O 1
ATOM 2431 N N . LEU A 1 321 ? 8.898 5.852 22.5 1 95.56 321 LEU A N 1
ATOM 2432 C CA . LEU A 1 321 ? 10.195 6.383 22.906 1 95.56 321 LEU A CA 1
ATOM 2433 C C . LEU A 1 321 ? 10.609 7.562 22.047 1 95.56 321 LEU A C 1
ATOM 2435 O O . LEU A 1 321 ? 10.453 7.52 20.812 1 95.56 321 LEU A O 1
ATOM 2439 N N . PRO A 1 322 ? 11.094 8.562 22.641 1 95.25 322 PRO A N 1
ATOM 2440 C CA . PRO A 1 322 ? 11.453 9.742 21.859 1 95.25 322 PRO A CA 1
ATOM 2441 C C . PRO A 1 322 ? 12.719 9.523 21.016 1 95.25 322 PRO A C 1
ATOM 2443 O O . PRO A 1 322 ? 13.562 8.703 21.375 1 95.25 322 PRO A O 1
ATOM 2446 N N . ALA A 1 323 ? 12.797 10.305 19.969 1 93.94 323 ALA A N 1
ATOM 2447 C CA . ALA A 1 323 ? 14.039 10.336 19.188 1 93.94 323 ALA A CA 1
ATOM 2448 C C . ALA A 1 323 ? 15.219 10.75 20.047 1 93.94 323 ALA A C 1
ATOM 2450 O O . ALA A 1 323 ? 15.078 11.594 20.938 1 93.94 323 ALA A O 1
ATOM 2451 N N . GLY A 1 324 ? 16.328 10.18 19.766 1 96 324 GLY A N 1
ATOM 2452 C CA . GLY A 1 324 ? 17.516 10.477 20.531 1 96 324 GLY A CA 1
ATOM 2453 C C . GLY A 1 324 ? 17.75 9.508 21.672 1 96 324 GLY A C 1
ATOM 2454 O O . GLY A 1 324 ? 18.828 9.484 22.266 1 96 324 GLY A O 1
ATOM 2455 N N . THR A 1 325 ? 16.812 8.617 22.016 1 96.81 325 THR A N 1
ATOM 2456 C CA . THR A 1 325 ? 16.906 7.684 23.125 1 96.81 325 THR A CA 1
ATOM 2457 C C . THR A 1 325 ? 17.828 6.52 22.781 1 96.81 325 THR A C 1
ATOM 2459 O O . THR A 1 325 ? 17.641 5.84 21.781 1 96.81 325 THR A O 1
ATOM 2462 N N . PRO A 1 326 ? 18.828 6.328 23.562 1 97.81 326 PRO A N 1
ATOM 2463 C CA . PRO A 1 326 ? 19.625 5.113 23.391 1 97.81 326 PRO A CA 1
ATOM 2464 C C . PRO A 1 326 ? 18.875 3.846 23.797 1 97.81 326 PRO A C 1
ATOM 2466 O O . PRO A 1 326 ? 18.109 3.855 24.766 1 97.81 326 PRO A O 1
ATOM 2469 N N . VAL A 1 327 ? 19.094 2.744 22.984 1 97.75 327 VAL A N 1
ATOM 2470 C CA . VAL A 1 327 ? 18.328 1.536 23.266 1 97.75 327 VAL A CA 1
ATOM 2471 C C . VAL A 1 327 ? 19.203 0.304 23.062 1 97.75 327 VAL A C 1
ATOM 2473 O O . VAL A 1 327 ? 20.141 0.325 22.266 1 97.75 327 VAL A O 1
ATOM 2476 N N . HIS A 1 328 ? 18.906 -0.74 23.859 1 96.06 328 HIS A N 1
ATOM 2477 C CA . HIS A 1 328 ? 19.328 -2.098 23.547 1 96.06 328 HIS A CA 1
ATOM 2478 C C . HIS A 1 328 ? 18.328 -2.803 22.641 1 96.06 328 HIS A C 1
ATOM 2480 O O . HIS A 1 328 ? 17.109 -2.633 22.812 1 96.06 328 HIS A O 1
ATOM 2486 N N . LEU A 1 329 ? 18.859 -3.486 21.719 1 95.25 329 LEU A N 1
ATOM 2487 C CA . LEU A 1 329 ? 18.016 -4.254 20.812 1 95.25 329 LEU A CA 1
ATOM 2488 C C . LEU A 1 329 ? 17.969 -5.723 21.234 1 95.25 329 LEU A C 1
ATOM 2490 O O . LEU A 1 329 ? 19.016 -6.375 21.328 1 95.25 329 LEU A O 1
ATOM 2494 N N . ARG A 1 330 ? 16.781 -6.195 21.484 1 94.25 330 ARG A N 1
ATOM 2495 C CA . ARG A 1 330 ? 16.609 -7.586 21.891 1 94.25 330 ARG A CA 1
ATOM 2496 C C . ARG A 1 330 ? 15.898 -8.383 20.797 1 94.25 330 ARG A C 1
ATOM 2498 O O . ARG A 1 330 ? 14.977 -7.887 20.156 1 94.25 330 ARG A O 1
ATOM 2505 N N . PHE A 1 331 ? 16.391 -9.547 20.531 1 92.56 331 PHE A N 1
ATOM 2506 C CA . PHE A 1 331 ? 15.781 -10.508 19.609 1 92.56 331 PHE A CA 1
ATOM 2507 C C . PHE A 1 331 ? 16.141 -11.938 20 1 92.56 331 PHE A C 1
ATOM 2509 O O . PHE A 1 331 ? 17.062 -12.156 20.781 1 92.56 331 PHE A O 1
ATOM 2516 N N . THR A 1 332 ? 15.336 -12.945 19.516 1 88.25 332 THR A N 1
ATOM 2517 C CA . THR A 1 332 ? 15.555 -14.352 19.859 1 88.25 332 THR A CA 1
ATOM 2518 C C . THR A 1 332 ? 15.914 -15.164 18.609 1 88.25 332 THR A C 1
ATOM 2520 O O . THR A 1 332 ? 15.797 -14.672 17.484 1 88.25 332 THR A O 1
ATOM 2523 N N . ARG A 1 333 ? 16.328 -16.375 18.875 1 87.44 333 ARG A N 1
ATOM 2524 C CA . ARG A 1 333 ? 16.656 -17.297 17.797 1 87.44 333 ARG A CA 1
ATOM 2525 C C . ARG A 1 333 ? 15.438 -17.562 16.906 1 87.44 333 ARG A C 1
ATOM 2527 O O . ARG A 1 333 ? 15.562 -17.656 15.688 1 87.44 333 ARG A O 1
ATOM 2534 N N . GLN A 1 334 ? 14.336 -17.562 17.5 1 84.62 334 GLN A N 1
ATOM 2535 C CA . GLN A 1 334 ? 13.109 -17.906 16.781 1 84.62 334 GLN A CA 1
ATOM 2536 C C . GLN A 1 334 ? 12.75 -16.844 15.75 1 84.62 334 GLN A C 1
ATOM 2538 O O . GLN A 1 334 ? 12.148 -17.156 14.719 1 84.62 334 GLN A O 1
ATOM 2543 N N . ASN A 1 335 ? 13.227 -15.672 16 1 86.38 335 ASN A N 1
ATOM 2544 C CA . ASN A 1 335 ? 12.852 -14.562 15.125 1 86.38 335 ASN A CA 1
ATOM 2545 C C . ASN A 1 335 ? 13.969 -14.211 14.156 1 86.38 335 ASN A C 1
ATOM 2547 O O . ASN A 1 335 ? 13.812 -13.32 13.32 1 86.38 335 ASN A O 1
ATOM 2551 N N . ALA A 1 336 ? 15.039 -14.906 14.32 1 90.44 336 ALA A N 1
ATOM 2552 C CA . ALA A 1 336 ? 16.203 -14.648 13.477 1 90.44 336 ALA A CA 1
ATOM 2553 C C . ALA A 1 336 ? 16.266 -15.617 12.305 1 90.44 336 ALA A C 1
ATOM 2555 O O . ALA A 1 336 ? 16.047 -16.812 12.477 1 90.44 336 ALA A O 1
ATOM 2556 N N . ARG A 1 337 ? 16.484 -15.078 11.125 1 90.75 337 ARG A N 1
ATOM 2557 C CA . ARG A 1 337 ? 16.609 -15.898 9.93 1 90.75 337 ARG A CA 1
ATOM 2558 C C . ARG A 1 337 ? 18.047 -15.867 9.398 1 90.75 337 ARG A C 1
ATOM 2560 O O . ARG A 1 337 ? 18.562 -14.797 9.055 1 90.75 337 ARG A O 1
ATOM 2567 N N . MET A 1 338 ? 18.656 -17.016 9.344 1 90.69 338 MET A N 1
ATOM 2568 C CA . MET A 1 338 ? 20 -17.094 8.789 1 90.69 338 MET A CA 1
ATOM 2569 C C . MET A 1 338 ? 19.969 -17.031 7.266 1 90.69 338 MET A C 1
ATOM 2571 O O . MET A 1 338 ? 19.266 -17.812 6.625 1 90.69 338 MET A O 1
ATOM 2575 N N . LEU A 1 339 ? 20.656 -16.094 6.73 1 93 339 LEU A N 1
ATOM 2576 C CA . LEU A 1 339 ? 20.719 -15.969 5.277 1 93 339 LEU A CA 1
ATOM 2577 C C . LEU A 1 339 ? 21.859 -16.797 4.707 1 93 339 LEU A C 1
ATOM 2579 O O . LEU A 1 339 ? 22.938 -16.875 5.305 1 93 339 LEU A O 1
ATOM 2583 N N . PRO A 1 340 ? 21.531 -17.453 3.561 1 85.19 340 PRO A N 1
ATOM 2584 C CA . PRO A 1 340 ? 22.609 -18.234 2.943 1 85.19 340 PRO A CA 1
ATOM 2585 C C . PRO A 1 340 ? 23.781 -17.359 2.5 1 85.19 340 PRO A C 1
ATOM 2587 O O . PRO A 1 340 ? 23.594 -16.188 2.184 1 85.19 340 PRO A O 1
ATOM 2590 N N . SER A 1 341 ? 24.953 -17.766 2.797 1 69.06 341 SER A N 1
ATOM 2591 C CA . SER A 1 341 ? 26.172 -17.031 2.422 1 69.06 341 SER A CA 1
ATOM 2592 C C . SER A 1 341 ? 26.203 -16.75 0.926 1 69.06 341 SER A C 1
ATOM 2594 O O . SER A 1 341 ? 25.797 -17.578 0.117 1 69.06 341 SER A O 1
ATOM 2596 N N . CYS A 1 342 ? 25.688 -15.586 0.501 1 54.5 342 CYS A N 1
ATOM 2597 C CA . CYS A 1 342 ? 25.703 -15.203 -0.906 1 54.5 342 CYS A CA 1
ATOM 2598 C C . CYS A 1 342 ? 27.016 -15.602 -1.562 1 54.5 342 CYS A C 1
ATOM 2600 O O . CYS A 1 342 ? 28.094 -15.289 -1.047 1 54.5 342 CYS A O 1
ATOM 2602 N N . PRO A 1 343 ? 27.031 -16.469 -2.438 1 47.97 343 PRO A N 1
ATOM 2603 C CA . PRO A 1 343 ? 28.281 -16.438 -3.199 1 47.97 343 PRO A CA 1
ATOM 2604 C C . PRO A 1 343 ? 28.672 -15.039 -3.656 1 47.97 343 PRO A C 1
ATOM 2606 O O . PRO A 1 343 ? 27.797 -14.172 -3.795 1 47.97 343 PRO A O 1
ATOM 2609 N N . PRO A 1 344 ? 30 -14.539 -3.506 1 37.16 344 PRO A N 1
ATOM 2610 C CA . PRO A 1 344 ? 30.391 -13.211 -3.992 1 37.16 344 PRO A CA 1
ATOM 2611 C C . PRO A 1 344 ? 29.672 -12.82 -5.277 1 37.16 344 PRO A C 1
ATOM 2613 O O . PRO A 1 344 ? 29.547 -13.633 -6.199 1 37.16 344 PRO A O 1
ATOM 2616 N N . ALA A 1 345 ? 28.625 -12.094 -5.309 1 39.09 345 ALA A N 1
ATOM 2617 C CA . ALA A 1 345 ? 28.078 -11.555 -6.555 1 39.09 345 ALA A CA 1
ATOM 2618 C C . ALA A 1 345 ? 29.203 -11.242 -7.543 1 39.09 345 ALA A C 1
ATOM 2620 O O . ALA A 1 345 ? 30.234 -10.695 -7.164 1 39.09 345 ALA A O 1
ATOM 2621 N N . ARG A 1 346 ? 29.188 -11.852 -8.68 1 32.53 346 ARG A N 1
ATOM 2622 C CA . ARG A 1 346 ? 30.031 -11.328 -9.75 1 32.53 346 ARG A CA 1
ATOM 2623 C C . ARG A 1 346 ? 29.859 -9.828 -9.914 1 32.53 346 ARG A C 1
ATOM 2625 O O . ARG A 1 346 ? 28.734 -9.352 -10.133 1 32.53 346 ARG A O 1
ATOM 2632 N N . VAL A 1 347 ? 30.547 -8.977 -9.219 1 31.94 347 VAL A N 1
ATOM 2633 C CA . VAL A 1 347 ? 30.719 -7.559 -9.492 1 31.94 347 VAL A CA 1
ATOM 2634 C C . VAL A 1 347 ? 30.766 -7.328 -11 1 31.94 347 VAL A C 1
ATOM 2636 O O . VAL A 1 347 ? 31.75 -7.668 -11.656 1 31.94 347 VAL A O 1
ATOM 2639 N N . GLU A 1 348 ? 29.719 -7.586 -11.719 1 27.14 348 GLU A N 1
ATOM 2640 C CA . GLU A 1 348 ? 29.953 -7.09 -13.07 1 27.14 348 GLU A CA 1
ATOM 2641 C C . GLU A 1 348 ? 30.359 -5.621 -13.055 1 27.14 348 GLU A C 1
ATOM 2643 O O . GLU A 1 348 ? 29.781 -4.816 -12.32 1 27.14 348 GLU A O 1
ATOM 2648 N N . LYS A 1 349 ? 31.625 -5.309 -13.422 1 25.62 349 LYS A N 1
ATOM 2649 C CA . LYS A 1 349 ? 32.375 -4.109 -13.82 1 25.62 349 LYS A CA 1
ATOM 2650 C C . LYS A 1 349 ? 31.469 -3.174 -14.633 1 25.62 349 LYS A C 1
ATOM 2652 O O . LYS A 1 349 ? 30.984 -3.549 -15.703 1 25.62 349 LYS A O 1
ATOM 2657 N N . SER A 1 350 ? 30.578 -2.518 -14.125 1 20.84 350 SER A N 1
ATOM 2658 C CA . SER A 1 350 ? 30.172 -1.414 -14.992 1 20.84 350 SER A CA 1
ATOM 2659 C C . SER A 1 350 ? 31.391 -0.68 -15.555 1 20.84 350 SER A C 1
ATOM 2661 O O . SER A 1 350 ? 32.188 -0.113 -14.797 1 20.84 350 SER A O 1
ATOM 2663 N N . LEU A 1 351 ? 32.062 -1.235 -16.562 1 19.5 351 LEU A N 1
ATOM 2664 C CA . LEU A 1 351 ? 32.719 -0.311 -17.484 1 19.5 351 LEU A CA 1
ATOM 2665 C C . LEU A 1 351 ? 31.719 0.75 -17.969 1 19.5 351 LEU A C 1
ATOM 2667 O O . LEU A 1 351 ? 30.562 0.443 -18.266 1 19.5 351 LEU A O 1
ATOM 2671 N N . MET B 1 1 ? -2.18 34.094 20.766 1 49.62 1 MET B N 1
ATOM 2672 C CA . MET B 1 1 ? -2.025 32.781 20.109 1 49.62 1 MET B CA 1
ATOM 2673 C C . MET B 1 1 ? -1.796 32.969 18.609 1 49.62 1 MET B C 1
ATOM 2675 O O . MET B 1 1 ? -2.469 33.781 17.969 1 49.62 1 MET B O 1
ATOM 2679 N N . SER B 1 2 ? -0.571 32.625 18.047 1 71.19 2 SER B N 1
ATOM 2680 C CA . SER B 1 2 ? -0.166 32.969 16.688 1 71.19 2 SER B CA 1
ATOM 2681 C C . SER B 1 2 ? -1.131 32.406 15.656 1 71.19 2 SER B C 1
ATOM 2683 O O . SER B 1 2 ? -1.753 31.375 15.898 1 71.19 2 SER B O 1
ATOM 2685 N N . GLU B 1 3 ? -1.635 33.125 14.797 1 89.44 3 GLU B N 1
ATOM 2686 C CA . GLU B 1 3 ? -2.578 32.781 13.734 1 89.44 3 GLU B CA 1
ATOM 2687 C C . GLU B 1 3 ? -2.045 31.656 12.867 1 89.44 3 GLU B C 1
ATOM 2689 O O . GLU B 1 3 ? -0.855 31.625 12.547 1 89.44 3 GLU B O 1
ATOM 2694 N N . PRO B 1 4 ? -2.879 30.672 12.594 1 96.19 4 PRO B N 1
ATOM 2695 C CA . PRO B 1 4 ? -2.449 29.594 11.711 1 96.19 4 PRO B CA 1
ATOM 2696 C C . PRO B 1 4 ? -1.994 30.094 10.344 1 96.19 4 PRO B C 1
ATOM 2698 O O . PRO B 1 4 ? -2.395 31.172 9.906 1 96.19 4 PRO B O 1
ATOM 2701 N N . LEU B 1 5 ? -1.134 29.391 9.789 1 97.5 5 LEU B N 1
ATOM 2702 C CA . LEU B 1 5 ? -0.611 29.734 8.469 1 97.5 5 LEU B CA 1
ATOM 2703 C C . LEU B 1 5 ? -1.708 29.656 7.414 1 97.5 5 LEU B C 1
ATOM 2705 O O . LEU B 1 5 ? -1.805 30.547 6.551 1 97.5 5 LEU B O 1
ATOM 2709 N N . LEU B 1 6 ? -2.537 28.625 7.469 1 98 6 LEU B N 1
ATOM 2710 C CA . LEU B 1 6 ? -3.623 28.375 6.527 1 98 6 LEU B CA 1
ATOM 2711 C C . LEU B 1 6 ? -4.93 28.094 7.266 1 98 6 LEU B C 1
ATOM 2713 O O . LEU B 1 6 ? -4.941 27.359 8.25 1 98 6 LEU B O 1
ATOM 2717 N N . VAL B 1 7 ? -5.984 28.719 6.836 1 98.12 7 VAL B N 1
ATOM 2718 C CA . VAL B 1 7 ? -7.305 28.469 7.402 1 98.12 7 VAL B CA 1
ATOM 2719 C C . VAL B 1 7 ? -8.32 28.25 6.277 1 98.12 7 VAL B C 1
ATOM 2721 O O . VAL B 1 7 ? -8.461 29.094 5.387 1 98.12 7 VAL B O 1
ATOM 2724 N N . LEU B 1 8 ? -8.914 27.125 6.223 1 98.12 8 LEU B N 1
ATOM 2725 C CA . LEU B 1 8 ? -10.07 26.844 5.379 1 98.12 8 LEU B CA 1
ATOM 2726 C C . LEU B 1 8 ? -11.367 26.969 6.172 1 98.12 8 LEU B C 1
ATOM 2728 O O . LEU B 1 8 ? -11.531 26.344 7.219 1 98.12 8 LEU B O 1
ATOM 2732 N N . ASP B 1 9 ? -12.203 27.797 5.691 1 97.81 9 ASP B N 1
ATOM 2733 C CA . ASP B 1 9 ? -13.461 28.062 6.387 1 97.81 9 ASP B CA 1
ATOM 2734 C C . ASP B 1 9 ? -14.656 27.641 5.535 1 97.81 9 ASP B C 1
ATOM 2736 O O . ASP B 1 9 ? -15.031 28.344 4.598 1 97.81 9 ASP B O 1
ATOM 2740 N N . HIS B 1 10 ? -15.328 26.484 5.871 1 97.31 10 HIS B N 1
ATOM 2741 C CA . HIS B 1 10 ? -16.516 25.953 5.219 1 97.31 10 HIS B CA 1
ATOM 2742 C C . HIS B 1 10 ? -16.359 25.938 3.703 1 97.31 10 HIS B C 1
ATOM 2744 O O . HIS B 1 10 ? -17.219 26.406 2.973 1 97.31 10 HIS B O 1
ATOM 2750 N N . LEU B 1 11 ? -15.289 25.422 3.289 1 96.81 11 LEU B N 1
ATOM 2751 C CA . LEU B 1 11 ? -14.93 25.406 1.875 1 96.81 11 LEU B CA 1
ATOM 2752 C C . LEU B 1 11 ? -15.805 24.422 1.103 1 96.81 11 LEU B C 1
ATOM 2754 O O . LEU B 1 11 ? -15.945 23.266 1.507 1 96.81 11 LEU B O 1
ATOM 2758 N N . ALA B 1 12 ? -16.406 24.922 0.03 1 96.25 12 ALA B N 1
ATOM 2759 C CA . ALA B 1 12 ? -17.266 24.078 -0.797 1 96.25 12 ALA B CA 1
ATOM 2760 C C . ALA B 1 12 ? -16.953 24.25 -2.279 1 96.25 12 ALA B C 1
ATOM 2762 O O . ALA B 1 12 ? -16.578 25.344 -2.715 1 96.25 12 ALA B O 1
ATOM 2763 N N . LYS B 1 13 ? -16.984 23.219 -3.016 1 95 13 LYS B N 1
ATOM 2764 C CA . LYS B 1 13 ? -16.766 23.203 -4.461 1 95 13 LYS B CA 1
ATOM 2765 C C . LYS B 1 13 ? -17.547 22.078 -5.125 1 95 13 LYS B C 1
ATOM 2767 O O . LYS B 1 13 ? -17.5 20.938 -4.672 1 95 13 LYS B O 1
ATOM 2772 N N . GLY B 1 14 ? -18.312 22.375 -6.082 1 90.56 14 GLY B N 1
ATOM 2773 C CA . GLY B 1 14 ? -19.031 21.406 -6.895 1 90.56 14 GLY B CA 1
ATOM 2774 C C . GLY B 1 14 ? -18.656 21.469 -8.367 1 90.56 14 GLY B C 1
ATOM 2775 O O . GLY B 1 14 ? -18.141 22.484 -8.836 1 90.56 14 GLY B O 1
ATOM 2776 N N . TYR B 1 15 ? -18.75 20.344 -9.031 1 82.5 15 TYR B N 1
ATOM 2777 C CA . TYR B 1 15 ? -18.562 20.328 -10.477 1 82.5 15 TYR B CA 1
ATOM 2778 C C . TYR B 1 15 ? -19.875 20.031 -11.195 1 82.5 15 TYR B C 1
ATOM 2780 O O . TYR B 1 15 ? -20.859 19.625 -10.562 1 82.5 15 TYR B O 1
ATOM 2788 N N . ALA B 1 16 ? -20.125 20.516 -12.438 1 61.66 16 ALA B N 1
ATOM 2789 C CA . ALA B 1 16 ? -21.359 20.531 -13.234 1 61.66 16 ALA B CA 1
ATOM 2790 C C . ALA B 1 16 ? -22.125 19.219 -13.094 1 61.66 16 ALA B C 1
ATOM 2792 O O . ALA B 1 16 ? -23.359 19.219 -13.078 1 61.66 16 ALA B O 1
ATOM 2793 N N . ARG B 1 17 ? -21.484 18.156 -13.141 1 57.78 17 ARG B N 1
ATOM 2794 C CA . ARG B 1 17 ? -22.391 17 -13.195 1 57.78 17 ARG B CA 1
ATOM 2795 C C . ARG B 1 17 ? -22.938 16.672 -11.812 1 57.78 17 ARG B C 1
ATOM 2797 O O . ARG B 1 17 ? -23.312 15.531 -11.547 1 57.78 17 ARG B O 1
ATOM 2804 N N . GLY B 1 18 ? -23.062 17.719 -11.008 1 58.16 18 GLY B N 1
ATOM 2805 C CA . GLY B 1 18 ? -23.844 17.578 -9.789 1 58.16 18 GLY B CA 1
ATOM 2806 C C . GLY B 1 18 ? -23.047 16.969 -8.641 1 58.16 18 GLY B C 1
ATOM 2807 O O . GLY B 1 18 ? -23.531 16.938 -7.508 1 58.16 18 GLY B O 1
ATOM 2808 N N . GLN B 1 19 ? -21.875 16.531 -8.898 1 65.69 19 GLN B N 1
ATOM 2809 C CA . GLN B 1 19 ? -21.219 15.898 -7.762 1 65.69 19 GLN B CA 1
ATOM 2810 C C . GLN B 1 19 ? -20.375 16.906 -6.973 1 65.69 19 GLN B C 1
ATOM 2812 O O . GLN B 1 19 ? -19.578 17.641 -7.555 1 65.69 19 GLN B O 1
ATOM 2817 N N . SER B 1 20 ? -20.828 17.172 -5.676 1 76.75 20 SER B N 1
ATOM 2818 C CA . SER B 1 20 ? -20.047 18 -4.762 1 76.75 20 SER B CA 1
ATOM 2819 C C . SER B 1 20 ? -18.703 17.359 -4.434 1 76.75 20 SER B C 1
ATOM 2821 O O . SER B 1 20 ? -18.656 16.25 -3.895 1 76.75 20 SER B O 1
ATOM 2823 N N . ALA B 1 21 ? -17.688 18.078 -4.824 1 87.5 21 ALA B N 1
ATOM 2824 C CA . ALA B 1 21 ? -16.344 17.562 -4.516 1 87.5 21 ALA B CA 1
ATOM 2825 C C . ALA B 1 21 ? -15.977 17.859 -3.062 1 87.5 21 ALA B C 1
ATOM 2827 O O . ALA B 1 21 ? -15.453 16.984 -2.365 1 87.5 21 ALA B O 1
ATOM 2828 N N . LEU B 1 22 ? -16.328 19.047 -2.57 1 94.94 22 LEU B N 1
ATOM 2829 C CA . LEU B 1 22 ? -16.172 19.438 -1.174 1 94.94 22 LEU B CA 1
ATOM 2830 C C . LEU B 1 22 ? -17.453 20.062 -0.63 1 94.94 22 LEU B C 1
ATOM 2832 O O . LEU B 1 22 ? -18.094 20.859 -1.314 1 94.94 22 LEU B O 1
ATOM 2836 N N . ALA B 1 23 ? -17.812 19.688 0.607 1 94.62 23 ALA B N 1
ATOM 2837 C CA . ALA B 1 23 ? -19.094 20.078 1.181 1 94.62 23 ALA B CA 1
ATOM 2838 C C . ALA B 1 23 ? -18.906 20.75 2.539 1 94.62 23 ALA B C 1
ATOM 2840 O O . ALA B 1 23 ? -19.438 20.281 3.547 1 94.62 23 ALA B O 1
ATOM 2841 N N . GLY B 1 24 ? -18.203 21.875 2.568 1 95.62 24 GLY B N 1
ATOM 2842 C CA . GLY B 1 24 ? -18.078 22.688 3.779 1 95.62 24 GLY B CA 1
ATOM 2843 C C . GLY B 1 24 ? -16.938 22.234 4.676 1 95.62 24 GLY B C 1
ATOM 2844 O O . GLY B 1 24 ? -17.141 22.031 5.875 1 95.62 24 GLY B O 1
ATOM 2845 N N . VAL B 1 25 ? -15.773 22.109 4.125 1 97.19 25 VAL B N 1
ATOM 2846 C CA . VAL B 1 25 ? -14.609 21.609 4.848 1 97.19 25 VAL B CA 1
ATOM 2847 C C . VAL B 1 25 ? -13.93 22.766 5.578 1 97.19 25 VAL B C 1
ATOM 2849 O O . VAL B 1 25 ? -13.664 23.812 4.984 1 97.19 25 VAL B O 1
ATOM 2852 N N . SER B 1 26 ? -13.719 22.625 6.887 1 98.12 26 SER B N 1
ATOM 2853 C CA . SER B 1 26 ? -12.992 23.594 7.699 1 98.12 26 SER B CA 1
ATOM 2854 C C . SER B 1 26 ? -11.797 22.953 8.391 1 98.12 26 SER B C 1
ATOM 2856 O O . SER B 1 26 ? -11.914 21.875 8.984 1 98.12 26 SER B O 1
ATOM 2858 N N . LEU B 1 27 ? -10.672 23.578 8.211 1 97.06 27 LEU B N 1
ATOM 2859 C CA . LEU B 1 27 ? -9.469 23.125 8.914 1 97.06 27 LEU B CA 1
ATOM 2860 C C . LEU B 1 27 ? -8.406 24.219 8.914 1 97.06 27 LEU B C 1
ATOM 2862 O O . LEU B 1 27 ? -8.57 25.25 8.273 1 97.06 27 LEU B O 1
ATOM 2866 N N . ALA B 1 28 ? -7.375 23.984 9.703 1 97.94 28 ALA B N 1
ATOM 2867 C CA . ALA B 1 28 ? -6.273 24.938 9.797 1 97.94 28 ALA B CA 1
ATOM 2868 C C . ALA B 1 28 ? -4.926 24.219 9.812 1 97.94 28 ALA B C 1
ATOM 2870 O O . ALA B 1 28 ? -4.855 23.016 10.117 1 97.94 28 ALA B O 1
ATOM 2871 N N . LEU B 1 29 ? -3.963 24.906 9.398 1 97.81 29 LEU B N 1
ATOM 2872 C CA . LEU B 1 29 ? -2.59 24.406 9.359 1 97.81 29 LEU B CA 1
ATOM 2873 C C . LEU B 1 29 ? -1.631 25.438 9.961 1 97.81 29 LEU B C 1
ATOM 2875 O O . LEU B 1 29 ? -1.654 26.609 9.602 1 97.81 29 LEU B O 1
ATOM 2879 N N . GLU B 1 30 ? -0.828 24.984 10.922 1 97.38 30 GLU B N 1
ATOM 2880 C CA . GLU B 1 30 ? 0.168 25.844 11.547 1 97.38 30 GLU B CA 1
ATOM 2881 C C . GLU B 1 30 ? 1.442 25.906 10.703 1 97.38 30 GLU B C 1
ATOM 2883 O O . GLU B 1 30 ? 1.69 25.047 9.875 1 97.38 30 GLU B O 1
ATOM 2888 N N . ALA B 1 31 ? 2.197 26.953 11 1 96.25 31 ALA B N 1
ATOM 2889 C CA . ALA B 1 31 ? 3.504 27.047 10.352 1 96.25 31 ALA B CA 1
ATOM 2890 C C . ALA B 1 31 ? 4.387 25.859 10.727 1 96.25 31 ALA B C 1
ATOM 2892 O O . ALA B 1 31 ? 4.418 25.438 11.883 1 96.25 31 ALA B O 1
ATOM 2893 N N . GLY B 1 32 ? 4.945 25.266 9.672 1 95.25 32 GLY B N 1
ATOM 2894 C CA . GLY B 1 32 ? 5.871 24.172 9.906 1 95.25 32 GLY B CA 1
ATOM 2895 C C . GLY B 1 32 ? 5.172 22.844 10.125 1 95.25 32 GLY B C 1
ATOM 2896 O O . GLY B 1 32 ? 5.828 21.812 10.281 1 95.25 32 GLY B O 1
ATOM 2897 N N . GLU B 1 33 ? 3.881 22.844 10.07 1 97.12 33 GLU B N 1
ATOM 2898 C CA . GLU B 1 33 ? 3.1 21.625 10.305 1 97.12 33 GLU B CA 1
ATOM 2899 C C . GLU B 1 33 ? 2.889 20.844 9.016 1 97.12 33 GLU B C 1
ATOM 2901 O O . GLU B 1 33 ? 2.738 21.438 7.941 1 97.12 33 GLU B O 1
ATOM 2906 N N . ILE B 1 34 ? 2.889 19.578 9.133 1 97.62 34 ILE B N 1
ATOM 2907 C CA . ILE B 1 34 ? 2.582 18.719 7.992 1 97.62 34 ILE B CA 1
ATOM 2908 C C . ILE B 1 34 ? 1.183 18.125 8.148 1 97.62 34 ILE B C 1
ATOM 2910 O O . ILE B 1 34 ? 0.92 17.375 9.102 1 97.62 34 ILE B O 1
ATOM 2914 N N . LEU B 1 35 ? 0.339 18.453 7.223 1 98.38 35 LEU B N 1
ATOM 2915 C CA . LEU B 1 35 ? -1.033 17.969 7.223 1 98.38 35 LEU B CA 1
ATOM 2916 C C . LEU B 1 35 ? -1.242 16.938 6.113 1 98.38 35 LEU B C 1
ATOM 2918 O O . LEU B 1 35 ? -0.97 17.219 4.945 1 98.38 35 LEU B O 1
ATOM 2922 N N . ALA B 1 36 ? -1.684 15.758 6.527 1 98 36 ALA B N 1
ATOM 2923 C CA . ALA B 1 36 ? -2.096 14.758 5.551 1 98 36 ALA B CA 1
ATOM 2924 C C . ALA B 1 36 ? -3.602 14.812 5.309 1 98 36 ALA B C 1
ATOM 2926 O O . ALA B 1 36 ? -4.391 14.859 6.254 1 98 36 ALA B O 1
ATOM 2927 N N . VAL B 1 37 ? -3.953 14.906 4.082 1 97.94 37 VAL B N 1
ATOM 2928 C CA . VAL B 1 37 ? -5.352 14.766 3.695 1 97.94 37 VAL B CA 1
ATOM 2929 C C . VAL B 1 37 ? -5.59 13.359 3.148 1 97.94 37 VAL B C 1
ATOM 2931 O O . VAL B 1 37 ? -5.043 12.984 2.107 1 97.94 37 VAL B O 1
ATOM 2934 N N . LEU B 1 38 ? -6.395 12.641 3.895 1 96 38 LEU B N 1
ATOM 2935 C CA . LEU B 1 38 ? -6.613 11.219 3.646 1 96 38 LEU B CA 1
ATOM 2936 C C . LEU B 1 38 ? -8.062 10.953 3.254 1 96 38 LEU B C 1
ATOM 2938 O O . LEU B 1 38 ? -8.984 11.555 3.816 1 96 38 LEU B O 1
ATOM 2942 N N . GLY B 1 39 ? -8.266 10.086 2.318 1 92.62 39 GLY B N 1
ATOM 2943 C CA . GLY B 1 39 ? -9.602 9.695 1.901 1 92.62 39 GLY B CA 1
ATOM 2944 C C . GLY B 1 39 ? -9.609 8.805 0.675 1 92.62 39 GLY B C 1
ATOM 2945 O O . GLY B 1 39 ? -8.578 8.617 0.03 1 92.62 39 GLY B O 1
ATOM 2946 N N . PRO B 1 40 ? -10.805 8.258 0.418 1 88.19 40 PRO B N 1
ATOM 2947 C CA . PRO B 1 40 ? -10.922 7.41 -0.771 1 88.19 40 PRO B CA 1
ATOM 2948 C C . PRO B 1 40 ? -10.781 8.195 -2.072 1 88.19 40 PRO B C 1
ATOM 2950 O O . PRO B 1 40 ? -10.758 9.43 -2.055 1 88.19 40 PRO B O 1
ATOM 2953 N N . SER B 1 41 ? -10.633 7.434 -3.107 1 80.69 41 SER B N 1
ATOM 2954 C CA . SER B 1 41 ? -10.57 8.078 -4.418 1 80.69 41 SER B CA 1
ATOM 2955 C C . SER B 1 41 ? -11.844 8.867 -4.703 1 80.69 41 SER B C 1
ATOM 2957 O O . SER B 1 41 ? -12.945 8.406 -4.398 1 80.69 41 SER B O 1
ATOM 2959 N N . GLY B 1 42 ? -11.695 10.008 -5.188 1 79.69 42 GLY B N 1
ATOM 2960 C CA . GLY B 1 42 ? -12.836 10.797 -5.629 1 79.69 42 GLY B CA 1
ATOM 2961 C C . GLY B 1 42 ? -13.492 11.578 -4.504 1 79.69 42 GLY B C 1
ATOM 2962 O O . GLY B 1 42 ? -14.523 12.211 -4.703 1 79.69 42 GLY B O 1
ATOM 2963 N N . CYS B 1 43 ? -12.859 11.57 -3.363 1 87.25 43 CYS B N 1
ATOM 2964 C CA . CYS B 1 43 ? -13.547 12.188 -2.232 1 87.25 43 CYS B CA 1
ATOM 2965 C C . CYS B 1 43 ? -13.258 13.68 -2.168 1 87.25 43 CYS B C 1
ATOM 2967 O O . CYS B 1 43 ? -13.75 14.375 -1.277 1 87.25 43 CYS B O 1
ATOM 2969 N N . GLY B 1 44 ? -12.352 14.195 -3.039 1 91.31 44 GLY B N 1
ATOM 2970 C CA . GLY B 1 44 ? -12.172 15.633 -3.094 1 91.31 44 GLY B CA 1
ATOM 2971 C C . GLY B 1 44 ? -10.773 16.078 -2.684 1 91.31 44 GLY B C 1
ATOM 2972 O O . GLY B 1 44 ? -10.508 17.281 -2.557 1 91.31 44 GLY B O 1
ATOM 2973 N N . LYS B 1 45 ? -9.859 15.172 -2.422 1 93.62 45 LYS B N 1
ATOM 2974 C CA . LYS B 1 45 ? -8.516 15.508 -1.944 1 93.62 45 LYS B CA 1
ATOM 2975 C C . LYS B 1 45 ? -7.801 16.438 -2.92 1 93.62 45 LYS B C 1
ATOM 2977 O O . LYS B 1 45 ? -7.293 17.484 -2.523 1 93.62 45 LYS B O 1
ATOM 2982 N N . THR B 1 46 ? -7.828 16.062 -4.23 1 90 46 THR B N 1
ATOM 2983 C CA . THR B 1 46 ? -7.164 16.859 -5.258 1 90 46 THR B CA 1
ATOM 2984 C C . THR B 1 46 ? -7.844 18.203 -5.422 1 90 46 THR B C 1
ATOM 2986 O O . THR B 1 46 ? -7.176 19.234 -5.609 1 90 46 THR B O 1
ATOM 2989 N N . THR B 1 47 ? -9.141 18.219 -5.375 1 93.31 47 THR B N 1
ATOM 2990 C CA . THR B 1 47 ? -9.883 19.484 -5.441 1 93.31 47 THR B CA 1
ATOM 2991 C C . THR B 1 47 ? -9.461 20.406 -4.309 1 93.31 47 THR B C 1
ATOM 2993 O O . THR B 1 47 ? -9.258 21.609 -4.531 1 93.31 47 THR B O 1
ATOM 2996 N N . LEU B 1 48 ? -9.352 19.859 -3.145 1 96.25 48 LEU B N 1
ATOM 2997 C CA . LEU B 1 48 ? -8.922 20.656 -2.002 1 96.25 48 LEU B CA 1
ATOM 2998 C C . LEU B 1 48 ? -7.551 21.281 -2.26 1 96.25 48 LEU B C 1
ATOM 3000 O O . LEU B 1 48 ? -7.352 22.469 -2.029 1 96.25 48 LEU B O 1
ATOM 3004 N N . LEU B 1 49 ? -6.602 20.484 -2.73 1 96.25 49 LEU B N 1
ATOM 3005 C CA . LEU B 1 49 ? -5.258 20.984 -3.023 1 96.25 49 LEU B CA 1
ATOM 3006 C C . LEU B 1 49 ? -5.297 22.078 -4.074 1 96.25 49 LEU B C 1
ATOM 3008 O O . LEU B 1 49 ? -4.613 23.094 -3.941 1 96.25 49 LEU B O 1
ATOM 3012 N N . ARG B 1 50 ? -6.121 21.891 -5.074 1 94.81 50 ARG B N 1
ATOM 3013 C CA . ARG B 1 50 ? -6.211 22.859 -6.168 1 94.81 50 ARG B CA 1
ATOM 3014 C C . ARG B 1 50 ? -6.82 24.172 -5.699 1 94.81 50 ARG B C 1
ATOM 3016 O O . ARG B 1 50 ? -6.453 25.25 -6.184 1 94.81 50 ARG B O 1
ATOM 3023 N N . LEU B 1 51 ? -7.734 24.078 -4.84 1 96.62 51 LEU B N 1
ATOM 3024 C CA . LEU B 1 51 ? -8.32 25.281 -4.254 1 96.62 51 LEU B CA 1
ATOM 3025 C C . LEU B 1 51 ? -7.277 26.062 -3.457 1 96.62 51 LEU B C 1
ATOM 3027 O O . LEU B 1 51 ? -7.164 27.281 -3.6 1 96.62 51 LEU B O 1
ATOM 3031 N N . VAL B 1 52 ? -6.504 25.359 -2.676 1 97.56 52 VAL B N 1
ATOM 3032 C CA . VAL B 1 52 ? -5.477 26 -1.858 1 97.56 52 VAL B CA 1
ATOM 3033 C C . VAL B 1 52 ? -4.402 26.609 -2.76 1 97.56 52 VAL B C 1
ATOM 3035 O O . VAL B 1 52 ? -3.938 27.719 -2.518 1 97.56 52 VAL B O 1
ATOM 3038 N N . ALA B 1 53 ? -4.09 25.922 -3.809 1 96.19 53 ALA B N 1
ATOM 3039 C CA . ALA B 1 53 ? -3.053 26.359 -4.742 1 96.19 53 ALA B CA 1
ATOM 3040 C C . ALA B 1 53 ? -3.531 27.531 -5.582 1 96.19 53 ALA B C 1
ATOM 3042 O O . ALA B 1 53 ? -2.721 28.266 -6.156 1 96.19 53 ALA B O 1
ATOM 3043 N N . GLY B 1 54 ? -4.836 27.641 -5.805 1 96.19 54 GLY B N 1
ATOM 3044 C CA . GLY B 1 54 ? -5.387 28.734 -6.582 1 96.19 54 GLY B CA 1
ATOM 3045 C C . GLY B 1 54 ? -5.738 28.344 -8.008 1 96.19 54 GLY B C 1
ATOM 3046 O O . GLY B 1 54 ? -5.977 29.203 -8.852 1 96.19 54 GLY B O 1
ATOM 3047 N N . PHE B 1 55 ? -5.75 27.047 -8.242 1 94.06 55 PHE B N 1
ATOM 3048 C CA . PHE B 1 55 ? -6.086 26.562 -9.578 1 94.06 55 PHE B CA 1
ATOM 3049 C C . PHE B 1 55 ? -7.598 26.5 -9.766 1 94.06 55 PHE B C 1
ATOM 3051 O O . PHE B 1 55 ? -8.086 26.391 -10.898 1 94.06 55 PHE B O 1
ATOM 3058 N N . GLU B 1 56 ? -8.359 26.578 -8.68 1 93.62 56 GLU B N 1
ATOM 3059 C CA . GLU B 1 56 ? -9.82 26.562 -8.688 1 93.62 56 GLU B CA 1
ATOM 3060 C C . GLU B 1 56 ? -10.383 27.609 -7.734 1 93.62 56 GLU B C 1
ATOM 3062 O O . GLU B 1 56 ? -9.695 28.047 -6.805 1 93.62 56 GLU B O 1
ATOM 3067 N N . VAL B 1 57 ? -11.672 28.016 -7.996 1 95.19 57 VAL B N 1
ATOM 3068 C CA . VAL B 1 57 ? -12.367 28.984 -7.152 1 95.19 57 VAL B CA 1
ATOM 3069 C C . VAL B 1 57 ? -13.445 28.281 -6.336 1 95.19 57 VAL B C 1
ATOM 3071 O O . VAL B 1 57 ? -14.25 27.516 -6.879 1 95.19 57 VAL B O 1
ATOM 3074 N N . PRO B 1 58 ? -13.398 28.5 -5.09 1 96.88 58 PRO B N 1
ATOM 3075 C CA . PRO B 1 58 ? -14.453 27.875 -4.289 1 96.88 58 PRO B CA 1
ATOM 3076 C C . PRO B 1 58 ? -15.836 28.453 -4.574 1 96.88 58 PRO B C 1
ATOM 3078 O O . PRO B 1 58 ? -15.961 29.625 -4.914 1 96.88 58 PRO B O 1
ATOM 3081 N N . ASP B 1 59 ? -16.828 27.594 -4.445 1 95.88 59 ASP B N 1
ATOM 3082 C CA . ASP B 1 59 ? -18.203 28.031 -4.605 1 95.88 59 ASP B CA 1
ATOM 3083 C C . ASP B 1 59 ? -18.719 28.734 -3.34 1 95.88 59 ASP B C 1
ATOM 3085 O O . ASP B 1 59 ? -19.594 29.594 -3.408 1 95.88 59 ASP B O 1
ATOM 3089 N N . ALA B 1 60 ? -18.234 28.297 -2.248 1 96.44 60 ALA B N 1
ATOM 3090 C CA . ALA B 1 60 ? -18.547 28.891 -0.95 1 96.44 60 ALA B CA 1
ATOM 3091 C C . ALA B 1 60 ? -17.391 28.734 0.027 1 96.44 60 ALA B C 1
ATOM 3093 O O . ALA B 1 60 ? -16.469 27.938 -0.208 1 96.44 60 ALA B O 1
ATOM 3094 N N . GLY B 1 61 ? -17.391 29.531 1.052 1 97.5 61 GLY B N 1
ATOM 3095 C CA . GLY B 1 61 ? -16.312 29.516 2.033 1 97.5 61 GLY B CA 1
ATOM 3096 C C . GLY B 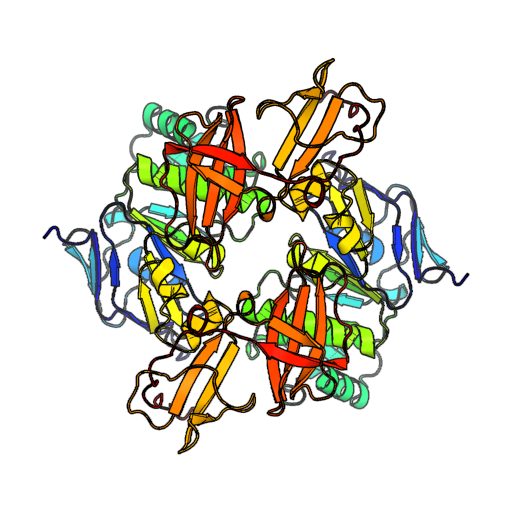1 61 ? -15.133 30.375 1.642 1 97.5 61 GLY B C 1
ATOM 3097 O O . GLY B 1 61 ? -15.242 31.203 0.739 1 97.5 61 GLY B O 1
ATOM 3098 N N . SER B 1 62 ? -14.039 30.188 2.438 1 98.06 62 SER B N 1
ATOM 3099 C CA . SER B 1 62 ? -12.875 31.031 2.156 1 98.06 62 SER B CA 1
ATOM 3100 C C . SER B 1 62 ? -11.578 30.328 2.545 1 98.06 62 SER B C 1
ATOM 3102 O O . SER B 1 62 ? -11.602 29.344 3.281 1 98.06 62 SER B O 1
ATOM 3104 N N . ILE B 1 63 ? -10.562 30.812 1.954 1 98.12 63 ILE B N 1
ATOM 3105 C CA . ILE B 1 63 ? -9.203 30.375 2.26 1 98.12 63 ILE B CA 1
ATOM 3106 C C . ILE B 1 63 ? -8.367 31.578 2.697 1 98.12 63 ILE B C 1
ATOM 3108 O O . ILE B 1 63 ? -8.258 32.562 1.972 1 98.12 63 ILE B O 1
ATOM 3112 N N . ARG B 1 64 ? -7.84 31.469 3.875 1 97.88 64 ARG B N 1
ATOM 3113 C CA . ARG B 1 64 ? -6.891 32.469 4.363 1 97.88 64 ARG B CA 1
ATOM 3114 C C . ARG B 1 64 ? -5.488 31.875 4.473 1 97.88 64 ARG B C 1
ATOM 3116 O O . ARG B 1 64 ? -5.305 30.797 5.02 1 97.88 64 ARG B O 1
ATOM 3123 N N . PHE B 1 65 ? -4.555 32.562 3.91 1 97.19 65 PHE B N 1
ATOM 3124 C CA . PHE B 1 65 ? -3.152 32.188 3.947 1 97.19 65 PHE B CA 1
ATOM 3125 C C . PHE B 1 65 ? -2.291 33.281 4.527 1 97.19 65 PHE B C 1
ATOM 3127 O O . PHE B 1 65 ? -2.307 34.406 4.031 1 97.19 65 PHE B O 1
ATOM 3134 N N . ALA B 1 66 ? -1.601 32.969 5.594 1 94.75 66 ALA B N 1
ATOM 3135 C CA . ALA B 1 66 ? -0.758 33.938 6.293 1 94.75 66 ALA B CA 1
ATOM 3136 C C . ALA B 1 66 ? -1.546 35.188 6.645 1 94.75 66 ALA B C 1
ATOM 3138 O O . ALA B 1 66 ? -1.092 36.312 6.387 1 94.75 66 ALA B O 1
ATOM 3139 N N . GLY B 1 67 ? -2.746 34.969 7.008 1 93.81 67 GLY B N 1
ATOM 3140 C CA . GLY B 1 67 ? -3.566 36.062 7.508 1 93.81 67 GLY B CA 1
ATOM 3141 C C . GLY B 1 67 ? -4.328 36.781 6.418 1 93.81 67 GLY B C 1
ATOM 3142 O O . GLY B 1 67 ? -5.172 37.656 6.703 1 93.81 67 GLY B O 1
ATOM 3143 N N . GLN B 1 68 ? -4.109 36.5 5.207 1 95.25 68 GLN B N 1
ATOM 3144 C CA . GLN B 1 68 ? -4.758 37.156 4.078 1 95.25 68 GLN B CA 1
ATOM 3145 C C . GLN B 1 68 ? -5.734 36.219 3.375 1 95.25 68 GLN B C 1
ATOM 3147 O O . GLN B 1 68 ? -5.418 35.031 3.141 1 95.25 68 GLN B O 1
ATOM 3152 N N . THR B 1 69 ? -6.875 36.781 3.062 1 97 69 THR B N 1
ATOM 3153 C CA . THR B 1 69 ? -7.82 36 2.27 1 97 69 THR B CA 1
ATOM 3154 C C . THR B 1 69 ? -7.328 35.844 0.835 1 97 69 THR B C 1
ATOM 3156 O O . THR B 1 69 ? -7.113 36.812 0.135 1 97 69 THR B O 1
ATOM 3159 N N . VAL B 1 70 ? -7.129 34.625 0.428 1 97.81 70 VAL B N 1
ATOM 3160 C CA . VAL B 1 70 ? -6.578 34.406 -0.904 1 97.81 70 VAL B CA 1
ATOM 3161 C C . VAL B 1 70 ? -7.66 33.875 -1.832 1 97.81 70 VAL B C 1
ATOM 3163 O O . VAL B 1 70 ? -7.508 33.875 -3.055 1 97.81 70 VAL B O 1
ATOM 3166 N N . ALA B 1 71 ? -8.742 33.344 -1.276 1 97.81 71 ALA B N 1
ATOM 3167 C CA . ALA B 1 71 ? -9.844 32.875 -2.105 1 97.81 71 ALA B CA 1
ATOM 3168 C C . ALA B 1 71 ? -11.164 32.938 -1.342 1 97.81 71 ALA B C 1
ATOM 3170 O O . ALA B 1 71 ? -11.195 32.75 -0.122 1 97.81 71 ALA B O 1
ATOM 3171 N N . ALA B 1 72 ? -12.219 33.156 -1.975 1 97.38 72 ALA B N 1
ATOM 3172 C CA . ALA B 1 72 ? -13.609 33.156 -1.541 1 97.38 72 ALA B CA 1
ATOM 3173 C C . ALA B 1 72 ? -14.555 33.062 -2.734 1 97.38 72 ALA B C 1
ATOM 3175 O O . ALA B 1 72 ? -14.109 32.938 -3.879 1 97.38 72 ALA B O 1
ATOM 3176 N N . ALA B 1 73 ? -15.82 32.969 -2.35 1 93.19 73 ALA B N 1
ATOM 3177 C CA . ALA B 1 73 ? -16.766 32.938 -3.467 1 93.19 73 ALA B CA 1
ATOM 3178 C C . ALA B 1 73 ? -16.562 34.125 -4.391 1 93.19 73 ALA B C 1
ATOM 3180 O O . ALA B 1 73 ? -16.625 35.281 -3.947 1 93.19 73 ALA B O 1
ATOM 3181 N N . GLY B 1 74 ? -16.25 33.875 -5.617 1 91.69 74 GLY B N 1
ATOM 3182 C CA . GLY B 1 74 ? -16.094 34.906 -6.609 1 91.69 74 GLY B CA 1
ATOM 3183 C C . GLY B 1 74 ? -14.727 35.594 -6.574 1 91.69 74 GLY B C 1
ATOM 3184 O O . GLY B 1 74 ? -14.484 36.562 -7.305 1 91.69 74 GLY B O 1
ATOM 3185 N N . TYR B 1 75 ? -13.914 35.156 -5.711 1 94.56 75 TYR B N 1
ATOM 3186 C CA . TYR B 1 75 ? -12.578 35.719 -5.605 1 94.56 75 TYR B CA 1
ATOM 3187 C C . TYR B 1 75 ? -11.531 34.625 -5.469 1 94.56 75 TYR B C 1
ATOM 3189 O O . TYR B 1 75 ? -11.703 33.688 -4.699 1 94.56 75 TYR B O 1
ATOM 3197 N N . CYS B 1 76 ? -10.375 34.844 -6.195 1 95.38 76 CYS B N 1
ATOM 3198 C CA . CYS B 1 76 ? -9.273 33.875 -6.121 1 95.38 76 CYS B CA 1
ATOM 3199 C C . CYS B 1 76 ? -7.957 34.531 -6.527 1 95.38 76 CYS B C 1
ATOM 3201 O O . CYS B 1 76 ? -7.816 35 -7.656 1 95.38 76 CYS B O 1
ATOM 3203 N N . LEU B 1 77 ? -7.094 34.656 -5.527 1 95.56 77 LEU B N 1
ATOM 3204 C CA . LEU B 1 77 ? -5.75 35.094 -5.859 1 95.56 77 LEU B CA 1
ATOM 3205 C C . LEU B 1 77 ? -5.039 34.094 -6.75 1 95.56 77 LEU B C 1
ATOM 3207 O O . LEU B 1 77 ? -5.086 32.875 -6.488 1 95.56 77 LEU B O 1
ATOM 3211 N N . ASN B 1 78 ? -4.371 34.531 -7.754 1 93.88 78 ASN B N 1
ATOM 3212 C CA . ASN B 1 78 ? -3.678 33.656 -8.695 1 93.88 78 ASN B CA 1
ATOM 3213 C C . ASN B 1 78 ? -2.594 32.844 -8 1 93.88 78 ASN B C 1
ATOM 3215 O O . ASN B 1 78 ? -1.97 33.312 -7.047 1 93.88 78 ASN B O 1
ATOM 3219 N N . PRO B 1 79 ? -2.334 31.656 -8.508 1 92.62 79 PRO B N 1
ATOM 3220 C CA . PRO B 1 79 ? -1.347 30.766 -7.895 1 92.62 79 PRO B CA 1
ATOM 3221 C C . PRO B 1 79 ? 0.023 31.422 -7.738 1 92.62 79 PRO B C 1
ATOM 3223 O O . PRO B 1 79 ? 0.66 31.281 -6.688 1 92.62 79 PRO B O 1
ATOM 3226 N N . GLU B 1 80 ? 0.438 32.188 -8.688 1 88.56 80 GLU B N 1
ATOM 3227 C CA . GLU B 1 80 ? 1.782 32.781 -8.711 1 88.56 80 GLU B CA 1
ATOM 3228 C C . GLU B 1 80 ? 1.968 33.781 -7.598 1 88.56 80 GLU B C 1
ATOM 3230 O O . GLU B 1 80 ? 3.098 34.125 -7.234 1 88.56 80 GLU B O 1
ATOM 3235 N N . ARG B 1 81 ? 0.896 34.281 -7.09 1 91.88 81 ARG B N 1
ATOM 3236 C CA . ARG B 1 81 ? 0.958 35.344 -6.098 1 91.88 81 ARG B CA 1
ATOM 3237 C C . ARG B 1 81 ? 0.786 34.781 -4.688 1 91.88 81 ARG B C 1
ATOM 3239 O O . ARG B 1 81 ? 0.877 35.531 -3.707 1 91.88 81 ARG B O 1
ATOM 3246 N N . ARG B 1 82 ? 0.624 33.469 -4.527 1 93.75 82 ARG B N 1
ATOM 3247 C CA . ARG B 1 82 ? 0.317 32.906 -3.225 1 93.75 82 ARG B CA 1
ATOM 3248 C C . ARG B 1 82 ? 1.592 32.5 -2.494 1 93.75 82 ARG B C 1
ATOM 3250 O O . ARG B 1 82 ? 1.577 32.281 -1.278 1 93.75 82 ARG B O 1
ATOM 3257 N N . GLY B 1 83 ? 2.65 32.281 -3.324 1 91.12 83 GLY B N 1
ATOM 3258 C CA . GLY B 1 83 ? 3.889 31.844 -2.699 1 91.12 83 GLY B CA 1
ATOM 3259 C C . GLY B 1 83 ? 3.824 30.422 -2.182 1 91.12 83 GLY B C 1
ATOM 3260 O O . GLY B 1 83 ? 4.367 30.109 -1.115 1 91.12 83 GLY B O 1
ATOM 3261 N N . ILE B 1 84 ? 3.094 29.609 -2.828 1 94.94 84 ILE B N 1
ATOM 3262 C CA . ILE B 1 84 ? 2.926 28.203 -2.455 1 94.94 84 ILE B CA 1
ATOM 3263 C C . ILE B 1 84 ? 3.607 27.312 -3.488 1 94.94 84 ILE B C 1
ATOM 3265 O O . ILE B 1 84 ? 3.504 27.547 -4.691 1 94.94 84 ILE B O 1
ATOM 3269 N N . GLY B 1 85 ? 4.426 26.359 -2.967 1 94.56 85 GLY B N 1
ATOM 3270 C CA . GLY B 1 85 ? 5.008 25.359 -3.848 1 94.56 85 GLY B CA 1
ATOM 3271 C C . GLY B 1 85 ? 4.105 24.156 -4.07 1 94.56 85 GLY B C 1
ATOM 3272 O O . GLY B 1 85 ? 3.301 23.812 -3.201 1 94.56 85 GLY B O 1
ATOM 3273 N N . MET B 1 86 ? 4.332 23.531 -5.234 1 94 86 MET B N 1
ATOM 3274 C CA . MET B 1 86 ? 3.484 22.375 -5.543 1 94 86 MET B CA 1
ATOM 3275 C C . MET B 1 86 ? 4.301 21.25 -6.172 1 94 86 MET B C 1
ATOM 3277 O O . MET B 1 86 ? 5.172 21.5 -7.004 1 94 86 MET B O 1
ATOM 3281 N N . VAL B 1 87 ? 4.035 20.078 -5.641 1 93.75 87 VAL B N 1
ATOM 3282 C CA . VAL B 1 87 ? 4.547 18.859 -6.246 1 93.75 87 VAL B CA 1
ATOM 3283 C C . VAL B 1 87 ? 3.387 18.031 -6.801 1 93.75 87 VAL B C 1
ATOM 3285 O O . VAL B 1 87 ? 2.52 17.578 -6.051 1 93.75 87 VAL B O 1
ATOM 3288 N N . PHE B 1 88 ? 3.467 17.781 -8.102 1 90.62 88 PHE B N 1
ATOM 3289 C CA . PHE B 1 88 ? 2.398 17.062 -8.789 1 90.62 88 PHE B CA 1
ATOM 3290 C C . PHE B 1 88 ? 2.613 15.555 -8.695 1 90.62 88 PHE B C 1
ATOM 3292 O O . PHE B 1 88 ? 3.727 15.094 -8.43 1 90.62 88 PHE B O 1
ATOM 3299 N N . GLN B 1 89 ? 1.561 14.852 -8.992 1 84.5 89 GLN B N 1
ATOM 3300 C CA . GLN B 1 89 ? 1.584 13.391 -8.898 1 84.5 89 GLN B CA 1
ATOM 3301 C C . GLN B 1 89 ? 2.613 12.797 -9.859 1 84.5 89 GLN B C 1
ATOM 3303 O O . GLN B 1 89 ? 3.314 11.844 -9.508 1 84.5 89 GLN B O 1
ATOM 3308 N N . ASP B 1 90 ? 2.709 13.344 -10.992 1 86.5 90 ASP B N 1
ATOM 3309 C CA . ASP B 1 90 ? 3.654 12.836 -11.984 1 86.5 90 ASP B CA 1
ATOM 3310 C C . ASP B 1 90 ? 4.98 13.594 -11.914 1 86.5 90 ASP B C 1
ATOM 3312 O O . ASP B 1 90 ? 5.824 13.453 -12.805 1 86.5 90 ASP B O 1
ATOM 3316 N N . PHE B 1 91 ? 5.117 14.406 -10.914 1 88.94 91 PHE B N 1
ATOM 3317 C CA . PHE B 1 91 ? 6.309 15.195 -10.609 1 88.94 91 PHE B CA 1
ATOM 3318 C C . PHE B 1 91 ? 6.457 16.344 -11.602 1 88.94 91 PHE B C 1
ATOM 3320 O O . PHE B 1 91 ? 7.031 17.391 -11.273 1 88.94 91 PHE B O 1
ATOM 3327 N N . ALA B 1 92 ? 5.93 16.125 -12.867 1 90.75 92 ALA B N 1
ATOM 3328 C CA . ALA B 1 92 ? 5.887 17.172 -13.891 1 90.75 92 ALA B CA 1
ATOM 3329 C C . ALA B 1 92 ? 7.27 17.781 -14.109 1 90.75 92 ALA B C 1
ATOM 3331 O O . ALA B 1 92 ? 7.414 19 -14.148 1 90.75 92 ALA B O 1
ATOM 3332 N N . LEU B 1 93 ? 8.266 16.953 -14.094 1 94.31 93 LEU B N 1
ATOM 3333 C CA . LEU B 1 93 ? 9.602 17.453 -14.406 1 94.31 93 LEU B CA 1
ATOM 3334 C C . LEU B 1 93 ? 9.742 17.734 -15.898 1 94.31 93 LEU B C 1
ATOM 3336 O O . LEU B 1 93 ? 9.18 17.016 -16.719 1 94.31 93 LEU B O 1
ATOM 3340 N N . PHE B 1 94 ? 10.492 18.766 -16.234 1 94.75 94 PHE B N 1
ATOM 3341 C CA . PHE B 1 94 ? 10.789 19.062 -17.625 1 94.75 94 PHE B CA 1
ATOM 3342 C C . PHE B 1 94 ? 11.828 18.094 -18.172 1 94.75 94 PHE B C 1
ATOM 3344 O O . PHE B 1 94 ? 12.992 18.125 -17.75 1 94.75 94 PHE B O 1
ATOM 3351 N N . PRO B 1 95 ? 11.414 17.312 -19.078 1 93.88 95 PRO B N 1
ATOM 3352 C CA . PRO B 1 95 ? 12.312 16.25 -19.547 1 93.88 95 PRO B CA 1
ATOM 3353 C C . PRO B 1 95 ? 13.547 16.812 -20.266 1 93.88 95 PRO B C 1
ATOM 3355 O O . PRO B 1 95 ? 14.578 16.141 -20.344 1 93.88 95 PRO B O 1
ATOM 3358 N N . HIS B 1 96 ? 13.469 18.031 -20.781 1 94.62 96 HIS B N 1
ATOM 3359 C CA . HIS B 1 96 ? 14.547 18.625 -21.562 1 94.62 96 HIS B CA 1
ATOM 3360 C C . HIS B 1 96 ? 15.469 19.469 -20.703 1 94.62 96 HIS B C 1
ATOM 3362 O O . HIS B 1 96 ? 16.438 20.047 -21.203 1 94.62 96 HIS B O 1
ATOM 3368 N N . LEU B 1 97 ? 15.18 19.594 -19.406 1 95.75 97 LEU B N 1
ATOM 3369 C CA . LEU B 1 97 ? 16.031 20.312 -18.484 1 95.75 97 LEU B CA 1
ATOM 3370 C C . LEU B 1 97 ? 16.766 19.359 -17.547 1 95.75 97 LEU B C 1
ATOM 3372 O O . LEU B 1 97 ? 16.234 18.297 -17.203 1 95.75 97 LEU B O 1
ATOM 3376 N N . SER B 1 98 ? 17.906 19.75 -17.219 1 96.25 98 SER B N 1
ATOM 3377 C CA . SER B 1 98 ? 18.672 18.984 -16.25 1 96.25 98 SER B CA 1
ATOM 3378 C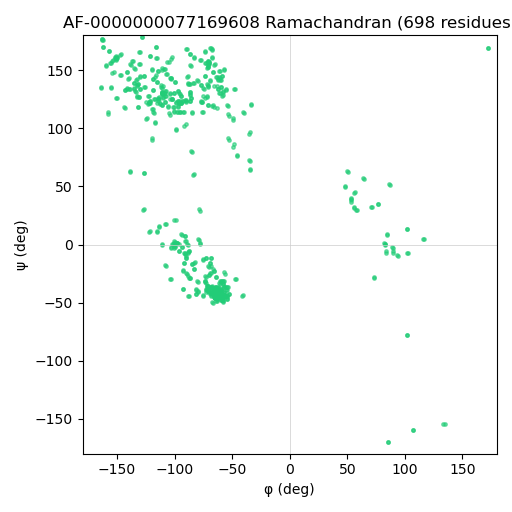 C . SER B 1 98 ? 18.047 19.062 -14.859 1 96.25 98 SER B C 1
ATOM 3380 O O . SER B 1 98 ? 17.125 19.859 -14.641 1 96.25 98 SER B O 1
ATOM 3382 N N . VAL B 1 99 ? 18.562 18.219 -14.023 1 96.56 99 VAL B N 1
ATOM 3383 C CA . VAL B 1 99 ? 18.125 18.234 -12.625 1 96.56 99 VAL B CA 1
ATOM 3384 C C . VAL B 1 99 ? 18.297 19.641 -12.039 1 96.56 99 VAL B C 1
ATOM 3386 O O . VAL B 1 99 ? 17.359 20.188 -11.469 1 96.56 99 VAL B O 1
ATOM 3389 N N . ALA B 1 100 ? 19.438 20.219 -12.273 1 95.62 100 ALA B N 1
ATOM 3390 C CA . ALA B 1 100 ? 19.703 21.562 -11.758 1 95.62 100 ALA B CA 1
ATOM 3391 C C . ALA B 1 100 ? 18.781 22.594 -12.383 1 95.62 100 ALA B C 1
ATOM 3393 O O . ALA B 1 100 ? 18.281 23.484 -11.695 1 95.62 100 ALA B O 1
ATOM 3394 N N . GLN B 1 101 ? 18.516 22.469 -13.609 1 94.5 101 GLN B N 1
ATOM 3395 C CA . GLN B 1 101 ? 17.641 23.406 -14.312 1 94.5 101 GLN B CA 1
ATOM 3396 C C . GLN B 1 101 ? 16.203 23.266 -13.852 1 94.5 101 GLN B C 1
ATOM 3398 O O . GLN B 1 101 ? 15.477 24.266 -13.75 1 94.5 101 GLN B O 1
ATOM 3403 N N . ASN B 1 102 ? 15.812 22.047 -13.656 1 96.12 102 ASN B N 1
ATOM 3404 C CA . ASN B 1 102 ? 14.477 21.828 -13.109 1 96.12 102 ASN B CA 1
ATOM 3405 C C . ASN B 1 102 ? 14.305 22.531 -11.766 1 96.12 102 ASN B C 1
ATOM 3407 O O . ASN B 1 102 ? 13.312 23.234 -11.547 1 96.12 102 ASN B O 1
ATOM 3411 N N . ILE B 1 103 ? 15.281 22.375 -10.938 1 95.25 103 ILE B N 1
ATOM 3412 C CA . ILE B 1 103 ? 15.219 22.938 -9.594 1 95.25 103 ILE B CA 1
ATOM 3413 C C . ILE B 1 103 ? 15.188 24.469 -9.672 1 95.25 103 ILE B C 1
ATOM 3415 O O . ILE B 1 103 ? 14.461 25.109 -8.914 1 95.25 103 ILE B O 1
ATOM 3419 N N . GLY B 1 104 ? 15.906 25.031 -10.609 1 93.38 104 GLY B N 1
ATOM 3420 C CA . GLY B 1 104 ? 16.016 26.484 -10.695 1 93.38 104 GLY B CA 1
ATOM 3421 C C . GLY B 1 104 ? 14.953 27.109 -11.578 1 93.38 104 GLY B C 1
ATOM 3422 O O . GLY B 1 104 ? 14.938 28.312 -11.781 1 93.38 104 GLY B O 1
ATOM 3423 N N . PHE B 1 105 ? 14.07 26.344 -12.086 1 89.31 105 PHE B N 1
ATOM 3424 C CA . PHE B 1 105 ? 13.164 26.797 -13.125 1 89.31 105 PHE B CA 1
ATOM 3425 C C . PHE B 1 105 ? 12.305 27.953 -12.617 1 89.31 105 PHE B C 1
ATOM 3427 O O . PHE B 1 105 ? 12.047 28.906 -13.352 1 89.31 105 PHE B O 1
ATOM 3434 N N . GLY B 1 106 ? 11.891 27.938 -11.422 1 81.12 106 GLY B N 1
ATOM 3435 C CA . GLY B 1 106 ? 10.977 28.938 -10.883 1 81.12 106 GLY B CA 1
ATOM 3436 C C . GLY B 1 106 ? 11.688 30.109 -10.25 1 81.12 106 GLY B C 1
ATOM 3437 O O . GLY B 1 106 ? 11.047 31.047 -9.758 1 81.12 106 GLY B O 1
ATOM 3438 N N . LEU B 1 107 ? 12.977 30.172 -10.375 1 87.62 107 LEU B N 1
ATOM 3439 C CA . LEU B 1 107 ? 13.727 31.25 -9.75 1 87.62 107 LEU B CA 1
ATOM 3440 C C . LEU B 1 107 ? 13.961 32.375 -10.742 1 87.62 107 LEU B C 1
ATOM 3442 O O . LEU B 1 107 ? 14.242 32.156 -11.914 1 87.62 107 LEU B O 1
ATOM 3446 N N . LYS B 1 108 ? 13.523 33.594 -10.398 1 76.44 108 LYS B N 1
ATOM 3447 C CA . LYS B 1 108 ? 13.719 34.75 -11.242 1 76.44 108 LYS B CA 1
ATOM 3448 C C . LYS B 1 108 ? 15.195 34.969 -11.539 1 76.44 108 LYS B C 1
ATOM 3450 O O . LYS B 1 108 ? 15.562 35.281 -12.68 1 76.44 108 LYS B O 1
ATOM 3455 N N . ASN B 1 109 ? 16.078 34.875 -10.562 1 73.12 109 ASN B N 1
ATOM 3456 C CA . ASN B 1 109 ? 17.531 34.938 -10.734 1 73.12 109 ASN B CA 1
ATOM 3457 C C . ASN B 1 109 ? 18.203 33.656 -10.258 1 73.12 109 ASN B C 1
ATOM 3459 O O . ASN B 1 109 ? 18.281 33.406 -9.055 1 73.12 109 ASN B O 1
ATOM 3463 N N . PRO B 1 110 ? 18.281 32.75 -11.352 1 64 110 PRO B N 1
ATOM 3464 C CA . PRO B 1 110 ? 18.891 31.516 -10.891 1 64 110 PRO B CA 1
ATOM 3465 C C . PRO B 1 110 ? 20.172 31.719 -10.102 1 64 110 PRO B C 1
ATOM 3467 O O . PRO B 1 110 ? 21.062 32.438 -10.547 1 64 110 PRO B O 1
ATOM 3470 N N . ALA B 1 111 ? 20.078 31.5 -8.797 1 79.06 111 ALA B N 1
ATOM 3471 C CA . ALA B 1 111 ? 21.25 31.562 -7.93 1 79.06 111 ALA B CA 1
ATOM 3472 C C . ALA B 1 111 ? 21.938 30.203 -7.805 1 79.06 111 ALA B C 1
ATOM 3474 O O . ALA B 1 111 ? 21.375 29.281 -7.188 1 79.06 111 ALA B O 1
ATOM 3475 N N . PRO B 1 112 ? 23.016 30.031 -8.469 1 86.75 112 PRO B N 1
ATOM 3476 C CA . PRO B 1 112 ? 23.75 28.766 -8.414 1 86.75 112 PRO B CA 1
ATOM 3477 C C . PRO B 1 112 ? 23.938 28.266 -6.988 1 86.75 112 PRO B C 1
ATOM 3479 O O . PRO B 1 112 ? 23.891 27.062 -6.746 1 86.75 112 PRO B O 1
ATOM 3482 N N . LYS B 1 113 ? 24 29.203 -6.145 1 90.25 113 LYS B N 1
ATOM 3483 C CA . LYS B 1 113 ? 24.203 28.797 -4.754 1 90.25 113 LYS B CA 1
ATOM 3484 C C . LYS B 1 113 ? 22.969 28.141 -4.18 1 90.25 113 LYS B C 1
ATOM 3486 O O . LYS B 1 113 ? 23.062 27.109 -3.494 1 90.25 113 LYS B O 1
ATOM 3491 N N . ARG B 1 114 ? 21.859 28.703 -4.527 1 91.56 114 ARG B N 1
ATOM 3492 C CA . ARG B 1 114 ? 20.594 28.172 -4.031 1 91.56 114 ARG B CA 1
ATOM 3493 C C . ARG B 1 114 ? 20.344 26.766 -4.594 1 91.56 114 ARG B C 1
ATOM 3495 O O . ARG B 1 114 ? 19.938 25.859 -3.865 1 91.56 114 ARG B O 1
ATOM 3502 N N . ILE B 1 115 ? 20.641 26.609 -5.809 1 93.5 115 ILE B N 1
ATOM 3503 C CA . ILE B 1 115 ? 20.453 25.328 -6.473 1 93.5 115 ILE B CA 1
ATOM 3504 C C . ILE B 1 115 ? 21.375 24.281 -5.844 1 93.5 115 ILE B C 1
ATOM 3506 O O . ILE B 1 115 ? 20.953 23.156 -5.57 1 93.5 115 ILE B O 1
ATOM 3510 N N . ALA B 1 116 ? 22.562 24.688 -5.566 1 92.88 116 ALA B N 1
ATOM 3511 C CA . ALA B 1 116 ? 23.531 23.781 -4.949 1 92.88 116 ALA B CA 1
ATOM 3512 C C . ALA B 1 116 ? 23.094 23.375 -3.545 1 92.88 116 ALA B C 1
ATOM 3514 O O . ALA B 1 116 ? 23.219 22.219 -3.158 1 92.88 116 ALA B O 1
ATOM 3515 N N . GLU B 1 117 ? 22.609 24.344 -2.834 1 92 117 GLU B N 1
ATOM 3516 C CA . GLU B 1 117 ? 22.109 24.078 -1.493 1 92 117 GLU B CA 1
ATOM 3517 C C . GLU B 1 117 ? 20.953 23.062 -1.525 1 92 117 GLU B C 1
ATOM 3519 O O . GLU B 1 117 ? 20.906 22.156 -0.696 1 92 117 GLU B O 1
ATOM 3524 N N . LEU B 1 118 ? 20.109 23.203 -2.453 1 92.81 118 LEU B N 1
ATOM 3525 C CA . LEU B 1 118 ? 18.953 22.328 -2.559 1 92.81 118 LEU B CA 1
ATOM 3526 C C . LEU B 1 118 ? 19.359 20.938 -3.01 1 92.81 118 LEU B C 1
ATOM 3528 O O . LEU B 1 118 ? 18.828 19.938 -2.527 1 92.81 118 LEU B O 1
ATOM 3532 N N . LEU B 1 119 ? 20.312 20.906 -3.908 1 94.19 119 LEU B N 1
ATOM 3533 C CA . LEU B 1 119 ? 20.828 19.625 -4.348 1 94.19 119 LEU B CA 1
ATOM 3534 C C . LEU B 1 119 ? 21.438 18.859 -3.176 1 94.19 119 LEU B C 1
ATOM 3536 O O . LEU B 1 119 ? 21.25 17.641 -3.049 1 94.19 119 LEU B O 1
ATOM 3540 N N . GLU B 1 120 ? 22.109 19.594 -2.369 1 92 120 GLU B N 1
ATOM 3541 C CA . GLU B 1 120 ? 22.688 18.984 -1.171 1 92 120 GLU B CA 1
ATOM 3542 C C . GLU B 1 120 ? 21.609 18.531 -0.198 1 92 120 GLU B C 1
ATOM 3544 O O . GLU B 1 120 ? 21.672 17.438 0.361 1 92 120 GLU B O 1
ATOM 3549 N N . LEU B 1 121 ? 20.688 19.344 -0.085 1 88.56 121 LEU B N 1
ATOM 3550 C CA . LEU B 1 121 ? 19.594 19.078 0.839 1 88.56 121 LEU B CA 1
ATOM 3551 C C . LEU B 1 121 ? 18.875 17.781 0.467 1 88.56 121 LEU B C 1
ATOM 3553 O O . LEU B 1 121 ? 18.5 17 1.344 1 88.56 121 LEU B O 1
ATOM 3557 N N . VAL B 1 122 ? 18.688 17.531 -0.857 1 89.31 122 VAL B N 1
ATOM 3558 C CA . VAL B 1 122 ? 17.906 16.375 -1.28 1 89.31 122 VAL B CA 1
ATOM 3559 C C . VAL B 1 122 ? 18.844 15.219 -1.638 1 89.31 122 VAL B C 1
ATOM 3561 O O . VAL B 1 122 ? 18.422 14.195 -2.164 1 89.31 122 VAL B O 1
ATOM 3564 N N . GLY B 1 123 ? 20.125 15.367 -1.504 1 88.75 123 GLY B N 1
ATOM 3565 C CA . GLY B 1 123 ? 21.094 14.312 -1.703 1 88.75 123 GLY B CA 1
ATOM 3566 C C . GLY B 1 123 ? 21.359 14.008 -3.166 1 88.75 123 GLY B C 1
ATOM 3567 O O . GLY B 1 123 ? 21.516 12.844 -3.545 1 88.75 123 GLY B O 1
ATOM 3568 N N . LEU B 1 124 ? 21.328 15.008 -3.971 1 92.5 124 LEU B N 1
ATOM 3569 C CA . LEU B 1 124 ? 21.5 14.797 -5.402 1 92.5 124 LEU B CA 1
ATOM 3570 C C . LEU B 1 124 ? 22.609 15.695 -5.957 1 92.5 124 LEU B C 1
ATOM 3572 O O . LEU B 1 124 ? 22.531 16.156 -7.098 1 92.5 124 LEU B O 1
ATOM 3576 N N . SER B 1 125 ? 23.562 16 -5.125 1 92.5 125 SER B N 1
ATOM 3577 C CA . SER B 1 125 ? 24.672 16.891 -5.512 1 92.5 125 SER B CA 1
ATOM 3578 C C . SER B 1 125 ? 25.406 16.344 -6.727 1 92.5 125 SER B C 1
ATOM 3580 O O . SER B 1 125 ? 25.875 17.109 -7.57 1 92.5 125 SER B O 1
ATOM 3582 N N . GLY B 1 126 ? 25.453 15.07 -6.867 1 91.69 126 GLY B N 1
ATOM 3583 C CA . GLY B 1 126 ? 26.188 14.445 -7.953 1 91.69 126 GLY B CA 1
ATOM 3584 C C . GLY B 1 126 ? 25.344 14.258 -9.211 1 91.69 126 GLY B C 1
ATOM 3585 O O . GLY B 1 126 ? 25.859 13.828 -10.242 1 91.69 126 GLY B O 1
ATOM 3586 N N . GLU B 1 127 ? 24.109 14.664 -9.188 1 93.38 127 GLU B N 1
ATOM 3587 C CA . GLU B 1 127 ? 23.203 14.398 -10.297 1 93.38 127 GLU B CA 1
ATOM 3588 C C . GLU B 1 127 ? 22.797 15.688 -11.008 1 93.38 127 GLU B C 1
ATOM 3590 O O . GLU B 1 127 ? 21.859 15.695 -11.805 1 93.38 127 GLU B O 1
ATOM 3595 N N . ARG B 1 128 ? 23.484 16.719 -10.797 1 93.56 128 ARG B N 1
ATOM 3596 C CA . ARG B 1 128 ? 23.125 18.078 -11.219 1 93.56 128 ARG B CA 1
ATOM 3597 C C . ARG B 1 128 ? 22.922 18.141 -12.727 1 93.56 128 ARG B C 1
ATOM 3599 O O . ARG B 1 128 ? 21.984 18.781 -13.203 1 93.56 128 ARG B O 1
ATOM 3606 N N . GLU B 1 129 ? 23.688 17.406 -13.438 1 95.38 129 GLU B N 1
ATOM 3607 C CA . GLU B 1 129 ? 23.672 17.531 -14.891 1 95.38 129 GLU B CA 1
ATOM 3608 C C . GLU B 1 129 ? 22.828 16.438 -15.539 1 95.38 129 GLU B C 1
ATOM 3610 O O . GLU B 1 129 ? 22.656 16.422 -16.766 1 95.38 129 GLU B O 1
ATOM 3615 N N . ARG B 1 130 ? 22.328 15.617 -14.75 1 95.38 130 ARG B N 1
ATOM 3616 C CA . ARG B 1 130 ? 21.516 14.531 -15.289 1 95.38 130 ARG B CA 1
ATOM 3617 C C . ARG B 1 130 ? 20.109 15.023 -15.664 1 95.38 130 ARG B C 1
ATOM 3619 O O . ARG B 1 130 ? 19.688 16.094 -15.227 1 95.38 130 ARG B O 1
ATOM 3626 N N . TYR B 1 131 ? 19.531 14.266 -16.5 1 95.38 131 TYR B N 1
ATOM 3627 C CA . TYR B 1 131 ? 18.156 14.555 -16.906 1 95.38 131 TYR B CA 1
ATOM 3628 C C . TYR B 1 131 ? 17.188 13.625 -16.203 1 95.38 131 TYR B C 1
ATOM 3630 O O . TYR B 1 131 ? 17.562 12.562 -15.711 1 95.38 131 TYR B O 1
ATOM 3638 N N . PRO B 1 132 ? 15.883 14 -16.156 1 93.12 132 PRO B N 1
ATOM 3639 C CA . PRO B 1 132 ? 14.883 13.211 -15.438 1 93.12 132 PRO B CA 1
ATOM 3640 C C . PRO B 1 132 ? 14.852 11.75 -15.883 1 93.12 132 PRO B C 1
ATOM 3642 O O . PRO B 1 132 ? 14.727 10.852 -15.047 1 93.12 132 PRO B O 1
ATOM 3645 N N . HIS B 1 133 ? 15.039 11.469 -17.109 1 88.38 133 HIS B N 1
ATOM 3646 C CA . HIS B 1 133 ? 14.969 10.102 -17.609 1 88.38 133 HIS B CA 1
ATOM 3647 C C . HIS B 1 133 ? 16.188 9.289 -17.172 1 88.38 133 HIS B C 1
ATOM 3649 O O . HIS B 1 133 ? 16.188 8.062 -17.297 1 88.38 133 HIS B O 1
ATOM 3655 N N . GLN B 1 134 ? 17.188 9.969 -16.641 1 89.19 134 GLN B N 1
ATOM 3656 C CA . GLN B 1 134 ? 18.438 9.32 -16.266 1 89.19 134 GLN B CA 1
ATOM 3657 C C . GLN B 1 134 ? 18.484 9.039 -14.766 1 89.19 134 GLN B C 1
ATOM 3659 O O . GLN B 1 134 ? 19.469 8.492 -14.266 1 89.19 134 GLN B O 1
ATOM 3664 N N . ILE B 1 135 ? 17.484 9.438 -14.062 1 87.75 135 ILE B N 1
ATOM 3665 C CA . ILE B 1 135 ? 17.484 9.227 -12.617 1 87.75 135 ILE B CA 1
ATOM 3666 C C . ILE B 1 135 ? 16.266 8.398 -12.219 1 87.75 135 ILE B C 1
ATOM 3668 O O . ILE B 1 135 ? 15.328 8.242 -13.008 1 87.75 135 ILE B O 1
ATOM 3672 N N . SER B 1 136 ? 16.297 7.793 -10.977 1 79.31 136 SER B N 1
ATOM 3673 C CA . SER B 1 136 ? 15.227 6.914 -10.508 1 79.31 136 SER B CA 1
ATOM 3674 C C . SER B 1 136 ? 13.977 7.707 -10.125 1 79.31 136 SER B C 1
ATOM 3676 O O . SER B 1 136 ? 14.031 8.93 -10 1 79.31 136 SER B O 1
ATOM 3678 N N . GLY B 1 137 ? 12.82 7.012 -9.945 1 80.56 137 GLY B N 1
ATOM 3679 C CA . GLY B 1 137 ? 11.578 7.633 -9.516 1 80.56 137 GLY B CA 1
ATOM 3680 C C . GLY B 1 137 ? 11.711 8.375 -8.195 1 80.56 137 GLY B C 1
ATOM 3681 O O . GLY B 1 137 ? 11.195 9.492 -8.055 1 80.56 137 GLY B O 1
ATOM 3682 N N . GLY B 1 138 ? 12.406 7.711 -7.293 1 82.69 138 GLY B N 1
ATOM 3683 C CA . GLY B 1 138 ? 12.656 8.375 -6.023 1 82.69 138 GLY B CA 1
ATOM 3684 C C . GLY B 1 138 ? 13.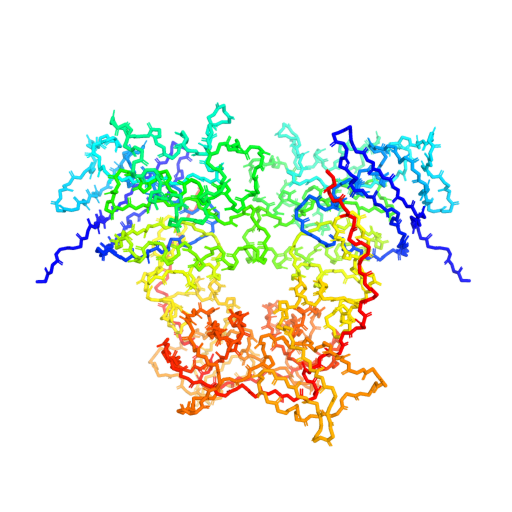469 9.648 -6.16 1 82.69 138 GLY B C 1
ATOM 3685 O O . GLY B 1 138 ? 13.203 10.641 -5.48 1 82.69 138 GLY B O 1
ATOM 3686 N N . GLN B 1 139 ? 14.438 9.578 -7.027 1 87.38 139 GLN B N 1
ATOM 3687 C CA . GLN B 1 139 ? 15.25 10.766 -7.289 1 87.38 139 GLN B CA 1
ATOM 3688 C C . GLN B 1 139 ? 14.422 11.859 -7.961 1 87.38 139 GLN B C 1
ATOM 369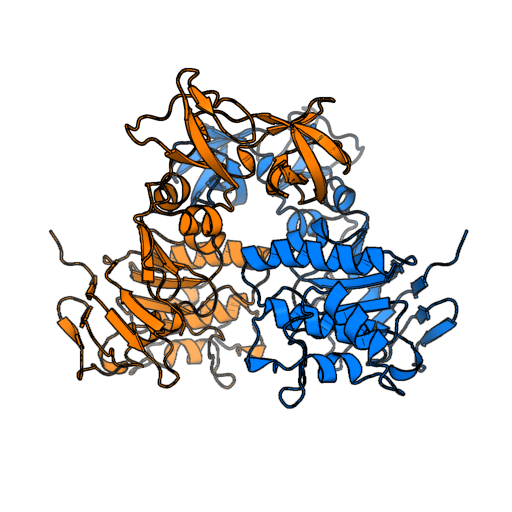0 O O . GLN B 1 139 ? 14.562 13.039 -7.637 1 87.38 139 GLN B O 1
ATOM 3695 N N . GLN B 1 140 ? 13.562 11.469 -8.82 1 91.25 140 GLN B N 1
ATOM 3696 C CA . GLN B 1 140 ? 12.68 12.43 -9.484 1 91.25 140 GLN B CA 1
ATOM 3697 C C . GLN B 1 140 ? 11.797 13.156 -8.469 1 91.25 140 GLN B C 1
ATOM 3699 O O . GLN B 1 140 ? 11.586 14.367 -8.578 1 91.25 140 GLN B O 1
ATOM 3704 N N . GLN B 1 141 ? 11.328 12.414 -7.551 1 88.94 141 GLN B N 1
ATOM 3705 C CA . GLN B 1 141 ? 10.516 13.016 -6.5 1 88.94 141 GLN B CA 1
ATOM 3706 C C . GLN B 1 141 ? 11.305 14.062 -5.715 1 88.94 141 GLN B C 1
ATOM 3708 O O . GLN B 1 141 ? 10.781 15.133 -5.406 1 88.94 141 GLN B O 1
ATOM 3713 N N . ARG B 1 142 ? 12.508 13.688 -5.418 1 89.88 142 ARG B N 1
ATOM 3714 C CA . ARG B 1 142 ? 13.359 14.617 -4.676 1 89.88 142 ARG B CA 1
ATOM 3715 C C . ARG B 1 142 ? 13.641 15.875 -5.488 1 89.88 142 ARG B C 1
ATOM 3717 O O . ARG B 1 142 ? 13.68 16.984 -4.938 1 89.88 142 ARG B O 1
ATOM 3724 N N . VAL B 1 143 ? 13.789 15.719 -6.77 1 94.19 143 VAL B N 1
ATOM 3725 C CA . VAL B 1 143 ? 13.984 16.875 -7.645 1 94.19 143 VAL B CA 1
ATOM 3726 C C . VAL B 1 143 ? 12.734 17.75 -7.633 1 94.19 143 VAL B C 1
ATOM 3728 O O . VAL B 1 143 ? 12.836 18.969 -7.516 1 94.19 143 VAL B O 1
ATOM 3731 N N . ALA B 1 144 ? 11.625 17.094 -7.742 1 94.38 144 ALA B N 1
ATOM 3732 C CA . ALA B 1 144 ? 10.359 17.828 -7.734 1 94.38 144 ALA B CA 1
ATOM 3733 C C . ALA B 1 144 ? 10.18 18.594 -6.434 1 94.38 144 ALA B C 1
ATOM 3735 O O . ALA B 1 144 ? 9.719 19.75 -6.441 1 94.38 144 ALA B O 1
ATOM 3736 N N . LEU B 1 145 ? 10.531 17.969 -5.363 1 93.06 145 LEU B N 1
ATOM 3737 C CA . LEU B 1 145 ? 10.445 18.625 -4.062 1 93.06 145 LEU B CA 1
ATOM 3738 C C . LEU B 1 145 ? 11.398 19.812 -3.982 1 93.06 145 LEU B C 1
ATOM 3740 O O . LEU B 1 145 ? 11.016 20.891 -3.531 1 93.06 145 LEU B O 1
ATOM 3744 N N . ALA B 1 146 ? 12.617 19.594 -4.43 1 93.75 146 ALA B N 1
ATOM 3745 C CA . ALA B 1 146 ? 13.602 20.672 -4.441 1 93.75 146 ALA B CA 1
ATOM 3746 C C . ALA B 1 146 ? 13.109 21.859 -5.273 1 93.75 146 ALA B C 1
ATOM 3748 O O . ALA B 1 146 ? 13.25 23.016 -4.863 1 93.75 146 ALA B O 1
ATOM 3749 N N . ARG B 1 147 ? 12.594 21.547 -6.359 1 94.69 147 ARG B N 1
ATOM 3750 C CA . ARG B 1 147 ? 12.047 22.594 -7.215 1 94.69 147 ARG B CA 1
ATOM 3751 C C . ARG B 1 147 ? 10.961 23.375 -6.492 1 94.69 147 ARG B C 1
ATOM 3753 O O . ARG B 1 147 ? 10.922 24.609 -6.566 1 94.69 147 ARG B O 1
ATOM 3760 N N . ALA B 1 148 ? 10.125 22.672 -5.852 1 94.19 148 ALA B N 1
ATOM 3761 C CA . ALA B 1 148 ? 9.023 23.312 -5.129 1 94.19 148 ALA B CA 1
ATOM 3762 C C . ALA B 1 148 ? 9.555 24.188 -3.992 1 94.19 148 ALA B C 1
ATOM 3764 O O . ALA B 1 148 ? 8.938 25.203 -3.643 1 94.19 148 ALA B O 1
ATOM 3765 N N . LEU B 1 149 ? 10.719 23.875 -3.432 1 94.19 149 LEU B N 1
ATOM 3766 C CA . LEU B 1 149 ? 11.266 24.547 -2.262 1 94.19 149 LEU B CA 1
ATOM 3767 C C . LEU B 1 149 ? 12.164 25.703 -2.678 1 94.19 149 LEU B C 1
ATOM 3769 O O . LEU B 1 149 ? 12.5 26.562 -1.857 1 94.19 149 LEU B O 1
ATOM 3773 N N . ALA B 1 150 ? 12.539 25.703 -3.895 1 93.44 150 ALA B N 1
ATOM 3774 C CA . ALA B 1 150 ? 13.539 26.641 -4.387 1 93.44 150 ALA B CA 1
ATOM 3775 C C . ALA B 1 150 ? 13.141 28.078 -4.086 1 93.44 150 ALA B C 1
ATOM 3777 O O . ALA B 1 150 ? 13.945 28.875 -3.584 1 93.44 150 ALA B O 1
ATOM 3778 N N . PRO B 1 151 ? 11.906 28.453 -4.285 1 92.06 151 PRO B N 1
ATOM 3779 C CA . PRO B 1 151 ? 11.5 29.828 -4.02 1 92.06 151 PRO B CA 1
ATOM 3780 C C . PRO B 1 151 ? 11.297 30.109 -2.533 1 92.06 151 PRO B C 1
ATOM 3782 O O . PRO B 1 151 ? 10.797 31.188 -2.166 1 92.06 151 PRO B O 1
ATOM 3785 N N . GLU B 1 152 ? 11.523 29.078 -1.721 1 92.06 152 GLU B N 1
ATOM 3786 C CA . GLU B 1 152 ? 11.383 29.188 -0.272 1 92.06 152 GLU B CA 1
ATOM 3787 C C . GLU B 1 152 ? 9.938 29.484 0.125 1 92.06 152 GLU B C 1
ATOM 3789 O O . GLU B 1 152 ? 9.672 30.422 0.875 1 92.06 152 GLU B O 1
ATOM 3794 N N . PRO B 1 153 ? 9.086 28.672 -0.281 1 94.69 153 PRO B N 1
ATOM 3795 C CA . PRO B 1 153 ? 7.676 28.844 0.077 1 94.69 153 PRO B CA 1
ATOM 3796 C C . PRO B 1 153 ? 7.406 28.578 1.556 1 94.69 153 PRO B C 1
ATOM 3798 O O . PRO B 1 153 ? 8.203 27.922 2.223 1 94.69 153 PRO B O 1
ATOM 3801 N N . ARG B 1 154 ? 6.305 29.156 2.033 1 94.69 154 ARG B N 1
ATOM 3802 C CA . ARG B 1 154 ? 5.891 28.859 3.402 1 94.69 154 ARG B CA 1
ATOM 3803 C C . ARG B 1 154 ? 5.055 27.594 3.467 1 94.69 154 ARG B C 1
ATOM 3805 O O . ARG B 1 154 ? 4.848 27.031 4.547 1 94.69 154 ARG B O 1
ATOM 3812 N N . LEU B 1 155 ? 4.574 27.203 2.297 1 97.69 155 LEU B N 1
ATOM 3813 C CA . LEU B 1 155 ? 3.713 26.031 2.199 1 97.69 155 LEU B CA 1
ATOM 3814 C C . LEU B 1 155 ? 3.992 25.25 0.915 1 97.69 155 LEU B C 1
ATOM 3816 O O . LEU B 1 155 ? 4.16 25.859 -0.151 1 97.69 155 LEU B O 1
ATOM 3820 N N . VAL B 1 156 ? 4.117 23.953 1.07 1 97.75 156 VAL B N 1
ATOM 3821 C CA . VAL B 1 156 ? 4.258 23.078 -0.092 1 97.75 156 VAL B CA 1
ATOM 3822 C C . VAL B 1 156 ? 3.09 22.094 -0.148 1 97.75 156 VAL B C 1
ATOM 3824 O O . VAL B 1 156 ? 2.703 21.531 0.874 1 97.75 156 VAL B O 1
ATOM 3827 N N . LEU B 1 157 ? 2.502 21.969 -1.318 1 98.06 157 LEU B N 1
ATOM 3828 C CA . LEU B 1 157 ? 1.433 21.016 -1.582 1 98.06 157 LEU B CA 1
ATOM 3829 C C . LEU B 1 157 ? 1.956 19.812 -2.371 1 98.06 157 LEU B C 1
ATOM 3831 O O . LEU B 1 157 ? 2.674 19.984 -3.359 1 98.06 157 LEU B O 1
ATOM 3835 N N . LEU B 1 158 ? 1.64 18.625 -1.875 1 96.81 158 LEU B N 1
ATOM 3836 C CA . LEU B 1 158 ? 2.068 17.406 -2.555 1 96.81 158 LEU B CA 1
ATOM 3837 C C . LEU B 1 158 ? 0.868 16.547 -2.928 1 96.81 158 LEU B C 1
ATOM 3839 O O . LEU B 1 158 ? 0.101 16.125 -2.057 1 96.81 158 LEU B O 1
ATOM 3843 N N . ASP B 1 159 ? 0.744 16.281 -4.145 1 94.25 159 ASP B N 1
ATOM 3844 C CA . ASP B 1 159 ? -0.361 15.461 -4.641 1 94.25 159 ASP B CA 1
ATOM 3845 C C . ASP B 1 159 ? 0.076 14.016 -4.855 1 94.25 159 ASP B C 1
ATOM 3847 O O . ASP B 1 159 ? 0.661 13.688 -5.887 1 94.25 159 ASP B O 1
ATOM 3851 N N . GLU B 1 160 ? -0.224 13.133 -3.898 1 90.62 160 GLU B N 1
ATOM 3852 C CA . GLU B 1 160 ? 0.112 11.711 -3.896 1 90.62 160 GLU B CA 1
ATOM 3853 C C . GLU B 1 160 ? 1.591 11.492 -4.203 1 90.62 160 GLU B C 1
ATOM 3855 O O . GLU B 1 160 ? 1.938 10.742 -5.117 1 90.62 160 GLU B O 1
ATOM 3860 N N . PRO B 1 161 ? 2.422 11.969 -3.379 1 89.69 161 PRO B N 1
ATOM 3861 C CA . PRO B 1 161 ? 3.854 12.039 -3.68 1 89.69 161 PRO B CA 1
ATOM 3862 C C . PRO B 1 161 ? 4.516 10.672 -3.729 1 89.69 161 PRO B C 1
ATOM 3864 O O . PRO B 1 161 ? 5.598 10.516 -4.305 1 89.69 161 PRO B O 1
ATOM 3867 N N . PHE B 1 162 ? 3.859 9.625 -3.197 1 87.5 162 PHE B N 1
ATOM 3868 C CA . PHE B 1 162 ? 4.555 8.352 -3.084 1 87.5 162 PHE B CA 1
ATOM 3869 C C . PHE B 1 162 ? 3.809 7.258 -3.834 1 87.5 162 PHE B C 1
ATOM 3871 O O . PHE B 1 162 ? 4.117 6.074 -3.686 1 87.5 162 PHE B O 1
ATOM 3878 N N . SER B 1 163 ? 2.855 7.504 -4.621 1 77.94 163 SER B N 1
ATOM 3879 C CA . SER B 1 163 ? 1.938 6.539 -5.223 1 77.94 163 SER B CA 1
ATOM 3880 C C . SER B 1 163 ? 2.646 5.676 -6.262 1 77.94 163 SER B C 1
ATOM 3882 O O . SER B 1 163 ? 2.232 4.543 -6.523 1 77.94 163 SER B O 1
ATOM 3884 N N . ASN B 1 164 ? 3.658 6.051 -6.898 1 70.5 164 ASN B N 1
ATOM 3885 C CA . ASN B 1 164 ? 4.262 5.316 -8.008 1 70.5 164 ASN B CA 1
ATOM 3886 C C . ASN B 1 164 ? 5.582 4.672 -7.602 1 70.5 164 ASN B C 1
ATOM 3888 O O . ASN B 1 164 ? 6.348 4.223 -8.453 1 70.5 164 ASN B O 1
ATOM 3892 N N . LEU B 1 165 ? 5.738 4.578 -6.316 1 74.25 165 LEU B N 1
ATOM 3893 C CA . LEU B 1 165 ? 7.012 4.055 -5.832 1 74.25 165 LEU B CA 1
ATOM 3894 C C . LEU B 1 165 ? 6.816 2.717 -5.129 1 74.25 165 LEU B C 1
ATOM 3896 O O . LEU B 1 165 ? 5.734 2.434 -4.613 1 74.25 165 LEU B O 1
ATOM 3900 N N . ASP B 1 166 ? 7.828 1.884 -5.211 1 73.38 166 ASP B N 1
ATOM 3901 C CA . ASP B 1 166 ? 7.797 0.63 -4.465 1 73.38 166 ASP B CA 1
ATOM 3902 C C . ASP B 1 166 ? 7.859 0.885 -2.959 1 73.38 166 ASP B C 1
ATOM 3904 O O . ASP B 1 166 ? 8.266 1.964 -2.523 1 73.38 166 ASP B O 1
ATOM 3908 N N . TYR B 1 167 ? 7.457 -0.08 -2.207 1 69.44 167 TYR B N 1
ATOM 3909 C CA . TYR B 1 167 ? 7.289 0.061 -0.764 1 69.44 167 TYR B CA 1
ATOM 3910 C C . TYR B 1 167 ? 8.602 0.453 -0.098 1 69.44 167 TYR B C 1
ATOM 3912 O O . TYR B 1 167 ? 8.641 1.369 0.726 1 69.44 167 TYR B O 1
ATOM 3920 N N . SER B 1 168 ? 9.656 -0.238 -0.45 1 68.75 168 SER B N 1
ATOM 3921 C CA . SER B 1 168 ? 10.93 0.02 0.219 1 68.75 168 SER B CA 1
ATOM 3922 C C . SER B 1 168 ? 11.406 1.445 -0.035 1 68.75 168 SER B C 1
ATOM 3924 O O . SER B 1 168 ? 11.914 2.105 0.873 1 68.75 168 SER B O 1
ATOM 3926 N N . VAL B 1 169 ? 11.188 1.898 -1.177 1 74.94 169 VAL B N 1
ATOM 3927 C CA . VAL B 1 169 ? 11.594 3.248 -1.549 1 74.94 169 VAL B CA 1
ATOM 3928 C C . VAL B 1 169 ? 10.672 4.27 -0.889 1 74.94 169 VAL B C 1
ATOM 3930 O O . VAL B 1 169 ? 11.133 5.309 -0.406 1 74.94 169 VAL B O 1
ATOM 3933 N N . ARG B 1 170 ? 9.422 3.832 -0.712 1 80.12 170 ARG B N 1
ATOM 3934 C CA . ARG B 1 170 ? 8.422 4.734 -0.147 1 80.12 170 ARG B CA 1
ATOM 3935 C C . ARG B 1 170 ? 8.758 5.086 1.298 1 80.12 170 ARG B C 1
ATOM 3937 O O . ARG B 1 170 ? 8.695 6.254 1.688 1 80.12 170 ARG B O 1
ATOM 3944 N N . VAL B 1 171 ? 9.109 4.125 2.025 1 76.06 171 VAL B N 1
ATOM 3945 C CA . VAL B 1 171 ? 9.352 4.32 3.451 1 76.06 171 VAL B CA 1
ATOM 3946 C C . VAL B 1 171 ? 10.547 5.254 3.648 1 76.06 171 VAL B C 1
ATOM 3948 O O . VAL B 1 171 ? 10.469 6.219 4.414 1 76.06 171 VAL B O 1
ATOM 3951 N N . ALA B 1 172 ? 11.57 4.988 2.916 1 76.62 172 ALA B N 1
ATOM 3952 C CA . ALA B 1 172 ? 12.766 5.816 3.025 1 76.62 172 ALA B CA 1
ATOM 3953 C C . ALA B 1 172 ? 12.492 7.246 2.564 1 76.62 172 ALA B C 1
ATOM 3955 O O . ALA B 1 172 ? 12.922 8.203 3.205 1 76.62 172 ALA B O 1
ATOM 3956 N N . LEU B 1 173 ? 11.766 7.336 1.563 1 84.75 173 LEU B N 1
ATOM 3957 C CA . LEU B 1 173 ? 11.508 8.648 0.985 1 84.75 173 LEU B CA 1
ATOM 3958 C C . LEU B 1 173 ? 10.586 9.469 1.885 1 84.75 173 LEU B C 1
ATOM 3960 O O . LEU B 1 173 ? 10.719 10.688 1.971 1 84.75 173 LEU B O 1
ATOM 3964 N N . ARG B 1 174 ? 9.664 8.812 2.512 1 86.69 174 ARG B N 1
ATOM 3965 C CA . ARG B 1 174 ? 8.789 9.508 3.451 1 86.69 174 ARG B CA 1
ATOM 3966 C C . ARG B 1 174 ? 9.594 10.195 4.547 1 86.69 174 ARG B C 1
ATOM 3968 O O . ARG B 1 174 ? 9.359 11.359 4.859 1 86.69 174 ARG B O 1
ATOM 3975 N N . GLU B 1 175 ? 10.516 9.477 4.988 1 83.88 175 GLU B N 1
ATOM 3976 C CA . GLU B 1 175 ? 11.352 10.016 6.055 1 83.88 175 GLU B CA 1
ATOM 3977 C C . GLU B 1 175 ? 12.211 11.172 5.551 1 83.88 175 GLU B C 1
ATOM 3979 O O . GLU B 1 175 ? 12.398 12.164 6.258 1 83.88 175 GLU B O 1
ATOM 3984 N N . GLU B 1 176 ? 12.695 10.969 4.43 1 85.5 176 GLU B N 1
ATOM 3985 C CA . GLU B 1 176 ? 13.531 12.016 3.846 1 85.5 176 GLU B CA 1
ATOM 3986 C C . GLU B 1 176 ? 12.734 13.289 3.602 1 85.5 176 GLU B C 1
ATOM 3988 O O . GLU B 1 176 ? 13.195 14.391 3.918 1 85.5 176 GLU B O 1
ATOM 3993 N N . VAL B 1 177 ? 11.594 13.133 3.074 1 89.75 177 VAL B N 1
ATOM 3994 C CA . VAL B 1 177 ? 10.734 14.273 2.803 1 89.75 177 VAL B CA 1
ATOM 3995 C C . VAL B 1 177 ? 10.391 14.984 4.109 1 89.75 177 VAL B C 1
ATOM 3997 O O . VAL B 1 177 ? 10.461 16.219 4.195 1 89.75 177 VAL B O 1
ATOM 4000 N N . ARG B 1 178 ? 10.062 14.266 5.074 1 90.31 178 ARG B N 1
ATOM 4001 C CA . ARG B 1 178 ? 9.758 14.844 6.379 1 90.31 178 ARG B CA 1
ATOM 4002 C C . ARG B 1 178 ? 10.945 15.625 6.922 1 90.31 178 ARG B C 1
ATOM 4004 O O . ARG B 1 178 ? 10.789 16.75 7.402 1 90.31 178 ARG B O 1
ATOM 4011 N N . ALA B 1 179 ? 12.07 15.039 6.82 1 87.88 179 ALA B N 1
ATOM 4012 C CA . ALA B 1 179 ? 13.281 15.68 7.328 1 87.88 179 ALA B CA 1
ATOM 4013 C C . ALA B 1 179 ? 13.562 16.984 6.598 1 87.88 179 ALA B C 1
ATOM 4015 O O . ALA B 1 179 ? 13.93 17.984 7.219 1 87.88 179 ALA B O 1
ATOM 4016 N N . ILE B 1 180 ? 13.383 16.938 5.332 1 90.06 180 ILE B N 1
ATOM 4017 C CA . ILE B 1 180 ? 13.633 18.109 4.516 1 90.06 180 ILE B CA 1
ATOM 4018 C C . ILE B 1 180 ? 12.664 19.219 4.906 1 90.06 180 ILE B C 1
ATOM 4020 O O . ILE B 1 180 ? 13.07 20.375 5.098 1 90.06 180 ILE B O 1
ATOM 4024 N N . LEU B 1 181 ? 11.43 18.922 5.074 1 92.56 181 LEU B N 1
ATOM 4025 C CA . LEU B 1 181 ? 10.414 19.922 5.422 1 92.56 181 LEU B CA 1
ATOM 4026 C C . LEU B 1 181 ? 10.648 20.469 6.82 1 92.56 181 LEU B C 1
ATOM 4028 O O . LEU B 1 181 ? 10.453 21.672 7.059 1 92.56 181 LEU B O 1
ATOM 4032 N N . GLN B 1 182 ? 11.078 19.688 7.699 1 89.62 182 GLN B N 1
ATOM 4033 C CA . GLN B 1 182 ? 11.375 20.125 9.062 1 89.62 182 GLN B CA 1
ATOM 4034 C C . GLN B 1 182 ? 12.586 21.047 9.094 1 89.62 182 GLN B C 1
ATOM 4036 O O . GLN B 1 182 ? 12.562 22.078 9.773 1 89.62 182 GLN B O 1
ATOM 4041 N N . LYS B 1 183 ? 13.547 20.656 8.367 1 88.75 183 LYS B N 1
ATOM 4042 C CA . LYS B 1 183 ? 14.773 21.453 8.32 1 88.75 183 LYS B CA 1
ATOM 4043 C C . LYS B 1 183 ? 14.492 22.844 7.762 1 88.75 183 LYS B C 1
ATOM 4045 O O . LYS B 1 183 ? 15.078 23.844 8.219 1 88.75 183 LYS B O 1
ATOM 4050 N N . THR B 1 184 ? 13.648 22.906 6.785 1 92.12 184 THR B N 1
ATOM 4051 C CA . THR B 1 184 ? 13.344 24.188 6.148 1 92.12 184 THR B CA 1
ATOM 4052 C C . THR B 1 184 ? 12.195 24.875 6.867 1 92.12 184 THR B C 1
ATOM 4054 O O . THR B 1 184 ? 11.836 26.016 6.527 1 92.12 184 THR B O 1
ATOM 4057 N N . ARG B 1 185 ? 11.562 24.203 7.84 1 93.25 185 ARG B N 1
ATOM 4058 C CA . ARG B 1 185 ? 10.414 24.719 8.586 1 93.25 185 ARG B CA 1
ATOM 4059 C C . ARG B 1 185 ? 9.266 25.078 7.648 1 93.25 185 ARG B C 1
ATOM 4061 O O . ARG B 1 185 ? 8.586 26.078 7.855 1 93.25 185 ARG B O 1
ATOM 4068 N N . THR B 1 186 ? 9.188 24.406 6.57 1 96.12 186 THR B N 1
ATOM 4069 C CA . THR B 1 186 ? 8.117 24.609 5.598 1 96.12 186 THR B CA 1
ATOM 4070 C C . THR B 1 186 ? 6.898 23.766 5.953 1 96.12 186 THR B C 1
ATOM 4072 O O . THR B 1 186 ? 7.027 22.578 6.266 1 96.12 186 THR B O 1
ATOM 4075 N N . ALA B 1 187 ? 5.754 24.422 6 1 97.88 187 ALA B N 1
ATOM 4076 C CA . ALA B 1 187 ? 4.52 23.656 6.164 1 97.88 187 ALA B CA 1
ATOM 4077 C C . ALA B 1 187 ? 4.191 22.859 4.902 1 97.88 187 ALA B C 1
ATOM 4079 O O . ALA B 1 187 ? 4.66 23.203 3.811 1 97.88 187 ALA B O 1
ATOM 4080 N N . ALA B 1 188 ? 3.41 21.797 5.105 1 98.25 188 ALA B N 1
ATOM 4081 C CA . ALA B 1 188 ? 3.072 20.984 3.945 1 98.25 188 ALA B CA 1
ATOM 4082 C C . ALA B 1 188 ? 1.673 20.391 4.082 1 98.25 188 ALA B C 1
ATOM 4084 O O . ALA B 1 188 ? 1.216 20.109 5.195 1 98.25 188 ALA B O 1
ATOM 4085 N N . ILE B 1 189 ? 1.026 20.266 2.975 1 98.44 189 ILE B N 1
ATOM 4086 C CA . ILE B 1 189 ? -0.18 19.469 2.832 1 98.44 189 ILE B CA 1
ATOM 4087 C C . ILE B 1 189 ? 0.038 18.391 1.764 1 98.44 189 ILE B C 1
ATOM 4089 O O . ILE B 1 189 ? 0.44 18.703 0.64 1 98.44 189 ILE B O 1
ATOM 4093 N N . PHE B 1 190 ? -0.151 17.188 2.15 1 97.19 190 PHE B N 1
ATOM 4094 C CA . PHE B 1 190 ? -0.103 16.172 1.106 1 97.19 190 PHE B CA 1
ATOM 4095 C C . PHE B 1 190 ? -1.364 15.32 1.127 1 97.19 190 PHE B C 1
ATOM 4097 O O . PHE B 1 190 ? -1.968 15.117 2.182 1 97.19 190 PHE B O 1
ATOM 4104 N N . VAL B 1 191 ? -1.765 14.938 -0.028 1 96.06 191 VAL B N 1
ATOM 4105 C CA . VAL B 1 191 ? -2.947 14.094 -0.164 1 96.06 191 VAL B CA 1
ATOM 4106 C C . VAL B 1 191 ? -2.521 12.656 -0.444 1 96.06 191 VAL B C 1
ATOM 4108 O O . VAL B 1 191 ? -1.528 12.414 -1.135 1 96.06 191 VAL B O 1
ATOM 4111 N N . THR B 1 192 ? -3.264 11.766 0.107 1 92.5 192 THR B N 1
ATOM 4112 C CA . THR B 1 192 ? -2.967 10.352 -0.097 1 92.5 192 THR B CA 1
ATOM 4113 C C . THR B 1 192 ? -4.195 9.492 0.195 1 92.5 192 THR B C 1
ATOM 4115 O O . THR B 1 192 ? -5.094 9.914 0.925 1 92.5 192 THR B O 1
ATOM 4118 N N . HIS B 1 193 ? -4.207 8.414 -0.401 1 87.62 193 HIS B N 1
ATOM 4119 C CA . HIS B 1 193 ? -5.223 7.422 -0.054 1 87.62 193 HIS B CA 1
ATOM 4120 C C . HIS B 1 193 ? -4.641 6.324 0.831 1 87.62 193 HIS B C 1
ATOM 4122 O O . HIS B 1 193 ? -5.359 5.414 1.252 1 87.62 193 HIS B O 1
ATOM 4128 N N . ASP B 1 194 ? -3.396 6.418 1.154 1 88.5 194 ASP B N 1
ATOM 4129 C CA . ASP B 1 194 ? -2.703 5.414 1.956 1 88.5 194 ASP B CA 1
ATOM 4130 C C . ASP B 1 194 ? -2.664 5.82 3.428 1 88.5 194 ASP B C 1
ATOM 4132 O O . ASP B 1 194 ? -2.004 6.797 3.791 1 88.5 194 ASP B O 1
ATOM 4136 N N . CYS B 1 195 ? -3.205 4.984 4.238 1 91.56 195 CYS B N 1
ATOM 4137 C CA . CYS B 1 195 ? -3.322 5.293 5.66 1 91.56 195 CYS B CA 1
ATOM 4138 C C . CYS B 1 195 ? -1.951 5.324 6.324 1 91.56 195 CYS B C 1
ATOM 4140 O O . CYS B 1 195 ? -1.68 6.188 7.16 1 91.56 195 CYS B O 1
ATOM 4142 N N . SER B 1 196 ? -1.153 4.387 5.953 1 90.12 196 SER B N 1
ATOM 4143 C CA . SER B 1 196 ? 0.165 4.312 6.574 1 90.12 196 SER B CA 1
ATOM 4144 C C . SER B 1 196 ? 0.978 5.574 6.301 1 90.12 196 SER B C 1
ATOM 4146 O O . SER B 1 196 ? 1.675 6.07 7.188 1 90.12 196 SER B O 1
ATOM 4148 N N . GLU B 1 197 ? 0.864 6.055 5.125 1 92.31 197 GLU B N 1
ATOM 4149 C CA . GLU B 1 197 ? 1.558 7.289 4.758 1 92.31 197 GLU B CA 1
ATOM 4150 C C . GLU B 1 197 ? 1.056 8.469 5.582 1 92.31 197 GLU B C 1
ATOM 4152 O O . GLU B 1 197 ? 1.853 9.227 6.141 1 92.31 197 GLU B O 1
ATOM 4157 N N . ALA B 1 198 ? -0.216 8.547 5.645 1 95.69 198 ALA B N 1
ATOM 4158 C CA . ALA B 1 198 ? -0.832 9.664 6.355 1 95.69 198 ALA B CA 1
ATOM 4159 C C . ALA B 1 198 ? -0.46 9.641 7.836 1 95.69 198 ALA B C 1
ATOM 4161 O O . ALA B 1 198 ? -0.06 10.664 8.398 1 95.69 198 ALA B O 1
ATOM 4162 N N . LEU B 1 199 ? -0.494 8.5 8.391 1 95.75 199 LEU B N 1
ATOM 4163 C CA . LEU B 1 199 ? -0.274 8.359 9.828 1 95.75 199 LEU B CA 1
ATOM 4164 C C . LEU B 1 199 ? 1.198 8.562 10.172 1 95.75 199 LEU B C 1
ATOM 4166 O O . LEU B 1 199 ? 1.522 9.078 11.242 1 95.75 199 LEU B O 1
ATOM 4170 N N . SER B 1 200 ? 2.02 8.172 9.273 1 94.19 200 SER B N 1
ATOM 4171 C CA . SER B 1 200 ? 3.443 8.18 9.594 1 94.19 200 SER B CA 1
ATOM 4172 C C . SER B 1 200 ? 4.062 9.547 9.297 1 94.19 200 SER B C 1
ATOM 4174 O O . SER B 1 200 ? 5.008 9.961 9.969 1 94.19 200 SER B O 1
ATOM 4176 N N . LEU B 1 201 ? 3.529 10.242 8.352 1 94.38 201 LEU B N 1
ATOM 4177 C CA . LEU B 1 201 ? 4.172 11.469 7.891 1 94.38 201 LEU B CA 1
ATOM 4178 C C . LEU B 1 201 ? 3.459 12.703 8.438 1 94.38 201 LEU B C 1
ATOM 4180 O O . LEU B 1 201 ? 4.094 13.727 8.711 1 94.38 201 LEU B O 1
ATOM 4184 N N . GLY B 1 202 ? 2.248 12.594 8.664 1 96 202 GLY B N 1
ATOM 4185 C CA . GLY B 1 202 ? 1.471 13.758 9.07 1 96 202 GLY B CA 1
ATOM 4186 C C . GLY B 1 202 ? 1.552 14.031 10.562 1 96 202 GLY B C 1
ATOM 4187 O O . GLY B 1 202 ? 1.521 13.109 11.375 1 96 202 GLY B O 1
ATOM 4188 N N . ASP B 1 203 ? 1.665 15.359 10.867 1 96.5 203 ASP B N 1
ATOM 4189 C CA . ASP B 1 203 ? 1.439 15.781 12.242 1 96.5 203 ASP B CA 1
ATOM 4190 C C . ASP B 1 203 ? -0.043 15.711 12.602 1 96.5 203 ASP B C 1
ATOM 4192 O O . ASP B 1 203 ? -0.396 15.352 13.734 1 96.5 203 ASP B O 1
ATOM 4196 N N . ARG B 1 204 ? -0.76 16.078 11.641 1 97.75 204 ARG B N 1
ATOM 4197 C CA . ARG B 1 204 ? -2.213 15.945 11.672 1 97.75 204 ARG B CA 1
ATOM 4198 C C . ARG B 1 204 ? -2.729 15.297 10.398 1 97.75 204 ARG B C 1
ATOM 4200 O O . ARG B 1 204 ? -2.072 15.344 9.352 1 97.75 204 ARG B O 1
ATOM 4207 N N . VAL B 1 205 ? -3.893 14.688 10.562 1 98.25 205 VAL B N 1
ATOM 4208 C CA . VAL B 1 205 ? -4.523 14.023 9.43 1 98.25 205 VAL B CA 1
ATOM 4209 C C . VAL B 1 205 ? -5.98 14.461 9.32 1 98.25 205 VAL B C 1
ATOM 4211 O O . VAL B 1 205 ? -6.715 14.453 10.312 1 98.25 205 VAL B O 1
ATOM 4214 N N . ALA B 1 206 ? -6.344 14.922 8.164 1 98.5 206 ALA B N 1
ATOM 4215 C CA . ALA B 1 206 ? -7.738 15.203 7.828 1 98.5 206 ALA B CA 1
ATOM 4216 C C . ALA B 1 206 ? -8.328 14.086 6.973 1 98.5 206 ALA B C 1
ATOM 4218 O O . ALA B 1 206 ? -7.852 13.828 5.863 1 98.5 206 ALA B O 1
ATOM 4219 N N . VAL B 1 207 ? -9.336 13.445 7.488 1 97.5 207 VAL B N 1
ATOM 4220 C CA . VAL B 1 207 ? -9.992 12.359 6.762 1 97.5 207 VAL B CA 1
ATOM 4221 C C . VAL B 1 207 ? -11.234 12.891 6.043 1 97.5 207 VAL B C 1
ATOM 4223 O O . VAL B 1 207 ? -12.172 13.375 6.688 1 97.5 207 VAL B O 1
ATOM 4226 N N . LEU B 1 208 ? -11.211 12.773 4.719 1 96.19 208 LEU B N 1
ATOM 4227 C CA . LEU B 1 208 ? -12.328 13.219 3.896 1 96.19 208 LEU B CA 1
ATOM 4228 C C . LEU B 1 208 ? -13.164 12.031 3.426 1 96.19 208 LEU B C 1
ATOM 4230 O O . LEU B 1 208 ? -12.625 10.969 3.113 1 96.19 208 LEU B O 1
ATOM 4234 N N . ASN B 1 209 ? -14.414 12.227 3.387 1 93.69 209 ASN B N 1
ATOM 4235 C CA . ASN B 1 209 ? -15.383 11.258 2.879 1 93.69 209 ASN B CA 1
ATOM 4236 C C . ASN B 1 209 ? -16.516 11.945 2.137 1 93.69 209 ASN B C 1
ATOM 4238 O O . ASN B 1 209 ? -17.297 12.695 2.734 1 93.69 209 ASN B O 1
ATOM 4242 N N . GLY B 1 210 ? -16.656 11.664 0.854 1 89.38 210 GLY B N 1
ATOM 4243 C CA . GLY B 1 210 ? -17.734 12.266 0.079 1 89.38 210 GLY B CA 1
ATOM 4244 C C . GLY B 1 210 ? -17.734 13.781 0.126 1 89.38 210 GLY B C 1
ATOM 4245 O O . GLY B 1 210 ? -18.781 14.406 0.257 1 89.38 210 GLY B O 1
ATOM 4246 N N . GLY B 1 211 ? -16.578 14.305 0.221 1 93.69 211 GLY B N 1
ATOM 4247 C CA . GLY B 1 211 ? -16.438 15.75 0.196 1 93.69 211 GLY B CA 1
ATOM 4248 C C . GLY B 1 211 ? -16.531 16.391 1.572 1 93.69 211 GLY B C 1
ATOM 4249 O O . GLY B 1 211 ? -16.375 17.594 1.716 1 93.69 211 GLY B O 1
ATOM 4250 N N . CYS B 1 212 ? -16.766 15.578 2.559 1 95.25 212 CYS B N 1
ATOM 4251 C CA . CYS B 1 212 ? -16.922 16.078 3.922 1 95.25 212 CYS B CA 1
ATOM 4252 C C . CYS B 1 212 ? -15.711 15.688 4.773 1 95.25 212 CYS B C 1
ATOM 4254 O O . CYS B 1 212 ? -15.086 14.648 4.535 1 95.25 212 CYS B O 1
ATOM 4256 N N . LEU B 1 213 ? -15.453 16.516 5.746 1 96.94 213 LEU B N 1
ATOM 4257 C CA . LEU B 1 213 ? -14.414 16.219 6.719 1 96.94 213 LEU B CA 1
ATOM 4258 C C . LEU B 1 213 ? -14.953 15.328 7.836 1 96.94 213 LEU B C 1
ATOM 4260 O O . LEU B 1 213 ? -15.773 15.773 8.648 1 96.94 213 LEU B O 1
ATOM 4264 N N . GLU B 1 214 ? -14.484 14.109 7.93 1 96 214 GLU B N 1
ATOM 4265 C CA . GLU B 1 214 ? -14.938 13.156 8.938 1 96 214 GLU B CA 1
ATOM 4266 C C . GLU B 1 214 ? -14.242 13.398 10.273 1 96 214 GLU B C 1
ATOM 4268 O O . GLU B 1 214 ? -14.875 13.305 11.328 1 96 214 GLU B O 1
ATOM 4273 N N . GLN B 1 215 ? -13.039 13.633 10.25 1 97 215 GLN B N 1
ATOM 4274 C CA . GLN B 1 215 ? -12.227 13.828 11.445 1 97 215 GLN B CA 1
ATOM 4275 C C . GLN B 1 215 ? -10.891 14.484 11.102 1 97 215 GLN B C 1
ATOM 4277 O O . GLN B 1 215 ? -10.289 14.172 10.07 1 97 215 GLN B O 1
ATOM 4282 N N . TRP B 1 216 ? -10.516 15.398 11.812 1 97.56 216 TRP B N 1
ATOM 4283 C CA . TRP B 1 216 ? -9.25 16.109 11.75 1 97.56 216 TRP B CA 1
ATOM 4284 C C . TRP B 1 216 ? -8.531 16.062 13.094 1 97.56 216 TRP B C 1
ATOM 4286 O O . TRP B 1 216 ? -8.953 16.719 14.055 1 97.56 216 TRP B O 1
ATOM 4296 N N . ASP B 1 217 ? -7.422 15.281 13.156 1 97.88 217 ASP B N 1
ATOM 4297 C CA . ASP B 1 217 ? -6.797 15.008 14.445 1 97.88 217 ASP B CA 1
ATOM 4298 C C . ASP B 1 217 ? -5.371 14.484 14.266 1 97.88 217 ASP B C 1
ATOM 4300 O O . ASP B 1 217 ? -4.887 14.367 13.141 1 97.88 217 ASP B O 1
ATOM 4304 N N . THR B 1 218 ? -4.691 14.273 15.398 1 97.25 218 THR B N 1
ATOM 4305 C CA . THR B 1 218 ? -3.395 13.602 15.344 1 97.25 218 THR B CA 1
ATOM 4306 C C . THR B 1 218 ? -3.549 12.164 14.859 1 97.25 218 THR B C 1
ATOM 4308 O O . THR B 1 218 ? -4.625 11.57 14.984 1 97.25 218 THR B O 1
ATOM 4311 N N . PRO B 1 219 ? -2.496 11.625 14.289 1 97 219 PRO B N 1
ATOM 4312 C CA . PRO B 1 219 ? -2.545 10.227 13.852 1 97 219 PRO B CA 1
ATOM 4313 C C . PRO B 1 219 ? -2.988 9.281 14.969 1 97 219 PRO B C 1
ATOM 4315 O O . PRO B 1 219 ? -3.842 8.414 14.742 1 97 219 PRO B O 1
ATOM 4318 N N . GLU B 1 220 ? -2.508 9.461 16.156 1 96 220 GLU B N 1
ATOM 4319 C CA . GLU B 1 220 ? -2.824 8.586 17.281 1 96 220 GLU B CA 1
ATOM 4320 C C . GLU B 1 220 ? -4.305 8.672 17.641 1 96 220 GLU B C 1
ATOM 4322 O O . GLU B 1 220 ? -4.953 7.645 17.859 1 96 220 GLU B O 1
ATOM 4327 N N . ARG B 1 221 ? -4.805 9.859 17.656 1 95.62 221 ARG B N 1
ATOM 4328 C CA . ARG B 1 221 ? -6.199 10.039 18.031 1 95.62 221 ARG B CA 1
ATOM 4329 C C . ARG B 1 221 ? -7.133 9.516 16.938 1 95.62 221 ARG B C 1
ATOM 4331 O O . ARG B 1 221 ? -8.211 9 17.234 1 95.62 221 ARG B O 1
ATOM 4338 N N . LEU B 1 222 ? -6.742 9.68 15.719 1 95.38 222 LEU B N 1
ATOM 4339 C CA . LEU B 1 222 ? -7.543 9.125 14.633 1 95.38 222 LEU B CA 1
ATOM 4340 C C . LEU B 1 222 ? -7.719 7.617 14.805 1 95.38 222 LEU B C 1
ATOM 4342 O O . LEU B 1 222 ? -8.805 7.082 14.57 1 95.38 222 LEU B O 1
ATOM 4346 N N . TYR B 1 223 ? -6.66 6.961 15.211 1 94.94 223 TYR B N 1
ATOM 4347 C CA . TYR B 1 223 ? -6.68 5.512 15.352 1 94.94 223 TYR B CA 1
ATOM 4348 C C . TYR B 1 223 ? -7.32 5.102 16.672 1 94.94 223 TYR B C 1
ATOM 4350 O O . TYR B 1 223 ? -8.125 4.172 16.719 1 94.94 223 TYR B O 1
ATOM 4358 N N . ARG B 1 224 ? -7.07 5.824 17.75 1 93.88 224 ARG B N 1
ATOM 4359 C CA . ARG B 1 224 ? -7.461 5.402 19.094 1 93.88 224 ARG B CA 1
ATOM 4360 C C . ARG B 1 224 ? -8.859 5.895 19.438 1 93.88 224 ARG B C 1
ATOM 4362 O O . ARG B 1 224 ? -9.531 5.316 20.297 1 93.88 224 ARG B O 1
ATOM 4369 N N . ALA B 1 225 ? -9.227 7 18.75 1 94.25 225 ALA B N 1
ATOM 4370 C CA . ALA B 1 225 ? -10.523 7.602 19.031 1 94.25 225 ALA B CA 1
ATOM 4371 C C . ALA B 1 225 ? -11.219 8.055 17.75 1 94.25 225 ALA B C 1
ATOM 4373 O O . ALA B 1 225 ? -11.531 9.234 17.594 1 94.25 225 ALA B O 1
ATOM 4374 N N . PRO B 1 226 ? -11.5 7.059 16.922 1 95.88 226 PRO B N 1
ATOM 4375 C CA . PRO B 1 226 ? -12.234 7.434 15.711 1 95.88 226 PRO B CA 1
ATOM 4376 C C . PRO B 1 226 ? -13.609 8.023 16.016 1 95.88 226 PRO B C 1
ATOM 4378 O O . PRO B 1 226 ? -14.312 7.531 16.906 1 95.88 226 PRO B O 1
ATOM 4381 N N . ARG B 1 227 ? -14.023 9.031 15.258 1 94.69 227 ARG B N 1
ATOM 4382 C CA . ARG B 1 227 ? -15.25 9.758 15.562 1 94.69 227 ARG B CA 1
ATOM 4383 C C . ARG B 1 227 ? -16.422 9.211 14.758 1 94.69 227 ARG B C 1
ATOM 4385 O O . ARG B 1 227 ? -17.562 9.664 14.914 1 94.69 227 ARG B O 1
ATOM 4392 N N . SER B 1 228 ? -16.172 8.289 13.859 1 94.12 228 SER B N 1
ATOM 4393 C CA . SER B 1 228 ? -17.219 7.68 13.047 1 94.12 228 SER B CA 1
ATOM 4394 C C . SER B 1 228 ? -16.844 6.262 12.633 1 94.12 228 SER B C 1
ATOM 4396 O O . SER B 1 228 ? -15.688 5.867 12.719 1 94.12 228 SER B O 1
ATOM 4398 N N . ARG B 1 229 ? -17.906 5.535 12.234 1 93.81 229 ARG B N 1
ATOM 4399 C CA . ARG B 1 229 ? -17.703 4.199 11.68 1 93.81 229 ARG B CA 1
ATOM 4400 C C . ARG B 1 229 ? -16.781 4.242 10.469 1 93.81 229 ARG B C 1
ATOM 4402 O O . ARG B 1 229 ? -15.945 3.355 10.289 1 93.81 229 ARG B O 1
ATOM 4409 N N . PHE B 1 230 ? -16.953 5.281 9.734 1 93.44 230 PHE B N 1
ATOM 4410 C CA . PHE B 1 230 ? -16.156 5.41 8.531 1 93.44 230 PHE B CA 1
ATOM 4411 C C . PHE B 1 230 ? -14.68 5.535 8.867 1 93.44 230 PHE B C 1
ATOM 4413 O O . PHE B 1 230 ? -13.844 4.809 8.32 1 93.44 230 PHE B O 1
ATOM 4420 N N . VAL B 1 231 ? -14.289 6.402 9.797 1 95.38 231 VAL B N 1
ATOM 4421 C CA . VAL B 1 231 ? -12.898 6.625 10.164 1 95.38 231 VAL B CA 1
ATOM 4422 C C . VAL B 1 231 ? -12.297 5.344 10.742 1 95.38 231 VAL B C 1
ATOM 4424 O O . VAL B 1 231 ? -11.188 4.957 10.383 1 95.38 231 VAL B O 1
ATOM 4427 N N . ALA B 1 232 ? -13.094 4.68 11.578 1 94.94 232 ALA B N 1
ATOM 4428 C CA . ALA B 1 232 ? -12.617 3.441 12.188 1 94.94 232 ALA B CA 1
ATOM 4429 C C . ALA B 1 232 ? -12.32 2.383 11.133 1 94.94 232 ALA B C 1
ATOM 4431 O O . ALA B 1 232 ? -11.289 1.706 11.195 1 94.94 232 ALA B O 1
ATOM 4432 N N . ARG B 1 233 ? -13.172 2.271 10.164 1 92.88 233 ARG B N 1
ATOM 4433 C CA . ARG B 1 233 ? -13.023 1.265 9.117 1 92.88 233 ARG B CA 1
ATOM 4434 C C . ARG B 1 233 ? -11.938 1.661 8.125 1 92.88 233 ARG B C 1
ATOM 4436 O O . ARG B 1 233 ? -11.102 0.835 7.746 1 92.88 233 ARG B O 1
ATOM 4443 N N . PHE B 1 234 ? -11.953 2.867 7.738 1 91.88 234 PHE B N 1
ATOM 4444 C CA . PHE B 1 234 ? -11.055 3.326 6.688 1 91.88 234 PHE B CA 1
ATOM 4445 C C . PHE B 1 234 ? -9.617 3.379 7.195 1 91.88 234 PHE B C 1
ATOM 4447 O O . PHE B 1 234 ? -8.688 2.996 6.48 1 91.88 234 PHE B O 1
ATOM 4454 N N . VAL B 1 235 ? -9.406 3.83 8.43 1 92.62 235 VAL B N 1
ATOM 4455 C CA . VAL B 1 235 ? -8.07 4.039 8.984 1 92.62 235 VAL B CA 1
ATOM 4456 C C . VAL B 1 235 ? -7.574 2.748 9.633 1 92.62 235 VAL B C 1
ATOM 4458 O O . VAL B 1 235 ? -6.426 2.346 9.43 1 92.62 235 VAL B O 1
ATOM 4461 N N . GLY B 1 236 ? -8.461 2.146 10.367 1 91.44 236 GLY B N 1
ATOM 4462 C CA . GLY B 1 236 ? -8 1.017 11.156 1 91.44 236 GLY B CA 1
ATOM 4463 C C . GLY B 1 236 ? -8.547 -0.313 10.672 1 91.44 236 GLY B C 1
ATOM 4464 O O . GLY B 1 236 ? -8.328 -1.348 11.312 1 91.44 236 GLY B O 1
ATOM 4465 N N . ARG B 1 237 ? -9.344 -0.344 9.664 1 91.12 237 ARG B N 1
ATOM 4466 C CA . ARG B 1 237 ? -9.992 -1.558 9.164 1 91.12 237 ARG B CA 1
ATOM 4467 C C . ARG B 1 237 ? -10.812 -2.227 10.266 1 91.12 237 ARG B C 1
ATOM 4469 O O . ARG B 1 237 ? -10.758 -3.447 10.43 1 91.12 237 ARG B O 1
ATOM 4476 N N . ALA B 1 238 ? -11.492 -1.486 10.914 1 95 238 ALA B N 1
ATOM 4477 C CA . ALA B 1 238 ? -12.164 -1.931 12.133 1 95 238 ALA B CA 1
ATOM 4478 C C . ALA B 1 238 ? -13.328 -2.859 11.805 1 95 238 ALA B C 1
ATOM 4480 O O . ALA B 1 238 ? -14.047 -2.641 10.828 1 95 238 ALA B O 1
ATOM 4481 N N . ASN B 1 239 ? -13.398 -3.893 12.617 1 95.75 239 ASN B N 1
ATOM 4482 C CA . ASN B 1 239 ? -14.664 -4.602 12.766 1 95.75 239 ASN B CA 1
ATOM 4483 C C . ASN B 1 239 ? -15.633 -3.84 13.664 1 95.75 239 ASN B C 1
ATOM 4485 O O . ASN B 1 239 ? -15.227 -3.285 14.688 1 95.75 239 ASN B O 1
ATOM 4489 N N . VAL B 1 240 ? -16.875 -3.787 13.281 1 94.94 240 VAL B N 1
ATOM 4490 C CA . VAL B 1 240 ? -17.812 -3.041 14.102 1 94.94 240 VAL B CA 1
ATOM 4491 C C . VAL B 1 240 ? -18.844 -4 14.703 1 94.94 240 VAL B C 1
ATOM 4493 O O . VAL B 1 240 ? -19.5 -4.754 13.984 1 94.94 240 VAL B O 1
ATOM 4496 N N . LEU B 1 241 ? -18.938 -3.932 15.984 1 94.5 241 LEU B N 1
ATOM 4497 C CA . LEU B 1 241 ? -19.875 -4.754 16.75 1 94.5 241 LEU B CA 1
ATOM 4498 C C . LEU B 1 241 ? -20.984 -3.902 17.344 1 94.5 241 LEU B C 1
ATOM 4500 O O . LEU B 1 241 ? -20.719 -2.879 17.984 1 94.5 241 LEU B O 1
ATOM 4504 N N . VAL B 1 242 ? -22.188 -4.348 17.125 1 94.44 242 VAL B N 1
ATOM 4505 C CA . VAL B 1 242 ? -23.328 -3.684 17.719 1 94.44 242 VAL B CA 1
ATOM 4506 C C . VAL B 1 242 ? -23.797 -4.465 18.953 1 94.44 242 VAL B C 1
ATOM 4508 O O . VAL B 1 242 ? -23.891 -5.691 18.906 1 94.44 242 VAL B O 1
ATOM 4511 N N . ALA B 1 243 ? -23.969 -3.723 20.016 1 94.88 243 ALA B N 1
ATOM 4512 C CA . ALA B 1 243 ? -24.453 -4.336 21.25 1 94.88 243 ALA B CA 1
ATOM 4513 C C . ALA B 1 243 ? -25.625 -3.549 21.828 1 94.88 243 ALA B C 1
ATOM 4515 O O . ALA B 1 243 ? -25.641 -2.318 21.734 1 94.88 243 ALA B O 1
ATOM 4516 N N . ARG B 1 244 ? -26.5 -4.273 22.375 1 95.38 244 ARG B N 1
ATOM 4517 C CA . ARG B 1 244 ? -27.672 -3.676 23 1 95.38 244 ARG B CA 1
ATOM 4518 C C . ARG B 1 244 ? -27.703 -3.928 24.5 1 95.38 244 ARG B C 1
ATOM 4520 O O . ARG B 1 244 ? -27.312 -5.008 24.953 1 95.38 244 ARG B O 1
ATOM 4527 N N . ARG B 1 245 ? -28.219 -2.924 25.156 1 93.88 245 ARG B N 1
ATOM 4528 C CA . ARG B 1 245 ? -28.312 -3.033 26.609 1 93.88 245 ARG B CA 1
ATOM 4529 C C . ARG B 1 245 ? -29.453 -3.961 27 1 93.88 245 ARG B C 1
ATOM 4531 O O . ARG B 1 245 ? -30.578 -3.822 26.516 1 93.88 245 ARG B O 1
ATOM 4538 N N . THR B 1 246 ? -29.156 -4.934 27.828 1 93.25 246 THR B N 1
ATOM 4539 C CA . THR B 1 246 ? -30.125 -5.844 28.422 1 93.25 246 THR B CA 1
ATOM 4540 C C . THR B 1 246 ? -29.906 -5.953 29.938 1 93.25 246 THR B C 1
ATOM 4542 O O . THR B 1 246 ? -28.906 -5.469 30.453 1 93.25 246 THR B O 1
ATOM 4545 N N . PRO B 1 247 ? -30.891 -6.5 30.609 1 91.75 247 PRO B N 1
ATOM 4546 C CA . PRO B 1 247 ? -30.703 -6.672 32.062 1 91.75 247 PRO B CA 1
ATOM 4547 C C . PRO B 1 247 ? -29.469 -7.5 32.406 1 91.75 247 PRO B C 1
ATOM 4549 O O . PRO B 1 247 ? -28.891 -7.324 33.469 1 91.75 247 PRO B O 1
ATOM 4552 N N . GLU B 1 248 ? -29 -8.344 31.5 1 92.81 248 GLU B N 1
ATOM 4553 C CA . GLU B 1 248 ? -27.859 -9.234 31.75 1 92.81 248 GLU B CA 1
ATOM 4554 C C . GLU B 1 248 ? -26.547 -8.57 31.344 1 92.81 248 GLU B C 1
ATOM 4556 O O . GLU B 1 248 ? -25.469 -9.086 31.641 1 92.81 248 GLU B O 1
ATOM 4561 N N . GLY B 1 249 ? -26.703 -7.43 30.703 1 92.81 249 GLY B N 1
ATOM 4562 C CA . GLY B 1 249 ? -25.531 -6.754 30.188 1 92.81 249 GLY B CA 1
ATOM 4563 C C . GLY B 1 249 ? -25.688 -6.277 28.75 1 92.81 249 GLY B C 1
ATOM 4564 O O . GLY B 1 249 ? -26.797 -5.938 28.328 1 92.81 249 GLY B O 1
ATOM 4565 N N . TRP B 1 250 ? -24.578 -6.168 28.125 1 93.44 250 TRP B N 1
ATOM 4566 C CA . TRP B 1 250 ? -24.625 -5.738 26.734 1 93.44 250 TRP B CA 1
ATOM 4567 C C . TRP B 1 250 ? -24.562 -6.934 25.781 1 93.44 250 TRP B C 1
ATOM 4569 O O . TRP B 1 250 ? -23.547 -7.617 25.703 1 93.44 250 TRP B O 1
ATOM 4579 N N . GLN B 1 251 ? -25.672 -7.164 25.047 1 95.12 251 GLN B N 1
ATOM 4580 C CA . GLN B 1 251 ? -25.812 -8.336 24.188 1 95.12 251 GLN B CA 1
ATOM 4581 C C . GLN B 1 251 ? -25.438 -8.008 22.75 1 95.12 251 GLN B C 1
ATOM 4583 O O . GLN B 1 251 ? -25.875 -6.988 22.203 1 95.12 251 GLN B O 1
ATOM 4588 N N . SER B 1 252 ? -24.594 -8.82 22.156 1 94.5 252 SER B N 1
ATOM 4589 C CA . SER B 1 252 ? -24.234 -8.734 20.734 1 94.5 252 SER B CA 1
ATOM 4590 C C . SER B 1 252 ? -24.391 -10.078 20.047 1 94.5 252 SER B C 1
ATOM 4592 O O . SER B 1 252 ? -24.781 -11.062 20.672 1 94.5 252 SER B O 1
ATOM 4594 N N . GLU B 1 253 ? -24.109 -10.109 18.719 1 94.19 253 GLU B N 1
ATOM 4595 C CA . GLU B 1 253 ? -24.203 -11.367 17.984 1 94.19 253 GLU B CA 1
ATOM 4596 C C . GLU B 1 253 ? -23.109 -12.344 18.422 1 94.19 253 GLU B C 1
ATOM 4598 O O . GLU B 1 253 ? -23.188 -13.539 18.141 1 94.19 253 GLU B O 1
ATOM 4603 N N . LEU B 1 254 ? -22.125 -11.82 19.188 1 93 254 LEU B N 1
ATOM 4604 C CA . LEU B 1 254 ? -21.047 -12.672 19.688 1 93 254 LEU B CA 1
ATOM 4605 C C . LEU B 1 254 ? -21.297 -13.07 21.141 1 93 254 LEU B C 1
ATOM 4607 O O . LEU B 1 254 ? -20.438 -13.703 21.766 1 93 254 LEU B O 1
ATOM 4611 N N . GLY B 1 255 ? -22.406 -12.633 21.656 1 92.06 255 GLY B N 1
ATOM 4612 C CA . GLY B 1 255 ? -22.734 -12.875 23.047 1 92.06 255 GLY B CA 1
ATOM 4613 C C . GLY B 1 255 ? -22.609 -11.633 23.906 1 92.06 255 GLY B C 1
ATOM 4614 O O . GLY B 1 255 ? -22.719 -10.508 23.406 1 92.06 255 GLY B O 1
ATOM 4615 N N . LEU B 1 256 ? -22.484 -11.867 25.203 1 92.75 256 LEU B N 1
ATOM 4616 C CA . LEU B 1 256 ? -22.359 -10.75 26.141 1 92.75 256 LEU B CA 1
ATOM 4617 C C . LEU B 1 256 ? -20.969 -10.125 26.062 1 92.75 256 LEU B C 1
ATOM 4619 O O . LEU B 1 256 ? -19.969 -10.844 26.016 1 92.75 256 LEU B O 1
ATOM 4623 N N . LEU B 1 257 ? -21 -8.82 26.016 1 91.88 257 LEU B N 1
ATOM 4624 C CA . LEU B 1 257 ? -19.703 -8.133 26.031 1 91.88 257 LEU B CA 1
ATOM 4625 C C . LEU B 1 257 ? -18.969 -8.406 27.344 1 91.88 257 LEU B C 1
ATOM 4627 O O . LEU B 1 257 ? -19.594 -8.461 28.406 1 91.88 257 LEU B O 1
ATOM 4631 N N . PRO B 1 258 ? -17.641 -8.523 27.219 1 90.06 258 PRO B N 1
ATOM 4632 C CA . PRO B 1 258 ? -16.844 -8.766 28.422 1 90.06 258 PRO B CA 1
ATOM 4633 C C . PRO B 1 258 ? -16.609 -7.496 29.234 1 90.06 258 PRO B C 1
ATOM 4635 O O . PRO B 1 258 ? -15.82 -7.508 30.188 1 90.06 258 PRO B O 1
ATOM 4638 N N . PHE B 1 259 ? -17.156 -6.359 28.875 1 88.88 259 PHE B N 1
ATOM 4639 C CA . PHE B 1 259 ? -17.062 -5.09 29.594 1 88.88 259 PHE B CA 1
ATOM 4640 C C . PHE B 1 259 ? -18.344 -4.281 29.438 1 88.88 259 PHE B C 1
ATOM 4642 O O . PHE B 1 259 ? -19.188 -4.594 28.594 1 88.88 259 PHE B O 1
ATOM 4649 N N . ALA B 1 260 ? -18.469 -3.287 30.328 1 86.12 260 ALA B N 1
ATOM 4650 C CA . ALA B 1 260 ? -19.641 -2.424 30.281 1 86.12 260 ALA B CA 1
ATOM 4651 C C . ALA B 1 260 ? -19.297 -1.059 29.688 1 86.12 260 ALA B C 1
ATOM 4653 O O . ALA B 1 260 ? -18.547 -0.289 30.297 1 86.12 260 ALA B O 1
ATOM 4654 N N . PRO B 1 261 ? -19.891 -0.843 28.484 1 86.81 261 PRO B N 1
ATOM 4655 C CA . PRO B 1 261 ? -19.672 0.497 27.938 1 86.81 261 PRO B CA 1
ATOM 4656 C C . PRO B 1 261 ? -20.219 1.601 28.844 1 86.81 261 PRO B C 1
ATOM 4658 O O . PRO B 1 261 ? -21.266 1.43 29.453 1 86.81 261 PRO B O 1
ATOM 4661 N N . ALA B 1 262 ? -19.484 2.707 28.922 1 83.75 262 ALA B N 1
ATOM 4662 C CA . ALA B 1 262 ? -19.922 3.852 29.734 1 83.75 262 ALA B CA 1
ATOM 4663 C C . ALA B 1 262 ? -20.859 4.754 28.938 1 83.75 262 ALA B C 1
ATOM 4665 O O . ALA B 1 262 ? -20.438 5.797 28.438 1 83.75 262 ALA B O 1
ATOM 4666 N N . THR B 1 263 ? -22.031 4.41 28.844 1 86.75 263 THR B N 1
ATOM 4667 C CA . THR B 1 263 ? -23.016 5.191 28.109 1 86.75 263 THR B CA 1
ATOM 4668 C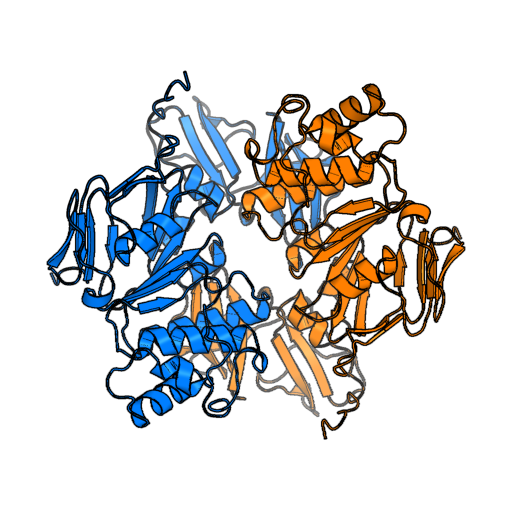 C . THR B 1 263 ? -24.422 4.914 28.625 1 86.75 263 THR B C 1
ATOM 4670 O O . THR B 1 263 ? -24.672 3.859 29.203 1 86.75 263 THR B O 1
ATOM 4673 N N . ASP B 1 264 ? -25.297 5.844 28.422 1 86.56 264 ASP B N 1
ATOM 4674 C CA . ASP B 1 264 ? -26.688 5.668 28.797 1 86.56 264 ASP B CA 1
ATOM 4675 C C . ASP B 1 264 ? -27.531 5.234 27.594 1 86.56 264 ASP B C 1
ATOM 4677 O O . ASP B 1 264 ? -28.719 4.965 27.734 1 86.56 264 ASP B O 1
ATOM 4681 N N . ALA B 1 265 ? -26.828 5.102 26.531 1 89.06 265 ALA B N 1
ATOM 4682 C CA . ALA B 1 265 ? -27.547 4.723 25.312 1 89.06 265 ALA B CA 1
ATOM 4683 C C . ALA B 1 265 ? -28.031 3.279 25.391 1 89.06 265 ALA B C 1
ATOM 4685 O O . ALA B 1 265 ? -27.5 2.48 26.172 1 89.06 265 ALA B O 1
ATOM 4686 N N . ALA B 1 266 ? -29.062 2.939 24.609 1 91.5 266 ALA B N 1
ATOM 4687 C CA . ALA B 1 266 ? -29.625 1.591 24.578 1 91.5 266 ALA B CA 1
ATOM 4688 C C . ALA B 1 266 ? -28.828 0.686 23.641 1 91.5 266 ALA B C 1
ATOM 4690 O O . ALA B 1 266 ? -28.938 -0.541 23.703 1 91.5 266 ALA B O 1
ATOM 4691 N N . GLN B 1 267 ? -28.109 1.345 22.734 1 93.62 267 GLN B N 1
ATOM 4692 C CA . GLN B 1 267 ? -27.297 0.625 21.766 1 93.62 267 GLN B CA 1
ATOM 4693 C C . GLN B 1 267 ? -25.953 1.312 21.547 1 93.62 267 GLN B C 1
ATOM 4695 O O . GLN B 1 267 ? -25.859 2.539 21.625 1 93.62 267 GLN B O 1
ATOM 4700 N N . VAL B 1 268 ? -24.969 0.444 21.375 1 92.81 268 VAL B N 1
ATOM 4701 C CA . VAL B 1 268 ? -23.641 1.006 21.156 1 92.81 268 VAL B CA 1
ATOM 4702 C C . VAL B 1 268 ? -22.969 0.277 19.984 1 92.81 268 VAL B C 1
ATOM 4704 O O . VAL B 1 268 ? -23.312 -0.87 19.688 1 92.81 268 VAL B O 1
ATOM 4707 N N . GLU B 1 269 ? -22.109 1.002 19.312 1 94.5 269 GLU B N 1
ATOM 4708 C CA . GLU B 1 269 ? -21.203 0.42 18.328 1 94.5 269 GLU B CA 1
ATOM 4709 C C . GLU B 1 269 ? -19.766 0.411 18.828 1 94.5 269 GLU B C 1
ATOM 4711 O O . GLU B 1 269 ? -19.266 1.419 19.344 1 94.5 269 GLU B O 1
ATOM 4716 N N . ILE B 1 270 ? -19.219 -0.753 18.688 1 94.06 270 ILE B N 1
ATOM 4717 C CA . ILE B 1 270 ? -17.844 -0.936 19.156 1 94.06 270 ILE B CA 1
ATOM 4718 C C . ILE B 1 270 ? -16.953 -1.293 17.969 1 94.06 270 ILE B C 1
ATOM 4720 O O . ILE B 1 270 ? -17.25 -2.227 17.219 1 94.06 270 ILE B O 1
ATOM 4724 N N . ALA B 1 271 ? -15.906 -0.514 17.812 1 95.81 271 ALA B N 1
ATOM 4725 C CA . ALA B 1 271 ? -14.898 -0.82 16.797 1 95.81 271 ALA B CA 1
ATOM 4726 C C . ALA B 1 271 ? -13.805 -1.713 17.359 1 95.81 271 ALA B C 1
ATOM 4728 O O . ALA B 1 271 ? -13.234 -1.414 18.422 1 95.81 271 ALA B O 1
ATOM 4729 N N . LEU B 1 272 ? -13.609 -2.824 16.703 1 96.19 272 LEU B N 1
ATOM 4730 C CA . LEU B 1 272 ? -12.531 -3.75 17.016 1 96.19 272 LEU B CA 1
ATOM 4731 C C . LEU B 1 272 ? -11.586 -3.898 15.836 1 96.19 272 LEU B C 1
ATOM 4733 O O . LEU B 1 272 ? -11.969 -4.43 14.789 1 96.19 272 LEU B O 1
ATOM 4737 N N . TYR B 1 273 ? -10.375 -3.426 16.078 1 96.19 273 TYR B N 1
ATOM 4738 C CA . TYR B 1 273 ? -9.406 -3.596 14.992 1 96.19 273 TYR B CA 1
ATOM 4739 C C . TYR B 1 273 ? -9.008 -5.059 14.844 1 96.19 273 TYR B C 1
ATOM 4741 O O . TYR B 1 273 ? -9.133 -5.844 15.789 1 96.19 273 TYR B O 1
ATOM 4749 N N . PRO B 1 274 ? -8.555 -5.461 13.648 1 95.56 274 PRO B N 1
ATOM 4750 C CA . PRO B 1 274 ? -8.273 -6.875 13.391 1 95.56 274 PRO B CA 1
ATOM 4751 C C . PRO B 1 274 ? -7.246 -7.461 14.352 1 95.56 274 PRO B C 1
ATOM 4753 O O . PRO B 1 274 ? -7.344 -8.633 14.727 1 95.56 274 PRO B O 1
ATOM 4756 N N . GLU B 1 275 ? -6.309 -6.656 14.758 1 94.19 275 GLU B N 1
ATOM 4757 C CA . GLU B 1 275 ? -5.254 -7.145 15.641 1 94.19 275 GLU B CA 1
ATOM 4758 C C . GLU B 1 275 ? -5.77 -7.328 17.062 1 94.19 275 GLU B C 1
ATOM 4760 O O . GLU B 1 275 ? -5.109 -7.957 17.891 1 94.19 275 GLU B O 1
ATOM 4765 N N . ALA B 1 276 ? -6.945 -6.781 17.344 1 93.62 276 ALA B N 1
ATOM 4766 C CA . ALA B 1 276 ? -7.508 -6.844 18.703 1 93.62 276 ALA B CA 1
ATOM 4767 C C . ALA B 1 276 ? -8.391 -8.078 18.875 1 93.62 276 ALA B C 1
ATOM 4769 O O . ALA B 1 276 ? -8.812 -8.398 19.984 1 93.62 276 ALA B O 1
ATOM 4770 N N . VAL B 1 277 ? -8.617 -8.773 17.766 1 94.75 277 VAL B N 1
ATOM 4771 C CA . VAL B 1 277 ? -9.508 -9.93 17.781 1 94.75 277 VAL B CA 1
ATOM 4772 C C . VAL B 1 277 ? -8.688 -11.219 17.781 1 94.75 277 VAL B C 1
ATOM 4774 O O . VAL B 1 277 ? -7.828 -11.414 16.922 1 94.75 277 VAL B O 1
ATOM 4777 N N . CYS B 1 278 ? -8.969 -12.023 18.75 1 95.25 278 CYS B N 1
ATOM 4778 C CA . CYS B 1 278 ? -8.289 -13.312 18.844 1 95.25 278 CYS B CA 1
ATOM 4779 C C . CYS B 1 278 ? -9.25 -14.453 18.547 1 95.25 278 CYS B C 1
ATOM 4781 O O . CYS B 1 278 ? -10.305 -14.562 19.172 1 95.25 278 CYS B O 1
ATOM 4783 N N . CYS B 1 279 ? -8.844 -15.266 17.609 1 95.88 279 CYS B N 1
ATOM 4784 C CA . CYS B 1 279 ? -9.648 -16.422 17.25 1 95.88 279 CYS B CA 1
ATOM 4785 C C . CYS B 1 279 ? -9.227 -17.656 18.031 1 95.88 279 CYS B C 1
ATOM 4787 O O . CYS B 1 279 ? -8.07 -18.078 17.984 1 95.88 279 CYS B O 1
ATOM 4789 N N . VAL B 1 280 ? -10.188 -18.219 18.719 1 96 280 VAL B N 1
ATOM 4790 C CA . VAL B 1 280 ? -9.93 -19.453 19.453 1 96 280 VAL B CA 1
ATOM 4791 C C . VAL B 1 280 ? -10.828 -20.578 18.938 1 96 280 VAL B C 1
ATOM 4793 O O . VAL B 1 280 ? -12.055 -20.484 19.016 1 96 280 VAL B O 1
ATOM 4796 N N . PRO B 1 281 ? -10.148 -21.562 18.406 1 96.31 281 PRO B N 1
ATOM 4797 C CA . PRO B 1 281 ? -10.969 -22.656 17.906 1 96.31 281 PRO B CA 1
ATOM 4798 C C . PRO B 1 281 ? -11.867 -23.281 18.969 1 96.31 281 PRO B C 1
ATOM 4800 O O . PRO B 1 281 ? -11.43 -23.469 20.109 1 96.31 281 PRO B O 1
ATOM 4803 N N . ALA B 1 282 ? -13.117 -23.453 18.656 1 96.12 282 ALA B N 1
ATOM 4804 C CA . ALA B 1 282 ? -14.109 -24.062 19.547 1 96.12 282 ALA B CA 1
ATOM 4805 C C . ALA B 1 282 ? -15.258 -24.672 18.75 1 96.12 282 ALA B C 1
ATOM 4807 O O . ALA B 1 282 ? -15.805 -24.047 17.844 1 96.12 282 ALA B O 1
ATOM 4808 N N . ALA B 1 283 ? -15.633 -25.812 19.109 1 93.94 283 ALA B N 1
ATOM 4809 C CA . ALA B 1 283 ? -16.719 -26.516 18.422 1 93.94 283 ALA B CA 1
ATOM 4810 C C . ALA B 1 283 ? -18.016 -25.703 18.484 1 93.94 283 ALA B C 1
ATOM 4812 O O . ALA B 1 283 ? -18.812 -25.734 17.547 1 93.94 283 ALA B O 1
ATOM 4813 N N . ASP B 1 284 ? -18.141 -24.969 19.594 1 92.69 284 ASP B N 1
ATOM 4814 C CA . ASP B 1 284 ? -19.344 -24.156 19.75 1 92.69 284 ASP B CA 1
ATOM 4815 C C . ASP B 1 284 ? -19.094 -22.703 19.375 1 92.69 284 ASP B C 1
ATOM 4817 O O . ASP B 1 284 ? -19.797 -21.812 19.828 1 92.69 284 ASP B O 1
ATOM 4821 N N . GLY B 1 285 ? -18.109 -22.516 18.641 1 93.94 285 GLY B N 1
ATOM 4822 C CA . GLY B 1 285 ? -17.766 -21.172 18.219 1 93.94 285 GLY B CA 1
ATOM 4823 C C . GLY B 1 285 ? -18.875 -20.516 17.406 1 93.94 285 GLY B C 1
ATOM 4824 O O . GLY B 1 285 ? -19.547 -21.172 16.609 1 93.94 285 GLY B O 1
ATOM 4825 N N . VAL B 1 286 ? -19.031 -19.219 17.609 1 92.19 286 VAL B N 1
ATOM 4826 C CA . VAL B 1 286 ? -20.156 -18.5 17 1 92.19 286 VAL B CA 1
ATOM 4827 C C . VAL B 1 286 ? -19.75 -18.016 15.602 1 92.19 286 VAL B C 1
ATOM 4829 O O . VAL B 1 286 ? -20.609 -17.812 14.75 1 92.19 286 VAL B O 1
ATOM 4832 N N . ALA B 1 287 ? -18.469 -17.797 15.391 1 96.25 287 ALA B N 1
ATOM 4833 C CA . ALA B 1 287 ? -17.984 -17.391 14.078 1 96.25 287 ALA B CA 1
ATOM 4834 C C . ALA B 1 287 ? -17.25 -18.531 13.391 1 96.25 287 ALA B C 1
ATOM 4836 O O . ALA B 1 287 ? -16.828 -19.5 14.039 1 96.25 287 ALA B O 1
ATOM 4837 N N . VAL B 1 288 ? -17.188 -18.453 12.094 1 97.44 288 VAL B N 1
ATOM 4838 C CA . VAL B 1 288 ? -16.5 -19.484 11.32 1 97.44 288 VAL B CA 1
ATOM 4839 C C . VAL B 1 288 ? -15.445 -18.844 10.422 1 97.44 288 VAL B C 1
ATOM 4841 O O . VAL B 1 288 ? -15.688 -17.797 9.812 1 97.44 288 VAL B O 1
ATOM 4844 N N . ILE B 1 289 ? -14.297 -19.438 10.406 1 97 289 ILE B N 1
ATOM 4845 C CA . ILE B 1 289 ? -13.25 -18.953 9.5 1 97 289 ILE B CA 1
ATOM 4846 C C . ILE B 1 289 ? -13.672 -19.203 8.055 1 97 289 ILE B C 1
ATOM 4848 O O . ILE B 1 289 ? -13.867 -20.359 7.648 1 97 289 ILE B O 1
ATOM 4852 N N . ASP B 1 290 ? -13.766 -18.141 7.336 1 94.62 290 ASP B N 1
ATOM 4853 C CA . ASP B 1 290 ? -14.18 -18.219 5.941 1 94.62 290 ASP B CA 1
ATOM 4854 C C . ASP B 1 290 ? -12.977 -18.328 5.012 1 94.62 290 ASP B C 1
ATOM 4856 O O . ASP B 1 290 ? -13.023 -19.047 4.012 1 94.62 290 ASP B O 1
ATOM 4860 N N . ALA B 1 291 ? -11.961 -17.625 5.355 1 92.75 291 ALA B N 1
ATOM 4861 C CA . ALA B 1 291 ? -10.742 -17.625 4.547 1 92.75 291 ALA B CA 1
ATOM 4862 C C . ALA B 1 291 ? -9.523 -17.297 5.395 1 92.75 291 ALA B C 1
ATOM 4864 O O . ALA B 1 291 ? -9.648 -16.734 6.488 1 92.75 291 ALA B O 1
ATOM 4865 N N . VAL B 1 292 ? -8.391 -17.703 4.859 1 93.81 292 VAL B N 1
ATOM 4866 C CA . VAL B 1 292 ? -7.113 -17.453 5.516 1 93.81 292 VAL B CA 1
ATOM 4867 C C . VAL B 1 292 ? -6.098 -16.938 4.5 1 93.81 292 VAL B C 1
ATOM 4869 O O . VAL B 1 292 ? -5.984 -17.484 3.396 1 93.81 292 VAL B O 1
ATOM 4872 N N . ALA B 1 293 ? -5.453 -15.891 4.875 1 92.94 293 ALA B N 1
ATOM 4873 C CA . ALA B 1 293 ? -4.414 -15.328 4.012 1 92.94 293 ALA B CA 1
ATOM 4874 C C . ALA B 1 293 ? -3.146 -15.023 4.801 1 92.94 293 ALA B C 1
ATOM 4876 O O . ALA B 1 293 ? -3.215 -14.523 5.93 1 92.94 293 ALA B O 1
ATOM 4877 N N . PHE B 1 294 ? -2.064 -15.367 4.223 1 94.75 294 PHE B N 1
ATOM 4878 C CA . PHE B 1 294 ? -0.786 -15.07 4.855 1 94.75 294 PHE B CA 1
ATOM 4879 C C . PHE B 1 294 ? -0.31 -13.672 4.488 1 94.75 294 PHE B C 1
ATOM 4881 O O . PHE B 1 294 ? -0.273 -13.312 3.311 1 94.75 294 PHE B O 1
ATOM 4888 N N . LEU B 1 295 ? 0.103 -12.867 5.535 1 93.06 295 LEU B N 1
ATOM 4889 C CA . LEU B 1 295 ? 0.502 -11.484 5.297 1 93.06 295 LEU B CA 1
ATOM 4890 C C . LEU B 1 295 ? 1.98 -11.289 5.613 1 93.06 295 LEU B C 1
ATOM 4892 O O . LEU B 1 295 ? 2.455 -10.148 5.691 1 93.06 295 LEU B O 1
ATOM 4896 N N . GLY B 1 296 ? 2.721 -12.328 5.82 1 92.88 296 GLY B N 1
ATOM 4897 C CA . GLY B 1 296 ? 4.113 -12.234 6.23 1 92.88 296 GLY B CA 1
ATOM 4898 C C . GLY B 1 296 ? 4.32 -12.5 7.707 1 92.88 296 GLY B C 1
ATOM 4899 O O . GLY B 1 296 ? 4.52 -13.648 8.117 1 92.88 296 GLY B O 1
ATOM 4900 N N . ARG B 1 297 ? 4.004 -11.508 8.547 1 92.81 297 ARG B N 1
ATOM 4901 C CA . ARG B 1 297 ? 4.262 -11.641 9.977 1 92.81 297 ARG B CA 1
ATOM 4902 C C . ARG B 1 297 ? 3.061 -12.25 10.695 1 92.81 297 ARG B C 1
ATOM 4904 O O . ARG B 1 297 ? 3.166 -12.656 11.852 1 92.81 297 ARG B O 1
ATOM 4911 N N . GLU B 1 298 ? 1.969 -12.305 9.969 1 95.12 298 GLU B N 1
ATOM 4912 C CA . GLU B 1 298 ? 0.73 -12.797 10.57 1 95.12 298 GLU B CA 1
ATOM 4913 C C . GLU B 1 298 ? -0.23 -13.32 9.5 1 95.12 298 GLU B C 1
ATOM 4915 O O . GLU B 1 298 ? 0.014 -13.156 8.305 1 95.12 298 GLU B O 1
ATOM 4920 N N . TYR B 1 299 ? -1.239 -14.039 9.969 1 96.06 299 TYR B N 1
ATOM 4921 C CA . TYR B 1 299 ? -2.334 -14.477 9.102 1 96.06 299 TYR B CA 1
ATOM 4922 C C . TYR B 1 299 ? -3.549 -13.57 9.273 1 96.06 299 TYR B C 1
ATOM 4924 O O . TYR B 1 299 ? -3.852 -13.125 10.383 1 96.06 299 TYR B O 1
ATOM 4932 N N . CYS B 1 300 ? -4.195 -13.273 8.211 1 95.31 300 CYS B N 1
ATOM 4933 C CA . CYS B 1 300 ? -5.504 -12.625 8.219 1 95.31 300 CYS B CA 1
ATOM 4934 C C . CYS B 1 300 ? -6.621 -13.656 8.117 1 95.31 300 CYS B C 1
ATOM 4936 O O . CYS B 1 300 ? -6.727 -14.359 7.109 1 95.31 300 CYS B O 1
ATOM 4938 N N . TYR B 1 301 ? -7.371 -13.766 9.133 1 96.25 301 TYR B N 1
ATOM 4939 C CA . TYR B 1 301 ? -8.555 -14.625 9.117 1 96.25 301 TYR B CA 1
ATOM 4940 C C . TYR B 1 301 ? -9.797 -13.82 8.758 1 96.25 301 TYR B C 1
ATOM 4942 O O . TYR B 1 301 ? -10.086 -12.805 9.383 1 96.25 301 TYR B O 1
ATOM 4950 N N . THR B 1 302 ? -10.422 -14.203 7.746 1 94.94 302 THR B N 1
ATOM 4951 C CA . THR B 1 302 ? -11.766 -13.703 7.473 1 94.94 302 THR B CA 1
ATOM 4952 C C . THR B 1 302 ? -12.82 -14.539 8.195 1 94.94 302 THR B C 1
ATOM 4954 O O . THR B 1 302 ? -12.883 -15.758 8.016 1 94.94 302 THR B O 1
ATOM 4957 N N . LEU B 1 303 ? -13.617 -13.891 9 1 96.38 303 LEU B N 1
ATOM 4958 C CA . LEU B 1 303 ? -14.562 -14.578 9.867 1 96.38 303 LEU B CA 1
ATOM 4959 C C . LEU B 1 303 ? -16 -14.273 9.453 1 96.38 303 LEU B C 1
ATOM 4961 O O . LEU B 1 303 ? -16.375 -13.109 9.344 1 96.38 303 LEU B O 1
ATOM 4965 N N . LYS B 1 304 ? -16.719 -15.281 9.25 1 96.12 304 LYS B N 1
ATOM 4966 C CA . LYS B 1 304 ? -18.141 -15.133 9 1 96.12 304 LYS B CA 1
ATOM 4967 C C . LYS B 1 304 ? -18.938 -15.188 10.297 1 96.12 304 LYS B C 1
ATOM 4969 O O . LYS B 1 304 ? -18.875 -16.172 11.023 1 96.12 304 LYS B O 1
ATOM 4974 N N . LEU B 1 305 ? -19.688 -14.125 10.539 1 96.44 305 LEU B N 1
ATOM 4975 C CA . LEU B 1 305 ? -20.5 -14.047 11.742 1 96.44 305 LEU B CA 1
ATOM 4976 C C . LEU B 1 305 ? -21.891 -14.641 11.508 1 96.44 305 LEU B C 1
ATOM 4978 O O . LEU B 1 305 ? -22.266 -14.898 10.359 1 96.44 305 LEU B O 1
ATOM 4982 N N . PRO B 1 306 ? -22.656 -14.852 12.578 1 93.94 306 PRO B N 1
ATOM 4983 C CA . PRO B 1 306 ? -24.016 -15.359 12.406 1 93.94 306 PRO B CA 1
ATOM 4984 C C . PRO B 1 306 ? -24.891 -14.422 11.57 1 93.94 306 PRO B C 1
ATOM 4986 O O . PRO B 1 306 ? -25.75 -14.883 10.82 1 93.94 306 PRO B O 1
ATOM 4989 N N . SER B 1 307 ? -24.672 -13.156 11.617 1 93.38 307 SER B N 1
ATOM 4990 C CA . SER B 1 307 ? -25.438 -12.164 10.859 1 93.38 307 SER B CA 1
ATOM 4991 C C . SER B 1 307 ? -25.109 -12.242 9.375 1 93.38 307 SER B C 1
ATOM 4993 O O . SER B 1 307 ? -25.844 -11.695 8.547 1 93.38 307 SER B O 1
ATOM 4995 N N . GLY B 1 308 ? -24 -12.852 9.141 1 92.38 308 GLY B N 1
ATOM 4996 C CA . GLY B 1 308 ? -23.531 -12.867 7.762 1 92.38 308 GLY B CA 1
ATOM 4997 C C . GLY B 1 308 ? -22.422 -11.859 7.5 1 92.38 308 GLY B C 1
ATOM 4998 O O . GLY B 1 308 ? -21.766 -11.914 6.453 1 92.38 308 GLY B O 1
ATOM 4999 N N . ASP B 1 309 ? -22.172 -11.062 8.461 1 92.31 309 ASP B N 1
ATOM 5000 C CA . ASP B 1 309 ? -21.109 -10.078 8.312 1 92.31 309 ASP B CA 1
ATOM 5001 C C . ASP B 1 309 ? -19.734 -10.758 8.328 1 92.31 309 ASP B C 1
ATOM 5003 O O . ASP B 1 309 ? -19.562 -11.82 8.922 1 92.31 309 ASP B O 1
ATOM 5007 N N . LEU B 1 310 ? -18.812 -10.078 7.664 1 92.38 310 LEU B N 1
ATOM 5008 C CA . LEU B 1 310 ? -17.438 -10.594 7.621 1 92.38 310 LEU B CA 1
ATOM 5009 C C . LEU B 1 310 ? -16.516 -9.734 8.477 1 92.38 310 LEU B C 1
ATOM 5011 O O . LEU B 1 310 ? -16.562 -8.5 8.414 1 92.38 310 LEU B O 1
ATOM 5015 N N . TRP B 1 311 ? -15.727 -10.383 9.297 1 95.31 311 TRP B N 1
ATOM 5016 C CA . TRP B 1 311 ? -14.719 -9.734 10.133 1 95.31 311 TRP B CA 1
ATOM 5017 C C . TRP B 1 311 ? -13.312 -10.172 9.734 1 95.31 311 TRP B C 1
ATOM 5019 O O . TRP B 1 311 ? -13.141 -11.195 9.078 1 95.31 311 TRP B O 1
ATOM 5029 N N . GLN B 1 312 ? -12.422 -9.383 10.125 1 94.62 312 GLN B N 1
ATOM 5030 C CA . GLN B 1 312 ? -11.023 -9.758 9.969 1 94.62 312 GLN B CA 1
ATOM 5031 C C . GLN B 1 312 ? -10.32 -9.852 11.32 1 94.62 312 GLN B C 1
ATOM 5033 O O . GLN B 1 312 ? -10.594 -9.055 12.219 1 94.62 312 GLN B O 1
ATOM 5038 N N . ALA B 1 313 ? -9.43 -10.812 11.453 1 96.62 313 ALA B N 1
ATOM 5039 C CA . ALA B 1 313 ? -8.547 -10.961 12.609 1 96.62 313 ALA B CA 1
ATOM 5040 C C . ALA B 1 313 ? -7.117 -11.266 12.172 1 96.62 313 ALA B C 1
ATOM 5042 O O . ALA B 1 313 ? -6.895 -12.047 11.242 1 96.62 313 ALA B O 1
ATOM 5043 N N . TYR B 1 314 ? -6.207 -10.562 12.781 1 96 314 TYR B N 1
ATOM 5044 C CA . TYR B 1 314 ? -4.793 -10.797 12.523 1 96 314 TYR B CA 1
ATOM 5045 C C . TYR B 1 314 ? -4.152 -11.594 13.656 1 96 314 TYR B C 1
ATOM 5047 O O . TYR B 1 314 ? -4.246 -11.203 14.828 1 96 314 TYR B O 1
ATOM 5055 N N . GLN B 1 315 ? -3.51 -12.719 13.312 1 95.75 315 GLN B N 1
ATOM 5056 C CA . GLN B 1 315 ? -2.859 -13.531 14.336 1 95.75 315 GLN B CA 1
ATOM 5057 C C . GLN B 1 315 ? -1.535 -14.094 13.828 1 95.75 315 GLN B C 1
ATOM 5059 O O . GLN B 1 315 ? -1.437 -14.523 12.672 1 95.75 315 GLN B O 1
ATOM 5064 N N . ALA B 1 316 ? -0.513 -13.992 14.695 1 91.56 316 ALA B N 1
ATOM 5065 C CA . ALA B 1 316 ? 0.815 -14.5 14.359 1 91.56 316 ALA B CA 1
ATOM 5066 C C . ALA B 1 316 ? 0.926 -15.992 14.648 1 91.56 316 ALA B C 1
ATOM 5068 O O . ALA B 1 316 ? 1.855 -16.438 15.336 1 91.56 316 ALA B O 1
ATOM 5069 N N . ASP B 1 317 ? 0.151 -16.781 14.055 1 90.75 317 ASP B N 1
ATOM 5070 C CA . ASP B 1 317 ? 0.165 -18.234 14.258 1 90.75 317 ASP B CA 1
ATOM 5071 C C . ASP B 1 317 ? 1.288 -18.891 13.461 1 90.75 317 ASP B C 1
ATOM 5073 O O . ASP B 1 317 ? 1.654 -18.406 12.383 1 90.75 317 ASP B O 1
ATOM 5077 N N . GLU B 1 318 ? 1.871 -19.828 14.055 1 88.69 318 GLU B N 1
ATOM 5078 C CA . GLU B 1 318 ? 2.812 -20.641 13.281 1 88.69 318 GLU B CA 1
ATOM 5079 C C . GLU B 1 318 ? 2.096 -21.438 12.203 1 88.69 318 GLU B C 1
ATOM 5081 O O . GLU B 1 318 ? 2.484 -21.406 11.031 1 88.69 318 GLU B O 1
ATOM 5086 N N . ASP B 1 319 ? 1.06 -22.125 12.641 1 92.12 319 ASP B N 1
ATOM 5087 C CA . ASP B 1 319 ? 0.176 -22.844 11.734 1 92.12 319 ASP B CA 1
ATOM 5088 C C . ASP B 1 319 ? -1.229 -22.25 11.742 1 92.12 319 ASP B C 1
ATOM 5090 O O . ASP B 1 319 ? -1.873 -22.188 12.789 1 92.12 319 ASP B O 1
ATOM 5094 N N . PRO B 1 320 ? -1.652 -21.875 10.602 1 94.25 320 PRO B N 1
ATOM 5095 C CA . PRO B 1 320 ? -2.965 -21.219 10.578 1 94.25 320 PRO B CA 1
ATOM 5096 C C . PRO B 1 320 ? -4.113 -22.188 10.82 1 94.25 320 PRO B C 1
ATOM 5098 O O . PRO B 1 320 ? -3.99 -23.391 10.523 1 94.25 320 PRO B O 1
ATOM 5101 N N . LEU B 1 321 ? -5.203 -21.625 11.383 1 95.56 321 LEU B N 1
ATOM 5102 C CA . LEU B 1 321 ? -6.453 -22.375 11.461 1 95.56 321 LEU B CA 1
ATOM 5103 C C . LEU B 1 321 ? -7.082 -22.531 10.078 1 95.56 321 LEU B C 1
ATOM 5105 O O . LEU B 1 321 ? -7.113 -21.578 9.297 1 95.56 321 LEU B O 1
ATOM 5109 N N . PRO B 1 322 ? -7.543 -23.688 9.789 1 95.25 322 PRO B N 1
ATOM 5110 C CA . PRO B 1 322 ? -8.109 -23.891 8.453 1 95.25 322 PRO B CA 1
ATOM 5111 C C . PRO B 1 322 ? -9.469 -23.219 8.281 1 95.25 322 PRO B C 1
ATOM 5113 O O . PRO B 1 322 ? -10.188 -23 9.258 1 95.25 322 PRO B O 1
ATOM 5116 N N . ALA B 1 323 ? -9.773 -22.953 7.027 1 93.94 323 ALA B N 1
ATOM 5117 C CA . ALA B 1 323 ? -11.109 -22.484 6.699 1 93.94 323 ALA B CA 1
ATOM 5118 C C . ALA B 1 323 ? -12.172 -23.484 7.133 1 93.94 323 ALA B C 1
ATOM 5120 O O . ALA B 1 323 ? -11.945 -24.703 7.059 1 93.94 323 ALA B O 1
ATOM 5121 N N . GLY B 1 324 ? -13.266 -22.969 7.551 1 96 324 GLY B N 1
ATOM 5122 C CA . GLY B 1 324 ? -14.344 -23.828 8.016 1 96 324 GLY B CA 1
ATOM 5123 C C . GLY B 1 324 ? -14.32 -24.062 9.516 1 96 324 GLY B C 1
ATOM 5124 O O . GLY B 1 324 ? -15.281 -24.578 10.086 1 96 324 GLY B O 1
ATOM 5125 N N . THR B 1 325 ? -13.281 -23.656 10.25 1 96.88 325 THR B N 1
ATOM 5126 C CA . THR B 1 325 ? -13.125 -23.875 11.68 1 96.88 325 THR B CA 1
ATOM 5127 C C . THR B 1 325 ? -14.008 -22.922 12.477 1 96.88 325 THR B C 1
ATOM 5129 O O . THR B 1 325 ? -13.938 -21.719 12.305 1 96.88 325 THR B O 1
ATOM 5132 N N . PRO B 1 326 ? -14.859 -23.453 13.281 1 97.81 326 PRO B N 1
ATOM 5133 C CA . PRO B 1 326 ? -15.586 -22.578 14.203 1 97.81 326 PRO B CA 1
ATOM 5134 C C . PRO B 1 326 ? -14.688 -21.984 15.289 1 97.81 326 PRO B C 1
ATOM 5136 O O . PRO B 1 326 ? -13.789 -22.672 15.789 1 97.81 326 PRO B O 1
ATOM 5139 N N . VAL B 1 327 ? -14.945 -20.688 15.625 1 97.75 327 VAL B N 1
ATOM 5140 C CA . VAL B 1 327 ? -14.055 -20.031 16.578 1 97.75 327 VAL B CA 1
ATOM 5141 C C . VAL B 1 327 ? -14.859 -19.141 17.516 1 97.75 327 VAL B C 1
ATOM 5143 O O . VAL B 1 327 ? -15.914 -18.625 17.141 1 97.75 327 VAL B O 1
ATOM 5146 N N . HIS B 1 328 ? -14.367 -19.016 18.766 1 96.12 328 HIS B N 1
ATOM 5147 C CA . HIS B 1 328 ? -14.742 -17.906 19.641 1 96.12 328 HIS B CA 1
ATOM 5148 C C . HIS B 1 328 ? -13.844 -16.703 19.438 1 96.12 328 HIS B C 1
ATOM 5150 O O . HIS B 1 328 ? -12.641 -16.844 19.219 1 96.12 328 HIS B O 1
ATOM 5156 N N . LEU B 1 329 ? -14.469 -15.594 19.422 1 95.31 329 LEU B N 1
ATOM 5157 C CA . LEU B 1 329 ? -13.719 -14.352 19.297 1 95.31 329 LEU B CA 1
ATOM 5158 C C . LEU B 1 329 ? -13.508 -13.688 20.641 1 95.31 329 LEU B C 1
ATOM 5160 O O . LEU B 1 329 ? -14.477 -13.406 21.359 1 95.31 329 LEU B O 1
ATOM 5164 N N . ARG B 1 330 ? -12.273 -13.477 20.969 1 94.38 330 ARG B N 1
ATOM 5165 C CA . ARG B 1 330 ? -11.93 -12.844 22.25 1 94.38 330 ARG B CA 1
ATOM 5166 C C . ARG B 1 330 ? -11.352 -11.453 22.031 1 94.38 330 ARG B C 1
ATOM 5168 O O . ARG B 1 330 ? -10.578 -11.234 21.094 1 94.38 330 ARG B O 1
ATOM 5175 N N . PHE B 1 331 ? -11.797 -10.523 22.797 1 92.62 331 PHE B N 1
ATOM 5176 C CA . PHE B 1 331 ? -11.273 -9.164 22.828 1 92.62 331 PHE B CA 1
ATOM 5177 C C . PHE B 1 331 ? -11.453 -8.539 24.203 1 92.62 331 PHE B C 1
ATOM 5179 O O . PHE B 1 331 ? -12.219 -9.047 25.031 1 92.62 331 PHE B O 1
ATOM 5186 N N . THR B 1 332 ? -10.672 -7.441 24.531 1 88.56 332 THR B N 1
ATOM 5187 C CA . THR B 1 332 ? -10.727 -6.789 25.828 1 88.56 332 THR B CA 1
ATOM 5188 C C . THR B 1 332 ? -11.227 -5.352 25.703 1 88.56 332 THR B C 1
ATOM 5190 O O . THR B 1 332 ? -11.328 -4.824 24.594 1 88.56 332 THR B O 1
ATOM 5193 N N . ARG B 1 333 ? -11.5 -4.785 26.844 1 87.75 333 ARG B N 1
ATOM 5194 C CA . ARG B 1 333 ? -11.93 -3.393 26.891 1 87.75 333 ARG B CA 1
ATOM 5195 C C . ARG B 1 333 ? -10.852 -2.469 26.328 1 87.75 333 ARG B C 1
ATOM 5197 O O . ARG B 1 333 ? -11.148 -1.495 25.641 1 87.75 333 ARG B O 1
ATOM 5204 N N . GLN B 1 334 ? -9.672 -2.818 26.516 1 85 334 GLN B N 1
ATOM 5205 C CA . GLN B 1 334 ? -8.555 -1.97 26.125 1 85 334 GLN B CA 1
ATOM 5206 C C . GLN B 1 334 ? -8.438 -1.872 24.609 1 85 334 GLN B C 1
ATOM 5208 O O . GLN B 1 334 ? -7.988 -0.854 24.078 1 85 334 GLN B O 1
ATOM 5213 N N . ASN B 1 335 ? -8.953 -2.881 23.969 1 86.69 335 ASN B N 1
ATOM 5214 C CA . ASN B 1 335 ? -8.797 -2.92 22.516 1 86.69 335 ASN B CA 1
ATOM 5215 C C . ASN B 1 335 ? -10.078 -2.516 21.797 1 86.69 335 ASN B C 1
ATOM 5217 O O . ASN B 1 335 ? -10.117 -2.463 20.562 1 86.69 335 ASN B O 1
ATOM 5221 N N . ALA B 1 336 ? -11.062 -2.258 22.594 1 90.81 336 ALA B N 1
ATOM 5222 C CA . ALA B 1 336 ? -12.359 -1.885 22.031 1 90.81 336 ALA B CA 1
ATOM 5223 C C . ALA B 1 336 ? -12.523 -0.368 22.016 1 90.81 336 ALA B C 1
ATOM 5225 O O . ALA B 1 336 ? -12.211 0.314 22.984 1 90.81 336 ALA B O 1
ATOM 5226 N N . ARG B 1 337 ? -12.953 0.143 20.891 1 91.06 337 ARG B N 1
ATOM 5227 C CA . ARG B 1 337 ? -13.219 1.572 20.75 1 91.06 337 ARG B CA 1
ATOM 5228 C C . ARG B 1 337 ? -14.711 1.843 20.609 1 91.06 337 ARG B C 1
ATOM 5230 O O . ARG B 1 337 ? -15.352 1.358 19.672 1 91.06 337 ARG B O 1
ATOM 5237 N N . MET B 1 338 ? -15.25 2.611 21.531 1 90.94 338 MET B N 1
ATOM 5238 C CA . MET B 1 338 ? -16.656 2.979 21.438 1 90.94 338 MET B CA 1
ATOM 5239 C C . MET B 1 338 ? -16.875 4.082 20.406 1 90.94 338 MET B C 1
ATOM 5241 O O . MET B 1 338 ? -16.219 5.121 20.453 1 90.94 338 MET B O 1
ATOM 5245 N N . LEU B 1 339 ? -17.703 3.801 19.469 1 93.06 339 LEU B N 1
ATOM 5246 C CA . LEU B 1 339 ? -18 4.805 18.453 1 93.06 339 LEU B CA 1
ATOM 5247 C C . LEU B 1 339 ? -19.156 5.699 18.875 1 93.06 339 LEU B C 1
ATOM 5249 O O . LEU B 1 339 ? -20.125 5.227 19.5 1 93.06 339 LEU B O 1
ATOM 5253 N N . PRO B 1 340 ? -18.969 7.02 18.594 1 85.31 340 PRO B N 1
ATOM 5254 C CA . PRO B 1 340 ? -20.062 7.918 18.953 1 85.31 340 PRO B CA 1
ATOM 5255 C C . PRO B 1 340 ? -21.359 7.598 18.203 1 85.31 340 PRO B C 1
ATOM 5257 O O . PRO B 1 340 ? -21.312 7.078 17.078 1 85.31 340 PRO B O 1
ATOM 5260 N N . SER B 1 341 ? -22.438 7.547 18.859 1 69.25 341 SER B N 1
ATOM 5261 C CA . SER B 1 341 ? -23.734 7.27 18.281 1 69.25 341 SER B CA 1
ATOM 5262 C C . SER B 1 341 ? -24.031 8.203 17.109 1 69.25 341 SER B C 1
ATOM 5264 O O . SER B 1 341 ? -23.703 9.391 17.156 1 69.25 341 SER B O 1
ATOM 5266 N N . CYS B 1 342 ? -23.656 7.812 15.898 1 54.53 342 CYS B N 1
ATOM 5267 C CA . CYS B 1 342 ? -23.906 8.625 14.719 1 54.53 342 CYS B CA 1
ATOM 5268 C C . CYS B 1 342 ? -25.297 9.258 14.781 1 54.53 342 CYS B C 1
ATOM 5270 O O . CYS B 1 342 ? -26.281 8.562 15.023 1 54.53 342 CYS B O 1
ATOM 5272 N N . PRO B 1 343 ? -25.422 10.477 14.883 1 48.03 343 PRO B N 1
ATOM 5273 C CA . PRO B 1 343 ? -26.781 10.922 14.547 1 48.03 343 PRO B CA 1
ATOM 5274 C C . PRO B 1 343 ? -27.281 10.32 13.242 1 48.03 343 PRO B C 1
ATOM 5276 O O . PRO B 1 343 ? -26.484 9.93 12.383 1 48.03 343 PRO B O 1
ATOM 5279 N N . PRO B 1 344 ? -28.578 9.758 13.133 1 37.22 344 PRO B N 1
ATOM 5280 C CA . PRO B 1 344 ? -29.094 9.219 11.867 1 37.22 344 PRO B CA 1
ATOM 5281 C C . PRO B 1 344 ? -28.609 10.008 10.648 1 37.22 344 PRO B C 1
ATOM 5283 O O . PRO B 1 344 ? -28.641 11.234 10.648 1 37.22 344 PRO B O 1
ATOM 5286 N N . ALA B 1 345 ? -27.594 9.68 9.953 1 39.06 345 ALA B N 1
ATOM 5287 C CA . ALA B 1 345 ? -27.281 10.32 8.672 1 39.06 345 ALA B CA 1
ATOM 5288 C C . ALA B 1 345 ? -28.562 10.703 7.93 1 39.06 345 ALA B C 1
ATOM 5290 O O . ALA B 1 345 ? -29.516 9.93 7.891 1 39.06 345 ALA B O 1
ATOM 5291 N N . ARG B 1 346 ? -28.719 11.953 7.637 1 32.56 346 ARG B N 1
ATOM 5292 C CA . ARG B 1 346 ? -29.75 12.312 6.668 1 32.56 346 ARG B CA 1
ATOM 5293 C C . ARG B 1 346 ? -29.656 11.453 5.41 1 32.56 346 ARG B C 1
ATOM 5295 O O . ARG B 1 346 ? -28.609 11.43 4.754 1 32.56 346 ARG B O 1
ATOM 5302 N N . VAL B 1 347 ? -30.188 10.289 5.344 1 31.98 347 VAL B N 1
ATOM 5303 C CA . VAL B 1 347 ? -30.453 9.523 4.129 1 31.98 347 VAL B CA 1
ATOM 5304 C C . VAL B 1 347 ? -30.828 10.477 2.994 1 31.98 347 VAL B C 1
ATOM 5306 O O . VAL B 1 347 ? -31.922 11.039 2.98 1 31.98 347 VAL B O 1
ATOM 5309 N N . GLU B 1 348 ? -29.938 11.336 2.572 1 27.02 348 GLU B N 1
ATOM 5310 C CA . GLU B 1 348 ? -30.469 11.977 1.369 1 27.02 348 GLU B CA 1
ATOM 5311 C C . GLU B 1 348 ? -30.906 10.938 0.337 1 27.02 348 GLU B C 1
ATOM 5313 O O . GLU B 1 348 ? -30.203 9.953 0.104 1 27.02 348 GLU B O 1
ATOM 5318 N N . LYS B 1 349 ? -32.219 10.797 0.092 1 25.59 349 LYS B N 1
ATOM 5319 C CA . LYS B 1 349 ? -33.031 10.188 -0.951 1 25.59 349 LYS B CA 1
ATOM 5320 C C . LYS B 1 349 ? -32.375 10.32 -2.32 1 25.59 349 LYS B C 1
ATOM 5322 O O . LYS B 1 349 ? -32.156 11.438 -2.795 1 25.59 349 LYS B O 1
ATOM 5327 N N . SER B 1 350 ? -31.375 9.672 -2.643 1 21.22 350 SER B N 1
ATOM 5328 C CA . SER B 1 350 ? -31.203 9.68 -4.094 1 21.22 350 SER B CA 1
ATOM 5329 C C . SER B 1 350 ? -32.531 9.398 -4.809 1 21.22 350 SER B C 1
ATOM 5331 O O . SER B 1 350 ? -33.094 8.32 -4.645 1 21.22 350 SER B O 1
ATOM 5333 N N . LEU B 1 351 ? -33.438 10.367 -4.887 1 20.2 351 LEU B N 1
ATOM 5334 C CA . LEU B 1 351 ? -34.281 10.344 -6.055 1 20.2 351 LEU B CA 1
ATOM 5335 C C . LEU B 1 351 ? -33.469 10.203 -7.336 1 20.2 351 LEU B C 1
ATOM 5337 O O . LEU B 1 351 ? -32.438 10.836 -7.488 1 20.2 351 LEU B O 1
#

Sequence (702 aa):
MSEPLLVLDHLAKGYARGQSALAGVSLALEAGEILAVLGPSGCGKTTLLRLVAGFEVPDAGSIRFAGQTVAAAGYCLNPERRGIGMVFQDFALFPHLSVAQNIGFGLKNPAPKRIAELLELVGLSGERERYPHQISGGQQQRVALARALAPEPRLVLLDEPFSNLDYSVRVALREEVRAILQKTRTAAIFVTHDCSEALSLGDRVAVLNGGCLEQWDTPERLYRAPRSRFVARFVGRANVLVARRTPEGWQSELGLLPFAPATDAAQVEIALYPEAVCCVPAADGVAVIDAVAFLGREYCYTLKLPSGDLWQAYQADEDPLPAGTPVHLRFTRQNARMLPSCPPARVEKSLMSEPLLVLDHLAKGYARGQSALAGVSLALEAGEILAVLGPSGCGKTTLLRLVAGFEVPDAGSIRFAGQTVAAAGYCLNPERRGIGMVFQDFALFPHLSVAQNIGFGLKNPAPKRIAELLELVGLSGERERYPHQISGGQQQRVALARALAPEPRLVLLDEPFSNLDYSVRVALREEVRAILQKTRTAAIFVTHDCSEALSLGDRVAVLNGGCLEQWDTPERLYRAPRSRFVARFVGRANVLVARRTPEGWQSELGLLPFAPATDAAQVEIALYPEAVCCVPAADGVAVIDAVAFLGREYCYTLKLPSGDLWQAYQADEDPLPAGTPVHLRFTRQNARMLPSCPPARVEKSL

InterPro domains:
  IPR003439 ABC transporter-like, ATP-binding domain [PF00005] (23-162)
  IPR003439 ABC transporter-like, ATP-binding domain [PS50893] (6-235)
  IPR003593 AAA+ ATPase domain [SM00382] (31-220)
  IPR008995 Molybdate/tungstate binding, C-terminal [SSF50331] (239-339)
  IPR013611 Transport-associated OB, type 2 [PF08402] (272-338)
  IPR015853 ABC transporter, ferric cation import, FbpC [cd03259] (6-217)
  IPR017871 ABC transporter-like, conserved site [PS00211] (135-149)
  IPR027417 P-loop containing nucleoside triphosphate hydrolase [G3DSA:3.40.50.300] (4-265)
  IPR027417 P-loop containing nucleoside triphosphate hydrolase [SSF52540] (6-243)
  IPR050093 ABC Transporter, Small Molecule Importer [PTHR42781] (1-335)

Radius of gyration: 26.92 Å; Cα contacts (8 Å, |Δi|>4): 1563; chains: 2; bounding box: 70×74×65 Å

Foldseek 3Di:
DDDFQKWWFQFWDDDVVPQTLAGTETDTHHFLFEEEEAEDPSNNLVVVLCQQLQVDATCATFMDGRRRTQHGRVHHNHNVPRQEFEQEQQSPFDQVDFLLCSLQVPPPDRDPVLSCVLCVLLVNNVRRGPGPVRDDLLVSLSSSVSSRCSSPGQEYEYEASCVPDDPVSSVVSLVSSLVSSNVSSHYYYYYDHDLVSRLVRGQWYFYGDSNYTQDIGHSVCLAQAPQDPCSPCSNQVWDKWKWFQDPVATQTLLGHDPDHDDDPDRMWIKTAGQAQKDWAFDPPAQKFFADWDDDDQWIWTWIQGPVRDTDIHTGRDPDDDDGGTGTRIDGDPSRIYIHDPPDPPPPPPPD/DDDFQKWWFQFWDDDVVPQTLAGTETDTHHFLFEEEEAEDPSNNQVVVLCQQLQVDATCATFMDGRRHTQHGRVHHNHNVPRLEFEQEQQSPFDQPDFLLCSLQVPPPDRDPVLSCVLCVLLVNNVRRGPGPVRDDLLVSLSSSVSSRCSSPGQEYEYEASPVPDDPVSSVVSLVSSLVSSNVSSHYYYYYDHDLVSRLVRGQWYFYGDSNYTQDIGHSVCLAQAPQDPCSPCSNQVWDKWKWFQDPVATQTLLGHDPDHDDDPDRMWIKTAGQAQKDWAFDPPAQKFFADWDDDDQWIWTWIQGPVRDTDIHTGRDPDDDDGGTGTRIDGDPSRIYIHDPPDPPPPPPPD